Protein AF-0000000084526152 (afdb_homodimer)

Foldseek 3Di:
DKEWEDEFPDLQLLVQLLCVLLVCVVVYHYDYFWAQDPVRDTHAGPVQPDPNSDDTWMDDPHDIDDDPLRSQQVVCAVRVPSVQADYPPHPCNVVRVCLSVLCVQAVLVQLVCVVVVNDDPVNCVRHNHPVVVVVVQVVLCVQDLASVRPDNHSSLSSNLVSQVSDPVSDDPDPSSNSSSVVNCPDPSNVVSNVVSVVVVVVD/DKEWEDEFLDLQLLVQLLCVLLVCVVVHHYDYFWAQDPVRDTHAGPVQPDPNSDDTWMDDPRDIDDDPLRSQQVVCAVRVVSVQADYPPHPCNVVRVCLSVLCVQAVQVQLVCVVVVNDDPVNCVRHNHPVVVVVVQVVLCVQDLASVRPDNHSSLSSNLVSQVSDPVSDDPDPSSNSSSVVNCPDPSNVVSNVVSVVVVVVD

Solvent-accessible surface area (backbone atoms only — not comparable to full-atom values): 21893 Å² total; per-residue (Å²): 101,42,36,36,39,35,32,68,91,41,80,22,41,58,55,48,15,48,32,49,61,54,69,38,56,92,69,39,47,73,42,82,39,52,35,68,42,94,88,65,47,74,29,89,35,92,86,37,80,41,92,85,41,60,56,44,35,37,29,50,73,85,40,60,21,37,50,70,54,24,42,49,52,46,49,23,66,74,49,50,84,63,48,37,46,63,56,88,87,45,83,57,25,42,42,51,38,14,48,40,43,37,33,39,50,24,50,50,58,26,51,53,30,60,75,68,68,60,81,49,73,66,52,40,73,71,45,40,44,60,68,57,51,54,49,50,52,50,59,35,38,68,72,31,82,22,64,68,19,89,42,68,33,54,47,45,54,60,54,44,52,72,36,68,84,39,81,87,48,54,67,98,37,72,68,58,46,52,40,38,50,56,57,56,66,33,66,25,43,48,51,32,53,51,50,28,53,51,53,57,69,71,99,101,43,36,37,38,34,33,67,91,41,79,21,43,57,54,47,15,46,31,49,61,54,68,38,57,90,69,38,48,75,42,81,40,52,36,68,43,94,87,67,47,73,30,89,33,93,84,37,80,40,92,83,40,60,55,44,34,36,30,50,72,83,39,58,20,37,49,70,53,24,42,49,52,48,48,24,66,75,47,49,84,63,50,37,47,64,56,88,88,46,80,57,25,41,41,51,37,15,48,39,42,37,34,40,48,24,49,50,57,26,51,55,30,60,75,69,69,58,80,50,73,66,51,42,74,72,47,40,46,58,68,58,50,53,49,50,52,50,57,36,36,68,71,31,82,21,63,67,18,89,43,68,33,54,48,46,54,59,54,44,53,72,35,69,84,38,82,87,49,54,67,98,38,72,68,57,46,54,40,40,49,58,57,56,66,33,67,24,43,48,52,33,53,50,50,27,53,52,53,61,72,71,104

Sequence (406 aa):
MLTFYHAPRSRSTRIRNLMIELGIVDEVTTRLVQIRRNDGSGGADPANPHLDGKVPLLDHDGVQIWESTAIMLYLTDLFPEAGLGVPQGDRLRGRYLSWLAWYGDVLEPVLVHAMTGLSHPALDATFRGKAEALARLEWGLSDGPWLMGDRYTAADIVCASAFTWGPDMMPDSPVLRGWIERCTARPGYVRAAQMDEADVARAMLTFYHAPRSRSTRIRNLMIELGIVDEVTTRLVQIRRNDGSGGADPANPHLDGKVPLLDHDGVQIWESTAIMLYLTDLFPEAGLGVPQGDRLRGRYLSWLAWYGDVLEPVLVHAMTGLSHPALDATFRGKAEALARLEWGLSDGPWLMGDRYTAADIVCASAFTWGPDMMPDSPVLRGWIERCTARPGYVRAAQMDEADVARA

Secondary structure (DSSP, 8-state):
-EEEEE-SSSTTHHHHHHHHHHT-GGGEEEEE---B-TTS-B---TT---TTS-S-EEEETTEEEESHHHHHHHHHHH-GGG--S--TT-TTHHHHHHHHHHIIIIIHHHHHHHHHT---HHHHHHH--HHHHHHHHHHHGGGSSBTBBTB--HHHHHHHHTT-S-GGG--S-HHHHHHHHHHHHSHHHHHHHHHHHHHHHH-/-EEEEE-SSSTTHHHHHHHHHHT-GGGEEEEE---B-TTS-B---TT---TTS-S-EEEETTEEEESHHHHHHHHHHH-GGG--S--TT-TTHHHHHHHHHHIIIIIHHHHHHHHHT---HHHHHHH--HHHHHHHHHHHGGGSSBTBBTB--HHHHHHHHTT-S-GGG--S-HHHHHHHHHHHHSHHHHHHHHHHHHHHHH-

Nearest PDB structures (foldseek):
  4hz4-assembly1_A-2  TM=8.115E-01  e=5.281E-10  Actinobacillus pleuropneumoniae
  4ags-assembly1_C  TM=7.189E-01  e=7.864E-06  Leishmania infantum
  6weg-assembly2_D  TM=6.762E-01  e=9.317E-06  Francisella tularensis subsp. tularensis SCHU S4
  4o92-assembly1_A  TM=6.474E-01  e=5.373E-05  Pichia kudriavzevii
  4omv-assembly1_B  TM=6.461E-01  e=1.254E-04  Francisella tularensis subsp. tularensis SCHU S4

InterPro domains:
  IPR004045 Glutathione S-transferase, N-terminal [PF13409] (12-77)
  IPR004045 Glutathione S-transferase, N-terminal [PS50404] (1-83)
  IPR004046 Glutathione S-transferase, C-terminal [PF00043] (121-187)
  IPR036249 Thioredoxin-like superfamily [SSF52833] (1-84)
  IPR036282 Glutathione S-transferase, C-terminal domain superfamily [SSF47616] (87-194)
  IPR040079 Glutathione transferase family [SFLDS00019] (2-186)

pLDDT: mean 96.91, std 3.13, range [78.56, 98.94]

Radius of gyration: 20.29 Å; Cα contacts (8 Å, |Δi|>4): 653; chains: 2; bounding box: 44×50×51 Å

Organism: NCBI:txid1123501

Structure (mmCIF, N/CA/C/O backbone):
data_AF-0000000084526152-model_v1
#
loop_
_entity.id
_entity.type
_entity.pdbx_description
1 polymer 'Glutathione S-transferase'
#
loop_
_atom_site.group_PDB
_atom_site.id
_atom_site.type_symbol
_atom_site.label_atom_id
_atom_site.label_alt_id
_atom_site.label_comp_id
_atom_site.label_asym_id
_atom_site.label_entity_id
_atom_site.label_seq_id
_atom_site.pdbx_PDB_ins_code
_atom_site.Cartn_x
_atom_site.Cartn_y
_atom_site.Cartn_z
_atom_site.occupancy
_atom_site.B_iso_or_equiv
_atom_site.auth_seq_id
_atom_site.auth_comp_id
_atom_site.auth_asym_id
_atom_site.auth_atom_id
_atom_site.pdbx_PDB_model_num
ATOM 1 N N . MET A 1 1 ? -21.609 7.793 9.016 1 94.69 1 MET A N 1
ATOM 2 C CA . MET A 1 1 ? -20.844 8.789 9.75 1 94.69 1 MET A CA 1
ATOM 3 C C . MET A 1 1 ? -19.359 8.469 9.703 1 94.69 1 MET A C 1
ATOM 5 O O . MET A 1 1 ? -18.953 7.316 9.906 1 94.69 1 MET A O 1
ATOM 9 N N . LEU A 1 2 ? -18.547 9.414 9.367 1 98.56 2 LEU A N 1
ATOM 10 C CA . LEU A 1 2 ? -17.094 9.258 9.312 1 98.56 2 LEU A CA 1
ATOM 11 C C . LEU A 1 2 ? -16.453 9.695 10.625 1 98.56 2 LEU A C 1
ATOM 13 O O . LEU A 1 2 ? -16.703 10.805 11.109 1 98.56 2 LEU A O 1
ATOM 17 N N . THR A 1 3 ? -15.672 8.75 11.234 1 98.88 3 THR A N 1
ATOM 18 C CA . THR A 1 3 ? -14.883 9.07 12.422 1 98.88 3 THR A CA 1
ATOM 19 C C . THR A 1 3 ? -13.398 8.836 12.148 1 98.88 3 THR A C 1
ATOM 21 O O . THR A 1 3 ? -13.016 7.785 11.633 1 98.88 3 THR A O 1
ATOM 24 N N . PHE A 1 4 ? -12.648 9.812 12.445 1 98.88 4 PHE A N 1
ATOM 25 C CA . PHE A 1 4 ? -11.203 9.812 12.234 1 98.88 4 PHE A CA 1
ATOM 26 C C . PHE A 1 4 ? -10.461 9.805 13.562 1 98.88 4 PHE A C 1
ATOM 28 O O . PHE A 1 4 ? -10.562 10.75 14.344 1 98.88 4 PHE A O 1
ATOM 35 N N . TYR A 1 5 ? -9.75 8.68 13.883 1 98.94 5 TYR A N 1
ATOM 36 C CA . TYR A 1 5 ? -8.914 8.578 15.078 1 98.94 5 TYR A CA 1
ATOM 37 C C . TYR A 1 5 ? -7.5 9.07 14.805 1 98.94 5 TYR A C 1
ATOM 39 O O . TYR A 1 5 ? -6.82 8.555 13.914 1 98.94 5 TYR A O 1
ATOM 47 N N . HIS A 1 6 ? -7.098 10.023 15.609 1 98.81 6 HIS A N 1
ATOM 48 C CA . HIS A 1 6 ? -5.902 10.812 15.328 1 98.81 6 HIS A CA 1
ATOM 49 C C . HIS A 1 6 ? -5.082 11.039 16.594 1 98.81 6 HIS A C 1
ATOM 51 O O . HIS A 1 6 ? -5.641 11.227 17.672 1 98.81 6 HIS A O 1
ATOM 57 N N . ALA A 1 7 ? -3.814 10.906 16.5 1 98.5 7 ALA A N 1
ATOM 58 C CA . ALA A 1 7 ? -2.869 11.414 17.5 1 98.5 7 ALA A CA 1
ATOM 59 C C . ALA A 1 7 ? -1.982 12.5 16.906 1 98.5 7 ALA A C 1
ATOM 61 O O . ALA A 1 7 ? -1.251 12.266 15.938 1 98.5 7 ALA A O 1
ATOM 62 N N . PRO A 1 8 ? -2.012 13.727 17.469 1 97.69 8 PRO A N 1
ATOM 63 C CA . PRO A 1 8 ? -1.22 14.82 16.891 1 97.69 8 PRO A CA 1
ATOM 64 C C . PRO A 1 8 ? 0.272 14.5 16.844 1 97.69 8 PRO A C 1
ATOM 66 O O . PRO A 1 8 ? 0.767 13.703 17.641 1 97.69 8 PRO A O 1
ATOM 69 N N . ARG A 1 9 ? 0.993 15.148 15.938 1 94.94 9 ARG A N 1
ATOM 70 C CA . ARG A 1 9 ? 2.426 14.977 15.727 1 94.94 9 ARG A CA 1
ATOM 71 C C . ARG A 1 9 ? 2.766 13.523 15.422 1 94.94 9 ARG A C 1
ATOM 73 O O . ARG A 1 9 ? 3.693 12.961 16 1 94.94 9 ARG A O 1
ATOM 80 N N . SER A 1 10 ? 1.962 12.891 14.672 1 96.31 10 SER A N 1
ATOM 81 C CA . SER A 1 10 ? 2.164 11.539 14.164 1 96.31 10 SER A CA 1
ATOM 82 C C . SER A 1 10 ? 1.914 11.477 12.664 1 96.31 10 SER A C 1
ATOM 84 O O . SER A 1 10 ? 1.511 12.461 12.047 1 96.31 10 SER A O 1
ATOM 86 N N . ARG A 1 11 ? 2.15 10.344 12.031 1 95.88 11 ARG A N 1
ATOM 87 C CA . ARG A 1 11 ? 1.899 10.156 10.602 1 95.88 11 ARG A CA 1
ATOM 88 C C . ARG A 1 11 ? 0.422 10.352 10.281 1 95.88 11 ARG A C 1
ATOM 90 O O . ARG A 1 11 ? 0.057 10.547 9.117 1 95.88 11 ARG A O 1
ATOM 97 N N . SER A 1 12 ? -0.345 10.297 11.32 1 98.31 12 SER A N 1
ATOM 98 C CA . SER A 1 12 ? -1.78 10.508 11.156 1 98.31 12 SER A CA 1
ATOM 99 C C . SER A 1 12 ? -2.084 11.922 10.68 1 98.31 12 SER A C 1
ATOM 101 O O . SER A 1 12 ? -3.158 12.18 10.133 1 98.31 12 SER A O 1
ATOM 103 N N . THR A 1 13 ? -1.161 12.852 10.867 1 98.56 13 THR A N 1
ATOM 104 C CA . THR A 1 13 ? -1.354 14.25 10.508 1 98.56 13 THR A CA 1
ATOM 105 C C . THR A 1 13 ? -1.529 14.398 9 1 98.56 13 THR A C 1
ATOM 107 O O . THR A 1 13 ? -2.215 15.312 8.531 1 98.56 13 THR A O 1
ATOM 110 N N . ARG A 1 14 ? -1.017 13.461 8.203 1 98.75 14 ARG A N 1
ATOM 111 C CA . ARG A 1 14 ? -1.146 13.547 6.754 1 98.75 14 ARG A CA 1
ATOM 112 C C . ARG A 1 14 ? -2.594 13.336 6.32 1 98.75 14 ARG A C 1
ATOM 114 O O . ARG A 1 14 ? -3.014 13.844 5.277 1 98.75 14 ARG A O 1
ATOM 121 N N . ILE A 1 15 ? -3.359 12.562 7.117 1 98.88 15 ILE A N 1
ATOM 122 C CA . ILE A 1 15 ? -4.777 12.391 6.816 1 98.88 15 ILE A CA 1
ATOM 123 C C . ILE A 1 15 ? -5.527 13.688 7.129 1 98.88 15 ILE A C 1
ATOM 125 O O . ILE A 1 15 ? -6.43 14.078 6.387 1 98.88 15 ILE A O 1
ATOM 129 N N . ARG A 1 16 ? -5.145 14.328 8.227 1 98.75 16 ARG A N 1
ATOM 130 C CA . ARG A 1 16 ? -5.711 15.641 8.523 1 98.75 16 ARG A CA 1
ATOM 131 C C . ARG A 1 16 ? -5.422 16.625 7.402 1 98.75 16 ARG A C 1
ATOM 133 O O . ARG A 1 16 ? -6.312 17.375 6.977 1 98.75 16 ARG A O 1
ATOM 140 N N . ASN A 1 17 ? -4.168 16.656 6.988 1 98.88 17 ASN A N 1
ATOM 141 C CA . ASN A 1 17 ? -3.781 17.453 5.828 1 98.88 17 ASN A CA 1
ATOM 142 C C . ASN A 1 17 ? -4.707 17.203 4.641 1 98.88 17 ASN A C 1
ATOM 144 O O . ASN A 1 17 ? -5.25 18.141 4.059 1 98.88 17 ASN A O 1
ATOM 148 N N . LEU A 1 18 ? -4.996 15.945 4.301 1 98.94 18 LEU A N 1
ATOM 149 C CA . LEU A 1 18 ? -5.855 15.586 3.178 1 98.94 18 LEU A CA 1
ATOM 150 C C . LEU A 1 18 ? -7.277 16.078 3.404 1 98.94 18 LEU A C 1
ATOM 152 O O . LEU A 1 18 ? -7.902 16.625 2.492 1 98.94 18 LEU A O 1
ATOM 156 N N . MET A 1 19 ? -7.801 15.883 4.613 1 98.88 19 MET A N 1
ATOM 157 C CA . MET A 1 19 ? -9.18 16.266 4.898 1 98.88 19 MET A CA 1
ATOM 158 C C . MET A 1 19 ? -9.367 17.781 4.719 1 98.88 19 MET A C 1
ATOM 160 O O . MET A 1 19 ? -10.414 18.219 4.242 1 98.88 19 MET A O 1
ATOM 164 N N . ILE A 1 20 ? -8.367 18.562 5.109 1 98.88 20 ILE A N 1
ATOM 165 C CA . ILE A 1 20 ? -8.414 20 4.918 1 98.88 20 ILE A CA 1
ATOM 166 C C . ILE A 1 20 ? -8.445 20.328 3.428 1 98.88 20 ILE A C 1
ATOM 168 O O . ILE A 1 20 ? -9.289 21.109 2.973 1 98.88 20 ILE A O 1
ATOM 172 N N . GLU A 1 21 ? -7.551 19.719 2.67 1 98.81 21 GLU A N 1
ATOM 173 C CA . GLU A 1 21 ? -7.477 19.938 1.23 1 98.81 21 GLU A CA 1
ATOM 174 C C . GLU A 1 21 ? -8.766 19.516 0.537 1 98.81 21 GLU A C 1
ATOM 176 O O . GLU A 1 21 ? -9.164 20.109 -0.467 1 98.81 21 GLU A O 1
ATOM 181 N N . LEU A 1 22 ? -9.414 18.469 1.055 1 98.69 22 LEU A N 1
ATOM 182 C CA . LEU A 1 22 ? -10.656 17.969 0.49 1 98.69 22 LEU A CA 1
ATOM 183 C C . LEU A 1 22 ? -11.828 18.859 0.875 1 98.69 22 LEU A C 1
ATOM 185 O O . LEU A 1 22 ? -12.898 18.797 0.266 1 98.69 22 LEU A O 1
ATOM 189 N N . GLY A 1 23 ? -11.664 19.703 1.877 1 98.38 23 GLY A N 1
ATOM 190 C CA . GLY A 1 23 ? -12.734 20.547 2.377 1 98.38 23 GLY A CA 1
ATOM 191 C C . GLY A 1 23 ? -13.766 19.781 3.186 1 98.38 23 GLY A C 1
ATOM 192 O O . GLY A 1 23 ? -14.953 20.125 3.172 1 98.38 23 GLY A O 1
ATOM 193 N N . ILE A 1 24 ? -13.297 18.734 3.916 1 98.38 24 ILE A N 1
ATOM 194 C CA . ILE A 1 24 ? -14.297 17.875 4.535 1 98.38 24 ILE A CA 1
ATOM 195 C C . ILE A 1 24 ? -14.055 17.797 6.039 1 98.38 24 ILE A C 1
ATOM 197 O O . ILE A 1 24 ? -14.539 16.875 6.707 1 98.38 24 ILE A O 1
ATOM 201 N N . VAL A 1 25 ? -13.305 18.656 6.637 1 97.88 25 VAL A N 1
ATOM 202 C CA . VAL A 1 25 ? -12.961 18.625 8.055 1 97.88 25 VAL A CA 1
ATOM 203 C C . VAL A 1 25 ? -14.234 18.641 8.898 1 97.88 25 VAL A C 1
ATOM 205 O O . VAL A 1 25 ? -14.328 17.938 9.906 1 97.88 25 VAL A O 1
ATOM 208 N N . ASP A 1 26 ? -15.219 19.359 8.43 1 96.94 26 ASP A N 1
ATOM 209 C CA . ASP A 1 26 ? -16.453 19.5 9.195 1 96.94 26 ASP A CA 1
ATOM 210 C C . ASP A 1 26 ? -17.375 18.312 8.969 1 96.94 26 ASP A C 1
ATOM 212 O O . ASP A 1 26 ? -18.375 18.141 9.672 1 96.94 26 ASP A O 1
ATOM 216 N N . GLU A 1 27 ? -17.031 17.438 8.008 1 97.5 27 GLU A N 1
ATOM 217 C CA . GLU A 1 27 ? -17.859 16.281 7.672 1 97.5 27 GLU A CA 1
ATOM 218 C C . GLU A 1 27 ? -17.359 15.023 8.367 1 97.5 27 GLU A C 1
ATOM 220 O O . GLU A 1 27 ? -18 13.977 8.297 1 97.5 27 GLU A O 1
ATOM 225 N N . VAL A 1 28 ? -16.25 15.109 9.039 1 98.56 28 VAL A N 1
ATOM 226 C CA . VAL A 1 28 ? -15.609 13.969 9.68 1 98.56 28 VAL A CA 1
ATOM 227 C C . VAL A 1 28 ? -15.414 14.258 11.164 1 98.56 28 VAL A C 1
ATOM 229 O O . VAL A 1 28 ? -14.828 15.281 11.531 1 98.56 28 VAL A O 1
ATOM 232 N N . THR A 1 29 ? -15.93 13.414 12.016 1 98.62 29 THR A N 1
ATOM 233 C CA . THR A 1 29 ? -15.672 13.539 13.445 1 98.62 29 THR A CA 1
ATOM 234 C C . THR A 1 29 ? -14.25 13.078 13.781 1 98.62 29 THR A C 1
ATOM 236 O O . THR A 1 29 ? -13.875 11.945 13.477 1 98.62 29 THR A O 1
ATOM 239 N N . THR A 1 30 ? -13.461 13.93 14.367 1 98.5 30 THR A N 1
ATOM 240 C CA . THR A 1 30 ? -12.109 13.562 14.773 1 98.5 30 THR A CA 1
ATOM 241 C C . THR A 1 30 ? -12.062 13.195 16.25 1 98.5 30 THR A C 1
ATOM 243 O O . THR A 1 30 ? -12.555 13.953 17.094 1 98.5 30 THR A O 1
ATOM 246 N N . ARG A 1 31 ? -11.594 12.078 16.547 1 98.62 31 ARG A N 1
ATOM 247 C CA . ARG A 1 31 ? -11.344 11.633 17.906 1 98.62 31 ARG A CA 1
ATOM 248 C C . ARG A 1 31 ? -9.852 11.547 18.188 1 98.62 31 ARG A C 1
ATOM 250 O O . ARG A 1 31 ? -9.133 10.789 17.547 1 98.62 31 ARG A O 1
ATOM 257 N N . LEU A 1 32 ? -9.383 12.305 19.156 1 98.5 32 LEU A N 1
ATOM 258 C CA . LEU A 1 32 ? -7.984 12.25 19.562 1 98.5 32 LEU A CA 1
ATOM 259 C C . LEU A 1 32 ? -7.73 11.047 20.469 1 98.5 32 LEU A C 1
ATOM 261 O O . LEU A 1 32 ? -8.492 10.797 21.406 1 98.5 32 LEU A O 1
ATOM 265 N N . VAL A 1 33 ? -6.727 10.273 20.156 1 98.56 33 VAL A N 1
ATOM 266 C CA . VAL A 1 33 ? -6.336 9.125 20.969 1 98.56 33 VAL A CA 1
ATOM 267 C C . VAL A 1 33 ? -4.832 9.156 21.219 1 98.56 33 VAL A C 1
ATOM 269 O O . VAL A 1 33 ? -4.105 9.922 20.578 1 98.56 33 VAL A O 1
ATOM 272 N N . GLN A 1 34 ? -4.371 8.383 22.219 1 97.19 34 GLN A N 1
ATOM 273 C CA . GLN A 1 34 ? -2.945 8.258 22.5 1 97.19 34 GLN A CA 1
ATOM 274 C C . GLN A 1 34 ? -2.342 7.051 21.797 1 97.19 34 GLN A C 1
ATOM 276 O O . GLN A 1 34 ? -3.057 6.105 21.453 1 97.19 34 GLN A O 1
ATOM 281 N N . ILE A 1 35 ? -1.072 7.148 21.516 1 97.5 35 ILE A N 1
ATOM 282 C CA . ILE A 1 35 ? -0.282 6.043 20.969 1 97.5 35 ILE A CA 1
ATOM 283 C C . ILE A 1 35 ? 1.062 5.977 21.703 1 97.5 35 ILE A C 1
ATOM 285 O O . ILE A 1 35 ? 1.486 6.949 22.328 1 97.5 35 ILE A O 1
ATOM 289 N N . ARG A 1 36 ? 1.667 4.793 21.641 1 94.75 36 ARG A N 1
ATOM 290 C CA . ARG A 1 36 ? 3.037 4.691 22.125 1 94.75 36 ARG A CA 1
ATOM 291 C C . ARG A 1 36 ? 3.994 5.484 21.25 1 94.75 36 ARG A C 1
ATOM 293 O O . ARG A 1 36 ? 3.955 5.375 20.016 1 94.75 36 ARG A O 1
ATOM 300 N N . ARG A 1 37 ? 4.855 6.281 21.891 1 92.94 37 ARG A N 1
ATOM 301 C CA . ARG A 1 37 ? 5.789 7.102 21.125 1 92.94 37 ARG A CA 1
ATOM 302 C C . ARG A 1 37 ? 7.223 6.613 21.312 1 92.94 37 ARG A C 1
ATOM 304 O O . ARG A 1 37 ? 7.535 5.953 22.312 1 92.94 37 ARG A O 1
ATOM 311 N N . ASN A 1 38 ? 8.047 6.926 20.375 1 86.31 38 ASN A N 1
ATOM 312 C CA . ASN A 1 38 ? 9.422 6.445 20.359 1 86.31 38 ASN A CA 1
ATOM 313 C C . ASN A 1 38 ? 10.234 7.004 21.516 1 86.31 38 ASN A C 1
ATOM 315 O O . ASN A 1 38 ? 11.219 6.398 21.938 1 86.31 38 ASN A O 1
ATOM 319 N N . ASP A 1 39 ? 9.836 8.148 22.031 1 87.69 39 ASP A N 1
ATOM 320 C CA . ASP A 1 39 ? 10.578 8.766 23.125 1 87.69 39 ASP A CA 1
ATOM 321 C C . ASP A 1 39 ? 10.141 8.195 24.484 1 87.69 39 ASP A C 1
ATOM 323 O O . ASP A 1 39 ? 10.57 8.672 25.531 1 87.69 39 ASP A O 1
ATOM 327 N N . GLY A 1 40 ? 9.273 7.215 24.359 1 89.56 40 GLY A N 1
ATOM 328 C CA . GLY A 1 40 ? 8.844 6.539 25.562 1 89.56 40 GLY A CA 1
ATOM 329 C C . GLY A 1 40 ? 7.562 7.117 26.156 1 89.56 40 GLY A C 1
ATOM 330 O O . GLY A 1 40 ? 6.988 6.547 27.078 1 89.56 40 GLY A O 1
ATOM 331 N N . SER A 1 41 ? 7.141 8.195 25.578 1 91.94 41 SER A N 1
ATOM 332 C CA . SER A 1 41 ? 5.906 8.789 26.078 1 91.94 41 SER A CA 1
ATOM 333 C C . SER A 1 41 ? 4.68 8.141 25.438 1 91.94 41 SER A C 1
ATOM 335 O O . SER A 1 41 ? 4.812 7.273 24.578 1 91.94 41 SER A O 1
ATOM 337 N N . GLY A 1 42 ? 3.479 8.516 25.984 1 93.62 42 GLY A N 1
ATOM 338 C CA . GLY A 1 42 ? 2.234 7.945 25.484 1 93.62 42 GLY A CA 1
ATOM 339 C C . GLY A 1 42 ? 2.02 6.512 25.938 1 93.62 42 GLY A C 1
ATOM 340 O O . GLY A 1 42 ? 2.564 6.086 26.953 1 93.62 42 GLY A O 1
ATOM 341 N N . GLY A 1 43 ? 1.152 5.766 25.25 1 92.88 43 GLY A N 1
ATOM 342 C CA . GLY A 1 43 ? 0.829 4.398 25.625 1 92.88 43 GLY A CA 1
ATOM 343 C C . GLY A 1 43 ? -0.483 3.912 25.047 1 92.88 43 GLY A C 1
ATOM 344 O O . GLY A 1 43 ? -1.117 4.621 24.25 1 92.88 43 GLY A O 1
ATOM 345 N N . ALA A 1 44 ? -0.701 2.721 25.453 1 92.69 44 ALA A N 1
ATOM 346 C CA . ALA A 1 44 ? -1.955 2.125 25 1 92.69 44 ALA A CA 1
ATOM 347 C C . ALA A 1 44 ? -3.15 2.965 25.438 1 92.69 44 ALA A C 1
ATOM 349 O O . ALA A 1 44 ? -3.178 3.486 26.547 1 92.69 44 ALA A O 1
ATOM 350 N N . ASP A 1 45 ? -4.02 3.186 24.609 1 97.38 45 ASP A N 1
ATOM 351 C CA . ASP A 1 45 ? -5.258 3.926 24.828 1 97.38 45 ASP A CA 1
ATOM 352 C C . ASP A 1 45 ? -6.48 3.053 24.547 1 97.38 45 ASP A C 1
ATOM 354 O O . ASP A 1 45 ? -6.719 2.668 23.406 1 97.38 45 ASP A O 1
ATOM 358 N N . PRO A 1 46 ? -7.312 2.713 25.531 1 96.56 46 PRO A N 1
ATOM 359 C CA . PRO A 1 46 ? -8.492 1.869 25.312 1 96.56 46 PRO A CA 1
ATOM 360 C C . PRO A 1 46 ? -9.5 2.496 24.359 1 96.56 46 PRO A C 1
ATOM 362 O O . PRO A 1 46 ? -10.344 1.791 23.797 1 96.56 46 PRO A O 1
ATOM 365 N N . ALA A 1 47 ? -9.438 3.768 24.188 1 97.44 47 ALA A N 1
ATOM 366 C CA . ALA A 1 47 ? -10.359 4.465 23.297 1 97.44 47 ALA A CA 1
ATOM 367 C C . ALA A 1 47 ? -9.891 4.391 21.844 1 97.44 47 ALA A C 1
ATOM 369 O O . ALA A 1 47 ? -10.625 4.781 20.922 1 97.44 47 ALA A O 1
ATOM 370 N N . ASN A 1 48 ? -8.695 3.943 21.625 1 98.19 48 ASN A N 1
ATOM 371 C CA . ASN A 1 48 ? -8.164 3.729 20.281 1 98.19 48 ASN A CA 1
ATOM 372 C C . ASN A 1 48 ? -8.547 2.355 19.734 1 98.19 48 ASN A C 1
ATOM 374 O O . ASN A 1 48 ? -7.988 1.339 20.156 1 98.19 48 ASN A O 1
ATOM 378 N N . PRO A 1 49 ? -9.422 2.312 18.797 1 97.56 49 PRO A N 1
ATOM 379 C CA . PRO A 1 49 ? -9.906 1.01 18.328 1 97.56 49 PRO A CA 1
ATOM 380 C C . PRO A 1 49 ? -8.945 0.343 17.344 1 97.56 49 PRO A C 1
ATOM 382 O O . PRO A 1 49 ? -9.172 -0.799 16.938 1 97.56 49 PRO A O 1
ATOM 385 N N . HIS A 1 50 ? -7.934 1.013 16.953 1 96.88 50 HIS A N 1
ATOM 386 C CA . HIS A 1 50 ? -6.961 0.404 16.062 1 96.88 50 HIS A CA 1
ATOM 387 C C . HIS A 1 50 ? -6.355 -0.855 16.672 1 96.88 50 HIS A C 1
ATOM 389 O O . HIS A 1 50 ? -5.879 -0.83 17.797 1 96.88 50 HIS A O 1
ATOM 395 N N . LEU A 1 51 ? -6.246 -1.896 15.922 1 92.19 51 LEU A N 1
ATOM 396 C CA . LEU A 1 51 ? -5.84 -3.193 16.453 1 92.19 51 LEU A CA 1
ATOM 397 C C . LEU A 1 51 ? -4.41 -3.145 16.984 1 92.19 51 LEU A C 1
ATOM 399 O O . LEU A 1 51 ? -4.074 -3.844 17.938 1 92.19 51 LEU A O 1
ATOM 403 N N . ASP A 1 52 ? -3.539 -2.342 16.375 1 93.88 52 ASP A N 1
ATOM 404 C CA . ASP A 1 52 ? -2.141 -2.238 16.781 1 93.88 52 ASP A CA 1
ATOM 405 C C . ASP A 1 52 ? -1.923 -1.028 17.688 1 93.88 52 ASP A C 1
AT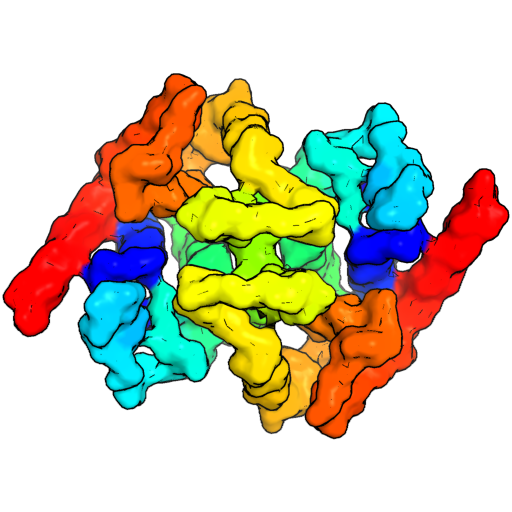OM 407 O O . ASP A 1 52 ? -0.783 -0.685 18.016 1 93.88 52 ASP A O 1
ATOM 411 N N . GLY A 1 53 ? -3.02 -0.359 17.984 1 95.81 53 GLY A N 1
ATOM 412 C CA . GLY A 1 53 ? -2.896 0.827 18.828 1 95.81 53 GLY A CA 1
ATOM 413 C C . GLY A 1 53 ? -2.203 1.979 18.125 1 95.81 53 GLY A C 1
ATOM 414 O O . GLY A 1 53 ? -1.592 2.83 18.766 1 95.81 53 GLY A O 1
ATOM 415 N N . LYS A 1 54 ? -2.262 1.977 16.828 1 97.12 54 LYS A N 1
ATOM 416 C CA . LYS A 1 54 ? -1.638 3.031 16.031 1 97.12 54 LYS A CA 1
ATOM 417 C C . LYS A 1 54 ? -2.684 3.992 15.469 1 97.12 54 LYS A C 1
ATOM 419 O O . LYS A 1 54 ? -3.867 3.893 15.805 1 97.12 54 LYS A O 1
ATOM 424 N N . VAL A 1 55 ? -2.24 4.977 14.836 1 98.25 55 VAL A N 1
ATOM 425 C CA . VAL A 1 55 ? -3.027 5.906 14.031 1 98.25 55 VAL A CA 1
ATOM 426 C C . VAL A 1 55 ? -2.34 6.133 12.688 1 98.25 55 VAL A C 1
ATOM 428 O O . VAL A 1 55 ? -1.131 5.922 12.555 1 98.25 55 VAL A O 1
ATOM 431 N N . PRO A 1 56 ? -3.078 6.531 11.664 1 98.75 56 PRO A N 1
ATOM 432 C CA . PRO A 1 56 ? -4.496 6.902 11.609 1 98.75 56 PRO A CA 1
ATOM 433 C C . PRO A 1 56 ? -5.418 5.691 11.531 1 98.75 56 PRO A C 1
ATOM 435 O O . PRO A 1 56 ? -4.984 4.602 11.141 1 98.75 56 PRO A O 1
ATOM 438 N N . LEU A 1 57 ? -6.617 5.879 11.945 1 98.88 57 LEU A N 1
ATOM 439 C CA . LEU A 1 57 ? -7.73 4.969 11.711 1 98.88 57 LEU A CA 1
ATOM 440 C C . LEU A 1 57 ? -8.984 5.734 11.32 1 98.88 57 LEU A C 1
ATOM 442 O O . LEU A 1 57 ? -9.305 6.766 11.914 1 98.88 57 LEU A O 1
ATOM 446 N N . LEU A 1 58 ? -9.648 5.336 10.273 1 98.94 58 LEU A N 1
ATOM 447 C CA . LEU A 1 58 ? -10.938 5.859 9.852 1 98.94 58 LEU A CA 1
ATOM 448 C C . LEU A 1 58 ? -12.039 4.828 10.062 1 98.94 58 LEU A C 1
ATOM 450 O O . LEU A 1 58 ? -11.852 3.643 9.781 1 98.94 58 LEU A O 1
ATOM 454 N N . ASP A 1 59 ? -13.094 5.215 10.625 1 98.81 59 ASP A N 1
ATOM 455 C CA . ASP A 1 59 ? -14.297 4.402 10.758 1 98.81 59 ASP A CA 1
ATOM 456 C C . ASP A 1 59 ? -15.461 5 9.969 1 98.81 59 ASP A C 1
ATOM 458 O O . ASP A 1 59 ? -15.797 6.172 10.141 1 98.81 59 ASP A O 1
ATOM 462 N N . HIS A 1 60 ? -15.961 4.309 9 1 98.75 60 HIS A N 1
ATOM 463 C CA . HIS A 1 60 ? -17.156 4.738 8.273 1 98.75 60 HIS A CA 1
ATOM 464 C C . HIS A 1 60 ? -18.328 3.82 8.547 1 98.75 60 HIS A C 1
ATOM 466 O O . HIS A 1 60 ? -18.422 2.723 7.992 1 98.75 60 HIS A O 1
ATOM 472 N N . ASP A 1 61 ? -19.281 4.258 9.375 1 98.25 61 ASP A N 1
ATOM 473 C CA . ASP A 1 61 ? -20.484 3.529 9.734 1 98.25 61 ASP A CA 1
ATOM 474 C C . ASP A 1 61 ? -20.156 2.146 10.289 1 98.25 61 ASP A C 1
ATOM 476 O O . ASP A 1 61 ? -20.75 1.147 9.875 1 98.25 61 ASP A O 1
ATOM 480 N N . GLY A 1 62 ? -19.078 2.109 11.078 1 97.81 62 GLY A N 1
ATOM 481 C CA . GLY A 1 62 ? -18.766 0.892 11.805 1 97.81 62 GLY A CA 1
ATOM 482 C C . GLY A 1 62 ? -17.703 0.046 11.109 1 97.81 62 GLY A C 1
ATOM 483 O O . GLY A 1 62 ? -17.25 -0.958 11.664 1 97.81 62 GLY A O 1
ATOM 484 N N . VAL A 1 63 ? -17.312 0.345 9.898 1 98.06 63 VAL A N 1
ATOM 485 C CA . VAL A 1 63 ? -16.281 -0.385 9.188 1 98.06 63 VAL A CA 1
ATOM 486 C C . VAL A 1 63 ? -14.953 0.367 9.297 1 98.06 63 VAL A C 1
ATOM 488 O O . VAL A 1 63 ? -14.844 1.515 8.859 1 98.06 63 VAL A O 1
ATOM 491 N N . GLN A 1 64 ? -13.945 -0.248 9.859 1 98.31 64 GLN A N 1
ATOM 492 C CA . GLN A 1 64 ? -12.641 0.364 10.062 1 98.31 64 GLN A CA 1
ATOM 493 C C . GLN A 1 64 ? -11.797 0.311 8.789 1 98.31 64 GLN A C 1
ATOM 495 O O . GLN A 1 64 ? -11.82 -0.687 8.062 1 98.31 64 GLN A O 1
ATOM 500 N N . ILE A 1 65 ? -11.164 1.366 8.547 1 98.81 65 ILE A N 1
ATOM 501 C CA . ILE A 1 65 ? -10.195 1.518 7.461 1 98.81 65 ILE A CA 1
ATOM 502 C C . ILE A 1 65 ? -8.852 1.971 8.023 1 98.81 65 ILE A C 1
ATOM 504 O O . ILE A 1 65 ? -8.766 3.012 8.68 1 98.81 65 ILE A O 1
ATOM 508 N N . TRP A 1 66 ? -7.855 1.094 7.777 1 98.44 66 TRP A N 1
ATOM 509 C CA . TRP A 1 66 ? -6.512 1.382 8.266 1 98.44 66 TRP A CA 1
ATOM 510 C C . TRP A 1 66 ? -5.516 1.465 7.117 1 98.44 66 TRP A C 1
ATOM 512 O O . TRP A 1 66 ? -5.848 1.141 5.977 1 98.44 66 TRP A O 1
ATOM 522 N N . GLU A 1 67 ? -4.285 1.906 7.48 1 98.69 67 GLU A N 1
ATOM 523 C CA . GLU A 1 67 ? -3.23 2.275 6.543 1 98.69 67 GLU A CA 1
ATOM 524 C C . GLU A 1 67 ? -3.508 3.637 5.91 1 98.69 67 GLU A C 1
ATOM 526 O O . GLU A 1 67 ? -4.602 3.873 5.387 1 98.69 67 GLU A O 1
ATOM 531 N N . SER A 1 68 ? -2.529 4.488 5.914 1 98.81 68 SER A N 1
ATOM 532 C CA . SER A 1 68 ? -2.676 5.863 5.445 1 98.81 68 SER A CA 1
ATOM 533 C C . SER A 1 68 ? -3.154 5.902 3.996 1 98.81 68 SER A C 1
ATOM 535 O O . SER A 1 68 ? -4.109 6.613 3.674 1 98.81 68 SER A O 1
ATOM 537 N N . THR A 1 69 ? -2.557 5.07 3.127 1 98.94 69 THR A N 1
ATOM 538 C CA . THR A 1 69 ? -2.842 5.195 1.701 1 98.94 69 THR A CA 1
ATOM 539 C C . THR A 1 69 ? -4.203 4.594 1.365 1 98.94 69 THR A C 1
ATOM 541 O O . THR A 1 69 ? -4.875 5.043 0.433 1 98.94 69 THR A O 1
ATOM 544 N N . ALA A 1 70 ? -4.676 3.58 2.131 1 98.94 70 ALA A N 1
ATOM 545 C CA . ALA A 1 70 ? -6.039 3.08 1.987 1 98.94 70 ALA A CA 1
ATOM 546 C C . ALA A 1 70 ? -7.059 4.152 2.369 1 98.94 70 ALA A C 1
ATOM 548 O O . ALA A 1 70 ? -8.047 4.359 1.658 1 98.94 70 ALA A O 1
ATOM 549 N N . ILE A 1 71 ? -6.816 4.859 3.457 1 98.94 71 ILE A N 1
ATOM 550 C CA . ILE A 1 71 ? -7.695 5.926 3.928 1 98.94 71 ILE A CA 1
ATOM 551 C C . ILE A 1 71 ? -7.734 7.055 2.898 1 98.94 71 ILE A C 1
ATOM 553 O O . ILE A 1 71 ? -8.805 7.559 2.566 1 98.94 71 ILE A O 1
ATOM 557 N N . MET A 1 72 ? -6.57 7.383 2.379 1 98.94 72 MET A N 1
ATOM 558 C CA . MET A 1 72 ? -6.48 8.477 1.417 1 98.94 72 MET A CA 1
ATOM 559 C C . MET A 1 72 ? -7.234 8.141 0.136 1 98.94 72 MET A C 1
ATOM 561 O O . MET A 1 72 ? -7.988 8.961 -0.384 1 98.94 72 MET A O 1
ATOM 565 N N . LEU A 1 73 ? -7.02 6.93 -0.313 1 98.94 73 LEU A N 1
ATOM 566 C CA . LEU A 1 73 ? -7.727 6.504 -1.517 1 98.94 73 LEU A CA 1
ATOM 567 C C . LEU A 1 73 ? -9.234 6.48 -1.283 1 98.94 73 LEU A C 1
ATOM 569 O O . LEU A 1 73 ? -10 6.957 -2.121 1 98.94 73 LEU A O 1
ATOM 573 N N . TYR A 1 74 ? -9.641 5.941 -0.168 1 98.88 74 TYR A N 1
ATOM 574 C CA . TYR A 1 74 ? -11.047 5.852 0.185 1 98.88 74 TYR A CA 1
ATOM 575 C C . TYR A 1 74 ? -11.688 7.234 0.228 1 98.88 74 TYR A C 1
ATOM 577 O O . TYR A 1 74 ? -12.734 7.461 -0.383 1 98.88 74 TYR A O 1
ATOM 585 N N . LEU A 1 75 ? -11.062 8.195 0.849 1 98.88 75 LEU A N 1
ATOM 586 C CA . LEU A 1 75 ? -11.609 9.539 1.024 1 98.88 75 LEU A CA 1
ATOM 587 C C . LEU A 1 75 ? -11.617 10.297 -0.298 1 98.88 75 LEU A C 1
ATOM 589 O O . LEU A 1 75 ? -12.578 11.008 -0.602 1 98.88 75 LEU A O 1
ATOM 593 N N . THR A 1 76 ? -10.555 10.148 -1.091 1 98.81 76 THR A N 1
ATOM 594 C CA . THR A 1 76 ? -10.516 10.883 -2.352 1 98.81 76 THR A CA 1
ATOM 595 C C . THR A 1 76 ? -11.547 10.336 -3.33 1 98.81 76 THR A C 1
ATOM 597 O O . THR A 1 76 ? -12.055 11.07 -4.184 1 98.81 76 THR A O 1
ATOM 600 N N . ASP A 1 77 ? -11.875 9.039 -3.229 1 98.56 77 ASP A N 1
ATOM 601 C CA . ASP A 1 77 ? -12.93 8.461 -4.055 1 98.56 77 ASP A CA 1
ATOM 602 C C . ASP A 1 77 ? -14.312 8.898 -3.562 1 98.56 77 ASP A C 1
ATOM 604 O O . ASP A 1 77 ? -15.219 9.117 -4.363 1 98.56 77 ASP A O 1
ATOM 608 N N . LEU A 1 78 ? -14.453 8.977 -2.297 1 97.94 78 LEU A N 1
ATOM 609 C CA . LEU A 1 78 ? -15.719 9.359 -1.69 1 97.94 78 LEU A CA 1
ATOM 610 C C . LEU A 1 78 ? -16.016 10.844 -1.915 1 97.94 78 LEU A C 1
ATOM 612 O O . LEU A 1 78 ? -17.172 11.234 -2.076 1 97.94 78 LEU A O 1
ATOM 616 N N . PHE A 1 79 ? -15.008 11.672 -1.927 1 97.81 79 PHE A N 1
ATOM 617 C CA . PHE A 1 79 ? -15.102 13.109 -2.119 1 97.81 79 PHE A CA 1
ATOM 618 C C . PHE A 1 79 ? -14.242 13.555 -3.297 1 97.81 79 PHE A C 1
ATOM 620 O O . PHE A 1 79 ? -13.227 14.234 -3.113 1 97.81 79 PHE A O 1
ATOM 627 N N . PRO A 1 80 ? -14.773 13.297 -4.469 1 97.06 80 PRO A N 1
ATOM 628 C CA . PRO A 1 80 ? -13.914 13.5 -5.637 1 97.06 80 PRO A CA 1
ATOM 629 C C . PRO A 1 80 ? -13.852 14.961 -6.082 1 97.06 80 PRO A C 1
ATOM 631 O O . PRO A 1 80 ? -13.023 15.32 -6.922 1 97.06 80 PRO A O 1
ATOM 634 N N . GLU A 1 81 ? -14.57 15.836 -5.512 1 96.38 81 GLU A N 1
ATOM 635 C CA . GLU A 1 81 ? -14.805 17.172 -6.047 1 96.38 81 GLU A CA 1
ATOM 636 C C . GLU A 1 81 ? -13.531 18.016 -6.016 1 96.38 81 GLU A C 1
ATOM 638 O O . GLU A 1 81 ? -13.289 18.812 -6.914 1 96.38 81 GLU A O 1
ATOM 643 N N . ALA A 1 82 ? -12.695 17.812 -5.035 1 95.56 82 ALA A N 1
ATOM 644 C CA . ALA A 1 82 ? -11.5 18.641 -4.852 1 95.56 82 ALA A CA 1
ATOM 645 C C . ALA A 1 82 ? -10.406 18.25 -5.84 1 95.56 82 ALA A C 1
ATOM 647 O O . ALA A 1 82 ? -9.43 18.984 -6.012 1 95.56 82 ALA A O 1
ATOM 648 N N . GLY A 1 83 ? -10.586 17.078 -6.434 1 97.56 83 GLY A N 1
ATOM 649 C CA . GLY A 1 83 ? -9.656 16.672 -7.477 1 97.56 83 GLY A CA 1
ATOM 650 C C . GLY A 1 83 ? -8.328 16.188 -6.938 1 97.56 83 GLY A C 1
ATOM 651 O O . GLY A 1 83 ? -7.309 16.234 -7.633 1 97.56 83 GLY A O 1
ATOM 652 N N . LEU A 1 84 ? -8.281 15.695 -5.688 1 98.62 84 LEU A N 1
ATOM 653 C CA . LEU A 1 84 ? -7.043 15.258 -5.043 1 98.62 84 LEU A CA 1
ATOM 654 C C . LEU A 1 84 ? -6.793 13.781 -5.297 1 98.62 84 LEU A C 1
ATOM 656 O O . LEU A 1 84 ? -5.738 13.25 -4.934 1 98.62 84 LEU A O 1
ATOM 660 N N . GLY A 1 85 ? -7.801 13.055 -5.789 1 98.56 85 GLY A N 1
ATOM 661 C CA . GLY A 1 85 ? -7.66 11.688 -6.277 1 98.56 85 GLY A CA 1
ATOM 662 C C . GLY A 1 85 ? -7.707 11.594 -7.789 1 98.56 85 GLY A C 1
ATOM 663 O O . GLY A 1 85 ? -7.676 12.609 -8.484 1 98.56 85 GLY A O 1
ATOM 664 N N . VAL A 1 86 ? -7.531 10.438 -8.297 1 98.56 86 VAL A N 1
ATOM 665 C CA . VAL A 1 86 ? -7.738 10.117 -9.703 1 98.56 86 VAL A CA 1
ATOM 666 C C . VAL A 1 86 ? -8.852 9.078 -9.836 1 98.56 86 VAL A C 1
ATOM 668 O O . VAL A 1 86 ? -8.703 7.945 -9.375 1 98.56 86 VAL A O 1
ATOM 671 N N . PRO A 1 87 ? -9.961 9.461 -10.398 1 97.62 87 PRO A N 1
ATOM 672 C CA . PRO A 1 87 ? -11.125 8.578 -10.383 1 97.62 87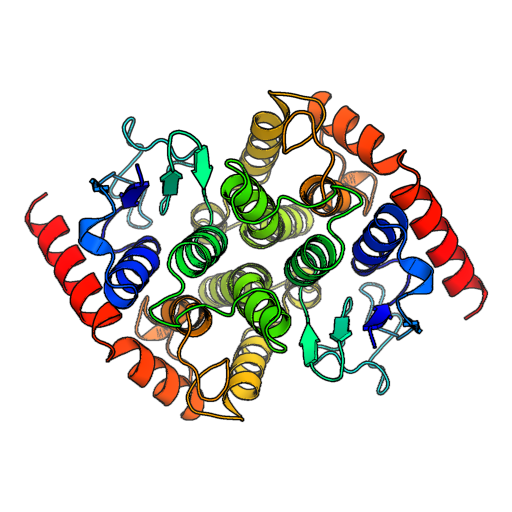 PRO A CA 1
ATOM 673 C C . PRO A 1 87 ? -10.961 7.363 -11.289 1 97.62 87 PRO A C 1
ATOM 675 O O . PRO A 1 87 ? -10.125 7.375 -12.195 1 97.62 87 PRO A O 1
ATOM 678 N N . GLN A 1 88 ? -11.773 6.324 -10.984 1 96.5 88 GLN A N 1
ATOM 679 C CA . GLN A 1 88 ? -11.859 5.18 -11.883 1 96.5 88 GLN A CA 1
ATOM 680 C C . GLN A 1 88 ? -12.266 5.617 -13.289 1 96.5 88 GLN A C 1
ATOM 682 O O . GLN A 1 88 ? -13.141 6.477 -13.445 1 96.5 88 GLN A O 1
ATOM 687 N N . GLY A 1 89 ? -11.656 5.027 -14.258 1 95.88 89 GLY A N 1
ATOM 688 C CA . GLY A 1 89 ? -11.93 5.391 -15.633 1 95.88 89 GLY A CA 1
ATOM 689 C C . GLY A 1 89 ? -10.93 6.383 -16.203 1 95.88 89 GLY A C 1
ATOM 690 O O . GLY A 1 89 ? -10.781 6.496 -17.422 1 95.88 89 GLY A O 1
ATOM 691 N N . ASP A 1 90 ? -10.352 7.188 -15.328 1 97.81 90 ASP A N 1
ATOM 692 C CA . ASP A 1 90 ? -9.266 8.07 -15.758 1 97.81 90 ASP A CA 1
ATOM 693 C C . ASP A 1 90 ? -8.047 7.262 -16.203 1 97.81 90 ASP A C 1
ATOM 695 O O . ASP A 1 90 ? -7.672 6.285 -15.555 1 97.81 90 ASP A O 1
ATOM 699 N N . ARG A 1 91 ? -7.395 7.68 -17.281 1 97.38 91 ARG A N 1
ATOM 700 C CA . ARG A 1 91 ? -6.266 6.965 -17.875 1 97.38 91 ARG A CA 1
ATOM 701 C C . ARG A 1 91 ? -5.105 6.867 -16.891 1 97.38 91 ARG A C 1
ATOM 703 O O . ARG A 1 91 ? -4.305 5.934 -16.953 1 97.38 91 ARG A O 1
ATOM 710 N N . LEU A 1 92 ? -5.008 7.809 -15.914 1 98.25 92 LEU A N 1
ATOM 711 C CA . LEU A 1 92 ? -3.863 7.867 -15.008 1 98.25 92 LEU A CA 1
ATOM 712 C C . LEU A 1 92 ? -4.195 7.223 -13.672 1 98.25 92 LEU A C 1
ATOM 714 O O . LEU A 1 92 ? -3.385 7.262 -12.742 1 98.25 92 LEU A O 1
ATOM 718 N N . ARG A 1 93 ? -5.395 6.59 -13.547 1 98.69 93 ARG A N 1
ATOM 719 C CA . ARG A 1 93 ? -5.82 5.957 -12.305 1 98.69 93 ARG A CA 1
ATOM 720 C C . ARG A 1 93 ? -4.785 4.953 -11.812 1 98.69 93 ARG A C 1
ATOM 722 O O . ARG A 1 93 ? -4.422 4.949 -10.633 1 98.69 93 ARG A O 1
ATOM 729 N N . GLY A 1 94 ? -4.289 4.156 -12.719 1 98.75 94 GLY A N 1
ATOM 730 C CA . GLY A 1 94 ? -3.324 3.135 -12.344 1 98.75 94 GLY A CA 1
ATOM 731 C C . GLY A 1 94 ? -2.021 3.709 -11.82 1 98.75 94 GLY A C 1
ATOM 732 O O . GLY A 1 94 ? -1.453 3.193 -10.859 1 98.75 94 GLY A O 1
ATOM 733 N N . ARG A 1 95 ? -1.509 4.711 -12.469 1 98.5 95 ARG A N 1
ATOM 734 C CA . ARG A 1 95 ? -0.294 5.379 -12.016 1 98.5 95 ARG A CA 1
ATOM 735 C C . ARG A 1 95 ? -0.491 5.992 -10.633 1 98.5 95 ARG A C 1
ATOM 737 O O . ARG A 1 95 ? 0.398 5.91 -9.781 1 98.5 95 ARG A O 1
ATOM 744 N N . TYR A 1 96 ? -1.613 6.57 -10.43 1 98.88 96 TYR A N 1
ATOM 745 C CA . TYR A 1 96 ? -1.961 7.137 -9.133 1 98.88 96 TYR A CA 1
ATOM 746 C C . TYR A 1 96 ? -1.959 6.059 -8.055 1 98.88 96 TYR A C 1
ATOM 748 O O . TYR A 1 96 ? -1.344 6.23 -6.996 1 98.88 96 TYR A O 1
ATOM 756 N N . LEU A 1 97 ? -2.609 4.949 -8.328 1 98.94 97 LEU A N 1
ATOM 757 C CA . LEU A 1 97 ? -2.629 3.822 -7.406 1 98.94 97 LEU A CA 1
ATOM 758 C C . LEU A 1 97 ? -1.215 3.32 -7.129 1 98.94 97 LEU A C 1
ATOM 760 O O . LEU A 1 97 ? -0.897 2.936 -6 1 98.94 97 LEU A O 1
ATOM 764 N N . SER A 1 98 ? -0.361 3.354 -8.125 1 98.88 98 SER A N 1
ATOM 765 C CA . SER A 1 98 ? 1.022 2.91 -7.996 1 98.88 98 SER A CA 1
ATOM 766 C C . SER A 1 98 ? 1.783 3.77 -6.988 1 98.88 98 SER A C 1
ATOM 768 O O . SER A 1 98 ? 2.508 3.244 -6.141 1 98.88 98 SER A O 1
ATOM 770 N N . TRP A 1 99 ? 1.619 5.066 -7.066 1 98.94 99 TRP A N 1
ATOM 771 C CA . TRP A 1 99 ? 2.307 5.965 -6.145 1 98.94 99 TRP A CA 1
ATOM 772 C C . TRP A 1 99 ? 1.839 5.738 -4.711 1 98.94 99 TRP A C 1
ATOM 774 O O . TRP A 1 99 ? 2.65 5.723 -3.781 1 98.94 99 TRP A O 1
ATOM 784 N N . LEU A 1 100 ? 0.509 5.594 -4.551 1 98.94 100 LEU A N 1
ATOM 785 C CA . LEU A 1 100 ? -0.023 5.344 -3.217 1 98.94 100 LEU A CA 1
ATOM 786 C C . LEU A 1 100 ? 0.547 4.051 -2.639 1 98.94 100 LEU A C 1
ATOM 788 O O . LEU A 1 100 ? 1.027 4.031 -1.503 1 98.94 100 LEU A O 1
ATOM 792 N N . ALA A 1 101 ? 0.536 2.984 -3.406 1 98.94 101 ALA A N 1
ATOM 793 C CA . ALA A 1 101 ? 1.045 1.696 -2.941 1 98.94 101 ALA A CA 1
ATOM 794 C C . ALA A 1 101 ? 2.551 1.756 -2.701 1 98.94 101 ALA A C 1
ATOM 796 O O . ALA A 1 101 ? 3.053 1.189 -1.728 1 98.94 101 ALA A O 1
ATOM 797 N N . TRP A 1 102 ? 3.281 2.451 -3.607 1 98.88 102 TRP A N 1
ATOM 798 C CA . TRP A 1 102 ? 4.738 2.504 -3.613 1 98.88 102 TRP A CA 1
ATOM 799 C C . TRP A 1 102 ? 5.266 3.143 -2.334 1 98.88 102 TRP A C 1
ATOM 801 O O . TRP A 1 102 ? 6.332 2.77 -1.838 1 98.88 102 TRP A O 1
ATOM 811 N N . TYR A 1 103 ? 4.527 4.059 -1.77 1 98.81 103 TYR A N 1
ATOM 812 C CA . TYR A 1 103 ? 4.93 4.688 -0.518 1 98.81 103 TYR A CA 1
ATOM 813 C C . TYR A 1 103 ? 5.195 3.645 0.56 1 98.81 103 TYR A C 1
ATOM 815 O O . TYR A 1 103 ? 6.281 3.604 1.141 1 98.81 103 TYR A O 1
ATOM 823 N N . GLY A 1 104 ? 4.137 2.832 0.823 1 98.25 104 GLY A N 1
ATOM 824 C CA . GLY A 1 104 ? 4.254 1.835 1.876 1 98.25 104 GLY A CA 1
ATOM 825 C C . GLY A 1 104 ? 5.074 0.628 1.468 1 98.25 104 GLY A C 1
ATOM 826 O O . GLY A 1 104 ? 5.758 0.025 2.299 1 98.25 104 GLY A O 1
ATOM 827 N N . ASP A 1 105 ? 5.047 0.33 0.212 1 98.44 105 ASP A N 1
ATOM 828 C CA . ASP A 1 105 ? 5.715 -0.862 -0.301 1 98.44 105 ASP A CA 1
ATOM 829 C C . ASP A 1 105 ? 7.227 -0.659 -0.366 1 98.44 105 ASP A C 1
ATOM 831 O O . ASP A 1 105 ? 7.992 -1.622 -0.285 1 98.44 105 ASP A O 1
ATOM 835 N N . VAL A 1 106 ? 7.652 0.609 -0.569 1 98.5 106 VAL A N 1
ATOM 836 C CA . VAL A 1 106 ? 9.062 0.834 -0.882 1 98.5 106 VAL A CA 1
ATOM 837 C C . VAL A 1 106 ? 9.594 2.004 -0.057 1 98.5 106 VAL A C 1
ATOM 839 O O . VAL A 1 106 ? 10.484 1.828 0.776 1 98.5 106 VAL A O 1
ATOM 842 N N . LEU A 1 107 ? 9.023 3.184 -0.189 1 98.44 107 LEU A N 1
ATOM 843 C CA . LEU A 1 107 ? 9.633 4.398 0.341 1 98.44 107 LEU A CA 1
ATOM 844 C C . LEU A 1 107 ? 9.781 4.316 1.856 1 98.44 107 LEU A C 1
ATOM 846 O O . LEU A 1 107 ? 10.859 4.582 2.391 1 98.44 107 LEU A O 1
ATOM 850 N N . GLU A 1 108 ? 8.703 3.922 2.541 1 97.69 108 GLU A N 1
ATOM 851 C CA . GLU A 1 108 ? 8.75 3.902 3.998 1 97.69 108 GLU A CA 1
ATOM 852 C C . GLU A 1 108 ? 9.789 2.904 4.504 1 97.69 108 GLU A C 1
ATOM 854 O O . GLU A 1 108 ? 10.672 3.262 5.289 1 97.69 108 GLU A O 1
ATOM 859 N N . PRO A 1 109 ? 9.781 1.603 4.055 1 98.19 109 PRO A N 1
ATOM 860 C CA . PRO A 1 109 ? 10.828 0.688 4.531 1 98.19 109 PRO A CA 1
ATOM 861 C C . PRO A 1 109 ? 12.234 1.17 4.195 1 98.19 109 PRO A C 1
ATOM 863 O O . PRO A 1 109 ? 13.148 1.051 5.016 1 98.19 109 PRO A O 1
ATOM 866 N N . VAL A 1 110 ? 12.438 1.729 3.02 1 97.62 110 VAL A N 1
ATOM 867 C CA . VAL A 1 110 ? 13.75 2.199 2.594 1 97.62 110 VAL A CA 1
ATOM 868 C C . VAL A 1 110 ? 14.242 3.293 3.541 1 97.62 110 VAL A C 1
ATOM 870 O O . VAL A 1 110 ? 15.398 3.281 3.967 1 97.62 110 VAL A O 1
ATOM 873 N N . LEU A 1 111 ? 13.383 4.203 3.863 1 96.88 111 LEU A N 1
ATOM 874 C CA . LEU A 1 111 ? 13.773 5.316 4.719 1 96.88 111 LEU A CA 1
ATOM 875 C C . LEU A 1 111 ? 14.023 4.844 6.148 1 96.88 111 LEU A C 1
ATOM 877 O O . LEU A 1 111 ? 14.938 5.324 6.816 1 96.88 111 LEU A O 1
ATOM 881 N N . VAL A 1 112 ? 13.172 3.926 6.656 1 96.25 112 VAL A N 1
ATOM 882 C CA . VAL A 1 112 ? 13.375 3.373 7.992 1 96.25 112 VAL A CA 1
ATOM 883 C C . VAL A 1 112 ? 14.703 2.627 8.047 1 96.25 112 VAL A C 1
ATOM 885 O O . VAL A 1 112 ? 15.469 2.775 9.008 1 96.25 112 VAL A O 1
ATOM 888 N N . HIS A 1 113 ? 15.031 1.827 6.984 1 97.12 113 HIS A N 1
ATOM 889 C CA . HIS A 1 113 ? 16.297 1.122 6.926 1 97.12 113 HIS A CA 1
ATOM 890 C C . HIS A 1 113 ? 17.469 2.1 6.91 1 97.12 113 HIS A C 1
ATOM 892 O O . HIS A 1 113 ? 18.469 1.9 7.621 1 97.12 113 HIS A O 1
ATOM 898 N N . ALA A 1 114 ? 17.312 3.133 6.176 1 95 114 ALA A N 1
ATOM 899 C CA . ALA A 1 114 ? 18.375 4.133 6.074 1 95 114 ALA A CA 1
ATOM 900 C C . ALA A 1 114 ? 18.609 4.824 7.414 1 95 114 ALA A C 1
ATOM 902 O O . ALA A 1 114 ? 19.75 5.016 7.832 1 95 114 ALA A O 1
ATOM 903 N N . MET A 1 115 ? 17.547 5.148 8.094 1 93.44 115 MET A N 1
ATOM 904 C CA . MET A 1 115 ? 17.625 5.867 9.367 1 93.44 115 MET A CA 1
ATOM 905 C C . MET A 1 115 ? 18.266 4.996 10.445 1 93.44 115 MET A C 1
ATOM 907 O O . MET A 1 115 ? 18.922 5.508 11.352 1 93.44 115 MET A O 1
ATOM 911 N N . THR A 1 116 ? 18.094 3.686 10.336 1 94.62 116 THR A N 1
ATOM 912 C CA . THR A 1 116 ? 18.578 2.764 11.367 1 94.62 116 THR A CA 1
ATOM 913 C C . THR A 1 116 ? 19.938 2.197 10.992 1 94.62 116 THR A C 1
ATOM 915 O O . THR A 1 116 ? 20.562 1.503 11.789 1 94.62 116 THR A O 1
ATOM 918 N N . GLY A 1 117 ? 20.375 2.428 9.781 1 95.19 117 GLY A N 1
ATOM 919 C CA . GLY A 1 117 ? 21.641 1.921 9.312 1 95.19 117 GLY A CA 1
ATOM 920 C C . GLY A 1 117 ? 21.625 0.437 8.992 1 95.19 117 GLY A C 1
ATOM 921 O O . GLY A 1 117 ? 22.672 -0.193 8.859 1 95.19 117 GLY A O 1
ATOM 922 N N . LEU A 1 118 ? 20.453 -0.156 8.938 1 96.44 118 LEU A N 1
ATOM 923 C CA . LEU A 1 118 ? 20.312 -1.577 8.641 1 96.44 118 LEU A CA 1
ATOM 924 C C . LEU A 1 118 ? 20.562 -1.857 7.164 1 96.44 118 LEU A C 1
ATOM 926 O O . LEU A 1 118 ? 20.125 -1.091 6.301 1 96.44 118 LEU A O 1
ATOM 930 N N . SER A 1 119 ? 21.312 -2.898 6.914 1 95.69 119 SER A N 1
ATOM 931 C CA . SER A 1 119 ? 21.609 -3.318 5.551 1 95.69 119 SER A CA 1
ATOM 932 C C . SER A 1 119 ? 21.656 -4.84 5.434 1 95.69 119 SER A C 1
ATOM 934 O O . SER A 1 119 ? 22.125 -5.523 6.34 1 95.69 119 SER A O 1
ATOM 936 N N . HIS A 1 120 ? 21.125 -5.293 4.465 1 96.06 120 HIS A N 1
ATOM 937 C CA . HIS A 1 120 ? 21.094 -6.707 4.109 1 96.06 120 HIS A CA 1
ATOM 938 C C . HIS A 1 120 ? 20.75 -6.895 2.633 1 96.06 120 HIS A C 1
ATOM 940 O O . HIS A 1 120 ? 19.922 -6.176 2.084 1 96.06 120 HIS A O 1
ATOM 946 N N . PRO A 1 121 ? 21.359 -7.863 1.947 1 94.69 121 PRO A N 1
ATOM 947 C CA . PRO A 1 121 ? 21.062 -8.086 0.531 1 94.69 121 PRO A CA 1
ATOM 948 C C . PRO A 1 121 ? 19.578 -8.312 0.268 1 94.69 121 PRO A C 1
ATOM 950 O O . PRO A 1 121 ? 19.062 -7.875 -0.763 1 94.69 121 PRO A O 1
ATOM 953 N N . ALA A 1 122 ? 18.891 -8.906 1.159 1 94.44 122 ALA A N 1
ATOM 954 C CA . ALA A 1 122 ? 17.453 -9.18 0.989 1 94.44 122 ALA A CA 1
ATOM 955 C C . ALA A 1 122 ? 16.641 -7.891 1.018 1 94.44 122 ALA A C 1
ATOM 957 O O . ALA A 1 122 ? 15.625 -7.773 0.333 1 94.44 122 ALA A O 1
ATOM 958 N N . LEU A 1 123 ? 17.078 -6.891 1.917 1 96.62 123 LEU A N 1
ATOM 959 C CA . LEU A 1 123 ? 16.422 -5.59 1.923 1 96.62 123 LEU A CA 1
ATOM 960 C C . LEU A 1 123 ? 16.578 -4.898 0.571 1 96.62 123 LEU A C 1
ATOM 962 O O . LEU A 1 123 ? 15.594 -4.379 0.023 1 96.62 123 LEU A O 1
ATOM 966 N N . ASP A 1 124 ? 17.781 -5.016 0.013 1 94.5 124 ASP A N 1
ATOM 967 C CA . ASP A 1 124 ? 18.062 -4.379 -1.27 1 94.5 124 ASP A CA 1
ATOM 968 C C . ASP A 1 124 ? 17.281 -5.043 -2.398 1 94.5 124 ASP A C 1
ATOM 970 O O . ASP A 1 124 ? 16.75 -4.359 -3.275 1 94.5 124 ASP A O 1
ATOM 974 N N . ALA A 1 125 ? 17.266 -6.375 -2.377 1 94.06 125 ALA A N 1
ATOM 975 C CA . ALA A 1 125 ? 16.547 -7.121 -3.412 1 94.06 125 ALA A CA 1
ATOM 976 C C . ALA A 1 125 ? 15.062 -6.805 -3.387 1 94.06 125 ALA A C 1
ATOM 978 O O . ALA A 1 125 ? 14.414 -6.723 -4.438 1 94.06 125 ALA A O 1
ATOM 979 N N . THR A 1 126 ? 14.539 -6.598 -2.193 1 95.75 126 THR A N 1
ATOM 980 C CA . THR A 1 126 ? 13.102 -6.418 -2.035 1 95.75 126 THR A CA 1
ATOM 981 C C . THR A 1 126 ? 12.711 -4.961 -2.244 1 95.75 126 THR A C 1
ATOM 983 O O . THR A 1 126 ? 11.812 -4.656 -3.031 1 95.75 126 THR A O 1
ATOM 986 N N . PHE A 1 127 ? 13.477 -4.027 -1.589 1 97.56 127 PHE A N 1
ATOM 987 C CA . PHE A 1 127 ? 12.992 -2.656 -1.489 1 97.56 127 PHE A CA 1
ATOM 988 C C . PHE A 1 127 ? 13.891 -1.708 -2.275 1 97.56 127 PHE A C 1
ATOM 990 O O . PHE A 1 127 ? 13.523 -0.555 -2.516 1 97.56 127 PHE A O 1
ATOM 997 N N . ARG A 1 128 ? 15.023 -2.1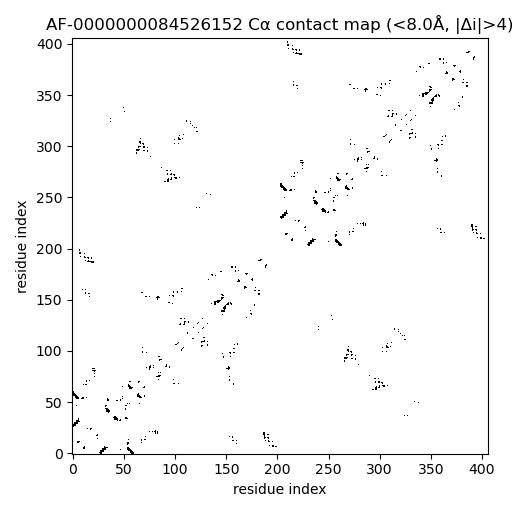5 -2.662 1 95.69 128 ARG A N 1
ATOM 998 C CA . ARG A 1 128 ? 16.094 -1.299 -3.156 1 95.69 128 ARG A CA 1
ATOM 999 C C . ARG A 1 128 ? 16.609 -0.372 -2.059 1 95.69 128 ARG A C 1
ATOM 1001 O O . ARG A 1 128 ? 16.594 -0.731 -0.88 1 95.69 128 ARG A O 1
ATOM 1008 N N . GLY A 1 129 ? 17.391 0.648 -2.441 1 95.94 129 GLY A N 1
ATOM 1009 C CA . GLY A 1 129 ? 18 1.531 -1.452 1 95.94 129 GLY A CA 1
ATOM 1010 C C . GLY A 1 129 ? 17.547 2.973 -1.59 1 95.94 129 GLY A C 1
ATOM 1011 O O . GLY A 1 129 ? 16.656 3.279 -2.4 1 95.94 129 GLY A O 1
ATOM 1012 N N . LYS A 1 130 ? 18.016 3.781 -0.662 1 96.25 130 LYS A N 1
ATOM 1013 C CA . LYS A 1 130 ? 17.625 5.188 -0.589 1 96.25 130 LYS A CA 1
ATOM 1014 C C . LYS A 1 130 ? 17.891 5.898 -1.913 1 96.25 130 LYS A C 1
ATOM 1016 O O . LYS A 1 130 ? 17.047 6.676 -2.383 1 96.25 130 LYS A O 1
ATOM 1021 N N . ALA A 1 131 ? 19.031 5.602 -2.529 1 96.19 131 ALA A N 1
ATOM 1022 C CA . ALA A 1 131 ? 19.375 6.254 -3.789 1 96.19 131 ALA A CA 1
ATOM 1023 C C . ALA A 1 131 ? 18.359 5.922 -4.879 1 96.19 131 ALA A C 1
ATOM 1025 O O . ALA A 1 131 ? 17.922 6.805 -5.621 1 96.19 131 ALA A O 1
ATOM 1026 N N . GLU A 1 132 ? 17.969 4.66 -4.988 1 96.62 132 GLU A N 1
ATOM 1027 C CA . GLU A 1 132 ? 17 4.23 -5.984 1 96.62 132 GLU A CA 1
ATOM 1028 C C . GLU A 1 132 ? 15.633 4.855 -5.727 1 96.62 132 GLU A C 1
ATOM 1030 O O . GLU A 1 132 ? 14.938 5.25 -6.664 1 96.62 132 GLU A O 1
ATOM 1035 N N . ALA A 1 133 ? 15.258 4.918 -4.465 1 97.75 133 ALA A N 1
ATOM 1036 C CA . ALA A 1 133 ? 13.969 5.504 -4.109 1 97.75 133 ALA A CA 1
ATOM 1037 C C . ALA A 1 133 ? 13.914 6.984 -4.484 1 97.75 133 ALA A C 1
ATOM 1039 O O . ALA A 1 133 ? 12.914 7.461 -5.023 1 97.75 133 ALA A O 1
ATOM 1040 N N . LEU A 1 134 ? 14.984 7.727 -4.203 1 97.88 134 LEU A N 1
ATOM 1041 C CA . LEU A 1 134 ? 15.031 9.148 -4.535 1 97.88 134 LEU A CA 1
ATOM 1042 C C . LEU A 1 134 ? 15.008 9.352 -6.043 1 97.88 134 LEU A C 1
ATOM 1044 O O . LEU A 1 134 ? 14.344 10.266 -6.539 1 97.88 134 LEU A O 1
ATOM 1048 N N . ALA A 1 135 ? 15.656 8.461 -6.746 1 97.75 135 ALA A N 1
ATOM 1049 C CA . ALA A 1 135 ? 15.648 8.531 -8.203 1 97.75 135 ALA A CA 1
ATOM 1050 C C . ALA A 1 135 ? 14.242 8.289 -8.758 1 97.75 135 ALA A C 1
ATOM 1052 O O . ALA A 1 135 ? 13.844 8.906 -9.742 1 97.75 135 ALA A O 1
ATOM 1053 N N . ARG A 1 136 ? 13.562 7.379 -8.164 1 97.88 136 ARG A N 1
ATOM 1054 C CA . ARG A 1 136 ? 12.188 7.098 -8.57 1 97.88 136 ARG A CA 1
ATOM 1055 C C . ARG A 1 136 ? 11.305 8.336 -8.406 1 97.88 136 ARG A C 1
ATOM 1057 O O . ARG A 1 136 ? 10.492 8.641 -9.281 1 97.88 136 ARG A O 1
ATOM 1064 N N . LEU A 1 137 ? 11.422 9.016 -7.305 1 98.62 137 LEU A N 1
ATOM 1065 C CA . LEU A 1 137 ? 10.656 10.242 -7.066 1 98.62 137 LEU A CA 1
ATOM 1066 C C . LEU A 1 137 ? 11.023 11.312 -8.086 1 98.62 137 LEU A C 1
ATOM 1068 O O . LEU A 1 137 ? 10.148 12.016 -8.602 1 98.62 137 LEU A O 1
ATOM 1072 N N . GLU A 1 138 ? 12.289 11.422 -8.359 1 98.5 138 GL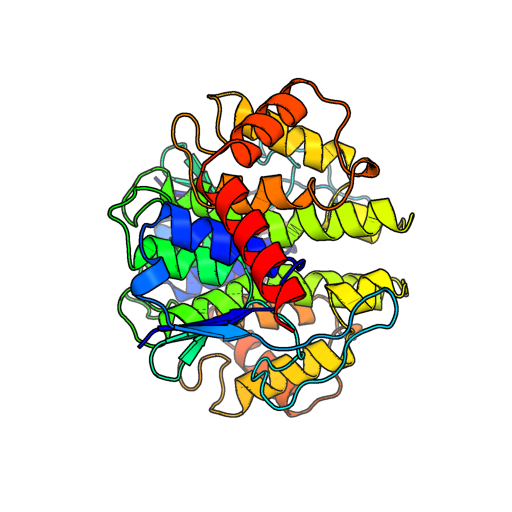U A N 1
ATOM 1073 C CA . GLU A 1 138 ? 12.719 12.391 -9.367 1 98.5 138 GLU A CA 1
ATOM 1074 C C . GLU A 1 138 ? 12.109 12.07 -10.727 1 98.5 138 GLU A C 1
ATOM 1076 O O . GLU A 1 138 ? 11.688 12.977 -11.461 1 98.5 138 GLU A O 1
ATOM 1081 N N . TRP A 1 139 ? 12.117 10.781 -11.039 1 97.88 139 TRP A N 1
ATOM 1082 C CA . TRP A 1 139 ? 11.484 10.352 -12.273 1 97.88 139 TRP A CA 1
ATOM 1083 C C . TRP A 1 139 ? 10.023 10.781 -12.32 1 97.88 139 TRP A C 1
ATOM 1085 O O . TRP A 1 139 ? 9.547 11.297 -13.336 1 97.88 139 TRP A O 1
ATOM 1095 N N . GLY A 1 140 ? 9.289 10.586 -11.242 1 97.88 140 GLY A N 1
ATOM 1096 C CA . GLY A 1 140 ? 7.895 10.992 -11.164 1 97.88 140 GLY A CA 1
ATOM 1097 C C . GLY A 1 140 ? 7.69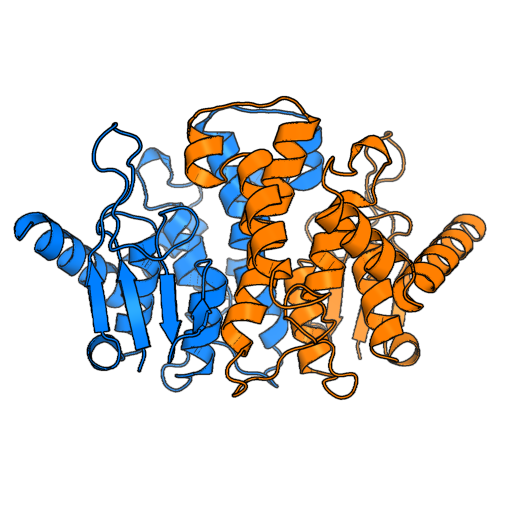5 12.484 -11.352 1 97.88 140 GLY A C 1
ATOM 1098 O O . GLY A 1 140 ? 6.648 12.922 -11.836 1 97.88 140 GLY A O 1
ATOM 1099 N N . LEU A 1 141 ? 8.688 13.281 -11.008 1 98.62 141 LEU A N 1
ATOM 1100 C CA . LEU A 1 141 ? 8.578 14.734 -11.023 1 98.62 141 LEU A CA 1
ATOM 1101 C C . LEU A 1 141 ? 9.117 15.312 -12.328 1 98.62 141 LEU A C 1
ATOM 1103 O O . LEU A 1 141 ? 9.148 16.531 -12.5 1 98.62 141 LEU A O 1
ATOM 1107 N N . SER A 1 142 ? 9.477 14.422 -13.227 1 97.06 142 SER A N 1
ATOM 1108 C CA . SER A 1 142 ? 10.086 14.867 -14.477 1 97.06 142 SER A CA 1
ATOM 1109 C C . SER A 1 142 ? 9.055 15.516 -15.391 1 97.06 142 SER A C 1
ATOM 1111 O O . SER A 1 142 ? 9.406 16.297 -16.266 1 97.06 142 SER A O 1
ATOM 1113 N N . ASP A 1 143 ? 7.777 15.227 -15.227 1 94.88 143 ASP A N 1
ATOM 1114 C CA . ASP A 1 143 ? 6.754 15.68 -16.172 1 94.88 143 ASP A CA 1
ATOM 1115 C C . ASP A 1 143 ? 5.969 16.859 -15.602 1 94.88 143 ASP A C 1
ATOM 1117 O O . ASP A 1 143 ? 5.004 17.328 -16.203 1 94.88 143 ASP A O 1
ATOM 1121 N N . GLY A 1 144 ? 6.348 17.391 -14.445 1 97.62 144 GLY A N 1
ATOM 1122 C CA . GLY A 1 144 ? 5.609 18.484 -13.828 1 97.62 144 GLY A CA 1
ATOM 1123 C C . GLY A 1 144 ? 5.961 18.672 -12.359 1 97.62 144 GLY A C 1
ATOM 1124 O O . GLY A 1 144 ? 6.863 18.016 -11.836 1 97.62 144 GLY A O 1
ATOM 1125 N N . PRO A 1 145 ? 5.266 19.609 -11.773 1 98.5 145 PRO A N 1
ATOM 1126 C CA . PRO A 1 145 ? 5.609 20 -10.406 1 98.5 145 PRO A CA 1
ATOM 1127 C C . PRO A 1 145 ? 5.137 18.984 -9.367 1 98.5 145 PRO A C 1
ATOM 1129 O O . PRO A 1 145 ? 5.535 19.062 -8.195 1 98.5 145 PRO A O 1
ATOM 1132 N N . TRP A 1 146 ? 4.297 18.016 -9.805 1 98.88 146 TRP A N 1
ATOM 1133 C CA . TRP A 1 146 ? 3.744 17.031 -8.883 1 98.88 146 TRP A CA 1
ATOM 1134 C C . TRP A 1 146 ? 4.004 15.609 -9.375 1 98.88 146 TRP A C 1
ATOM 1136 O O . TRP A 1 146 ? 4.418 15.414 -10.523 1 98.88 146 TRP A O 1
ATOM 1146 N N . LEU A 1 147 ? 3.781 14.594 -8.578 1 98.81 147 LEU A N 1
ATOM 1147 C CA . LEU A 1 147 ? 4.051 13.203 -8.922 1 98.81 147 LEU A CA 1
ATOM 1148 C C . LEU A 1 147 ? 3.148 12.742 -10.055 1 98.81 147 LEU A C 1
ATOM 1150 O O . LEU A 1 147 ? 3.52 11.852 -10.828 1 98.81 147 LEU A O 1
ATOM 1154 N N . MET A 1 148 ? 1.961 13.383 -10.172 1 98.38 148 MET A N 1
ATOM 1155 C CA . MET A 1 148 ? 1.027 13.062 -11.242 1 98.38 148 MET A CA 1
ATOM 1156 C C . MET A 1 148 ? 1.08 14.117 -12.344 1 98.38 148 MET A C 1
ATOM 1158 O O . MET A 1 148 ? 0.084 14.359 -13.023 1 98.38 148 MET A O 1
ATOM 1162 N N . GLY A 1 149 ? 2.207 14.742 -12.484 1 97.62 149 GLY A N 1
ATOM 1163 C CA . GLY A 1 149 ? 2.363 15.781 -13.492 1 97.62 149 GLY A CA 1
ATOM 1164 C C . GLY A 1 149 ? 1.859 17.141 -13.047 1 97.62 149 GLY A C 1
ATOM 1165 O O . GLY A 1 149 ? 2.443 17.75 -12.148 1 97.62 149 GLY A O 1
ATOM 1166 N N . ASP A 1 150 ? 0.729 17.516 -13.625 1 97.12 150 ASP A N 1
ATOM 1167 C CA . ASP A 1 150 ? 0.219 18.859 -13.352 1 97.12 150 ASP A CA 1
ATOM 1168 C C . ASP A 1 150 ? -0.812 18.844 -12.227 1 97.12 150 ASP A C 1
ATOM 1170 O O . ASP A 1 150 ? -1.282 19.891 -11.789 1 97.12 150 ASP A O 1
ATOM 1174 N N . ARG A 1 151 ? -1.034 17.656 -11.719 1 96.5 151 ARG A N 1
ATOM 1175 C CA . ARG A 1 151 ? -2.074 17.484 -10.711 1 96.5 151 ARG A CA 1
ATOM 1176 C C . ARG A 1 151 ? -1.47 17.203 -9.344 1 96.5 151 ARG A C 1
ATOM 1178 O O . ARG A 1 151 ? -0.71 16.25 -9.18 1 96.5 151 ARG A O 1
ATOM 1185 N N . TYR A 1 152 ? -1.784 18.125 -8.391 1 98.62 152 TYR A N 1
ATOM 1186 C CA . TYR A 1 152 ? -1.521 17.812 -6.988 1 98.62 152 TYR A CA 1
ATOM 1187 C C . TYR A 1 152 ? -2.525 16.797 -6.457 1 98.62 152 TYR A C 1
ATOM 1189 O O . TYR A 1 152 ? -3.738 17 -6.574 1 98.62 152 TYR A O 1
ATOM 1197 N N . THR A 1 153 ? -2.062 15.672 -5.949 1 98.88 153 THR A N 1
ATOM 1198 C CA . THR A 1 153 ? -2.957 14.625 -5.48 1 98.88 153 THR A CA 1
ATOM 1199 C C . THR A 1 153 ? -2.516 14.109 -4.109 1 98.88 153 THR A C 1
ATOM 1201 O O . THR A 1 153 ? -1.513 14.57 -3.562 1 98.88 153 THR A O 1
ATOM 1204 N N . ALA A 1 154 ? -3.275 13.164 -3.574 1 98.94 154 ALA A N 1
ATOM 1205 C CA . ALA A 1 154 ? -2.941 12.5 -2.312 1 98.94 154 ALA A CA 1
ATOM 1206 C C . ALA A 1 154 ? -1.586 11.812 -2.398 1 98.94 154 ALA A C 1
ATOM 1208 O O . ALA A 1 154 ? -0.919 11.609 -1.381 1 98.94 154 ALA A O 1
ATOM 1209 N N . ALA A 1 155 ? -1.14 11.422 -3.609 1 98.94 155 ALA A N 1
ATOM 1210 C CA . ALA A 1 155 ? 0.177 10.82 -3.787 1 98.94 155 ALA A CA 1
ATOM 1211 C C . ALA A 1 155 ? 1.283 11.773 -3.346 1 98.94 155 ALA A C 1
ATOM 1213 O O . ALA A 1 155 ? 2.271 11.352 -2.742 1 98.94 155 ALA A O 1
ATOM 1214 N N . ASP A 1 156 ? 1.12 13.047 -3.643 1 98.94 156 ASP A N 1
ATOM 1215 C CA . ASP A 1 156 ? 2.096 14.039 -3.207 1 98.94 156 ASP A CA 1
ATOM 1216 C C . ASP A 1 156 ? 2.094 14.188 -1.687 1 98.94 156 ASP A C 1
ATOM 1218 O O . ASP A 1 156 ? 3.152 14.289 -1.065 1 98.94 156 ASP A O 1
ATOM 1222 N N . ILE A 1 157 ? 0.926 14.211 -1.115 1 98.94 157 ILE A N 1
ATOM 1223 C CA . ILE A 1 157 ? 0.789 14.383 0.327 1 98.94 157 ILE A CA 1
ATOM 1224 C C . ILE A 1 157 ? 1.535 13.258 1.051 1 98.94 157 ILE A C 1
ATOM 1226 O O . ILE A 1 157 ? 2.375 13.523 1.914 1 98.94 157 ILE A O 1
ATOM 1230 N N . VAL A 1 158 ? 1.271 12.008 0.666 1 98.88 158 VAL A N 1
ATOM 1231 C CA . VAL A 1 158 ? 1.79 10.891 1.444 1 98.88 158 VAL A CA 1
ATOM 1232 C C . VAL A 1 158 ? 3.287 10.734 1.191 1 98.88 158 VAL A C 1
ATOM 1234 O O . VAL A 1 158 ? 4.059 10.5 2.125 1 98.88 158 VAL A O 1
ATOM 1237 N N . CYS A 1 159 ? 3.758 10.883 -0.031 1 98.81 159 CYS A N 1
ATOM 1238 C CA . CYS A 1 159 ? 5.172 10.672 -0.322 1 98.81 159 CYS A CA 1
ATOM 1239 C C . CYS A 1 159 ? 6.023 11.797 0.251 1 98.81 159 CYS A C 1
ATOM 1241 O O . CYS A 1 159 ? 7.082 11.547 0.826 1 98.81 159 CYS A O 1
ATOM 1243 N N . ALA A 1 160 ? 5.598 13.047 0.138 1 98.62 160 ALA A N 1
ATOM 1244 C CA . ALA A 1 160 ? 6.367 14.172 0.665 1 98.62 160 ALA A CA 1
ATOM 1245 C C . ALA A 1 160 ? 6.434 14.125 2.188 1 98.62 160 ALA A C 1
ATOM 1247 O O . ALA A 1 160 ? 7.43 14.539 2.785 1 98.62 160 ALA A O 1
ATOM 1248 N N . SER A 1 161 ? 5.371 13.641 2.787 1 97.69 161 SER A N 1
ATOM 1249 C CA . SER A 1 161 ? 5.309 13.602 4.242 1 97.69 161 SER A CA 1
ATOM 1250 C C . SER A 1 161 ? 6.441 12.758 4.824 1 97.69 161 SER A C 1
ATOM 1252 O O . SER A 1 161 ? 6.836 12.953 5.977 1 97.69 161 SER A O 1
ATOM 1254 N N . ALA A 1 162 ? 6.957 11.805 4.082 1 96.94 162 ALA A N 1
ATOM 1255 C CA . ALA A 1 162 ? 8.023 10.922 4.535 1 96.94 162 ALA A CA 1
ATOM 1256 C C . ALA A 1 162 ? 9.289 11.711 4.879 1 96.94 162 ALA A C 1
ATOM 1258 O O . ALA A 1 162 ? 10.125 11.242 5.652 1 96.94 162 ALA A O 1
ATOM 1259 N N . PHE A 1 163 ? 9.414 12.891 4.348 1 97.25 163 PHE A N 1
ATOM 1260 C CA . PHE A 1 163 ? 10.664 13.633 4.453 1 97.25 163 PHE A CA 1
ATOM 1261 C C . PHE A 1 163 ? 10.523 14.797 5.43 1 97.25 163 PHE A C 1
ATOM 1263 O O . PHE A 1 163 ? 11.453 15.586 5.605 1 97.25 163 PHE A O 1
ATOM 1270 N N . THR A 1 164 ? 9.367 14.906 6.09 1 94.25 164 THR A N 1
ATOM 1271 C CA . THR A 1 164 ? 9.109 16.109 6.879 1 94.25 164 THR A CA 1
ATOM 1272 C C . THR A 1 164 ? 9.234 15.812 8.375 1 94.25 164 THR A C 1
ATOM 1274 O O . THR A 1 164 ? 8.93 16.672 9.211 1 94.25 164 THR A O 1
ATOM 1277 N N . TRP A 1 165 ? 9.703 14.586 8.766 1 86.81 165 TRP A N 1
ATOM 1278 C CA . TRP A 1 165 ? 9.766 14.195 10.172 1 86.81 165 TRP A CA 1
ATOM 1279 C C . TRP A 1 165 ? 11.031 14.734 10.828 1 86.81 165 TRP A C 1
ATOM 1281 O O . TRP A 1 165 ? 11.195 14.633 12.047 1 86.81 165 TRP A O 1
ATOM 1291 N N . GLY A 1 166 ? 11.898 15.328 10.086 1 82.38 166 GLY A N 1
ATOM 1292 C CA . GLY A 1 166 ? 13.102 15.945 10.609 1 82.38 166 GLY A CA 1
ATOM 1293 C C . GLY A 1 166 ? 14.016 16.484 9.523 1 82.38 166 GLY A C 1
ATOM 1294 O O . GLY A 1 166 ? 13.938 16.062 8.375 1 82.38 166 GLY A O 1
ATOM 1295 N N . PRO A 1 167 ? 14.766 17.422 9.953 1 78.94 167 PRO A N 1
ATOM 1296 C CA . PRO A 1 167 ? 15.664 18.031 8.969 1 78.94 167 PRO A CA 1
ATOM 1297 C C . PRO A 1 167 ? 16.609 17.031 8.328 1 78.94 167 PRO A C 1
ATOM 1299 O O . PRO A 1 167 ? 16.984 17.172 7.164 1 78.94 167 PRO A O 1
ATOM 1302 N N . ASP A 1 168 ? 16.969 16.016 9.039 1 85.06 168 ASP A N 1
ATOM 1303 C CA . ASP A 1 168 ? 17.922 15.031 8.547 1 85.06 168 ASP A CA 1
ATOM 1304 C C . ASP A 1 168 ? 17.297 14.133 7.484 1 85.06 168 ASP A C 1
ATOM 1306 O O . ASP A 1 168 ? 18 13.391 6.801 1 85.06 168 ASP A O 1
ATOM 1310 N N . MET A 1 169 ? 16.062 14.32 7.301 1 88.94 169 MET A N 1
ATOM 1311 C CA . MET A 1 169 ? 15.352 13.477 6.344 1 88.94 169 MET A CA 1
ATOM 1312 C C . MET A 1 169 ? 15.32 14.125 4.965 1 88.94 169 MET A C 1
ATOM 1314 O O . MET A 1 169 ? 15.016 13.469 3.971 1 88.94 169 MET A O 1
ATOM 1318 N N . MET A 1 170 ? 15.664 15.352 4.852 1 92.56 170 MET A N 1
ATOM 1319 C CA . MET A 1 170 ? 15.594 16.078 3.586 1 92.56 170 MET A CA 1
ATOM 1320 C C . MET A 1 170 ? 16.656 15.578 2.611 1 92.56 170 MET A C 1
ATOM 1322 O O . MET A 1 170 ? 17.828 15.5 2.957 1 92.56 170 MET A O 1
ATOM 1326 N N . PRO A 1 171 ? 16.219 15.242 1.418 1 95.19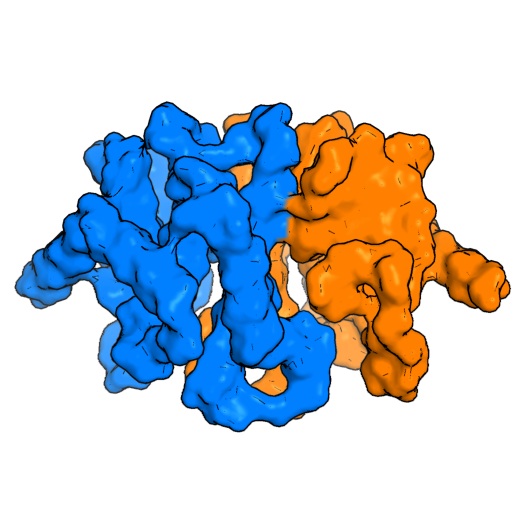 171 PRO A N 1
ATOM 1327 C CA . PRO A 1 171 ? 17.188 14.758 0.44 1 95.19 171 PRO A CA 1
ATOM 1328 C C . PRO A 1 171 ? 18.094 15.867 -0.102 1 95.19 171 PRO A C 1
ATOM 1330 O O . PRO A 1 171 ? 17.703 17.047 -0.073 1 95.19 171 PRO A O 1
ATOM 1333 N N . ASP A 1 172 ? 19.281 15.367 -0.614 1 92.44 172 ASP A N 1
ATOM 1334 C CA . ASP A 1 172 ? 20.188 16.297 -1.281 1 92.44 172 ASP A CA 1
ATOM 1335 C C . ASP A 1 172 ? 19.875 16.406 -2.77 1 92.44 172 ASP A C 1
ATOM 1337 O O . ASP A 1 172 ? 20.641 15.945 -3.613 1 92.44 172 ASP A O 1
ATOM 1341 N N . SER A 1 173 ? 18.719 16.703 -3.197 1 97 173 SER A N 1
ATOM 1342 C CA . SER A 1 173 ? 18.219 16.891 -4.551 1 97 173 SER A CA 1
ATOM 1343 C C . SER A 1 173 ? 17.391 18.172 -4.656 1 97 173 SER A C 1
ATOM 1345 O O . SER A 1 173 ? 16.344 18.297 -4.02 1 97 173 SER A O 1
ATOM 1347 N N . PRO A 1 174 ? 17.875 19.094 -5.426 1 97.5 174 PRO A N 1
ATOM 1348 C CA . PRO A 1 174 ? 17.109 20.328 -5.562 1 97.5 174 PRO A CA 1
ATOM 1349 C C . PRO A 1 174 ? 15.68 20.094 -6.066 1 97.5 174 PRO A C 1
ATOM 1351 O O . PRO A 1 174 ? 14.75 20.766 -5.633 1 97.5 174 PRO A O 1
ATOM 1354 N N . VAL A 1 175 ? 15.539 19.141 -6.926 1 98.31 175 VAL A N 1
ATOM 1355 C CA . VAL A 1 175 ? 14.227 18.812 -7.469 1 98.31 175 VAL A CA 1
ATOM 1356 C C . VAL A 1 175 ? 13.312 18.328 -6.344 1 98.31 175 VAL A C 1
ATOM 1358 O O . VAL A 1 175 ? 12.172 18.797 -6.223 1 98.31 175 VAL A O 1
ATOM 1361 N N . LEU A 1 176 ? 13.805 17.469 -5.547 1 98.62 176 LEU A N 1
ATOM 1362 C CA . LEU A 1 176 ? 12.984 16.906 -4.477 1 98.62 176 LEU A CA 1
ATOM 1363 C C . LEU A 1 176 ? 12.734 17.922 -3.381 1 98.62 176 LEU A C 1
ATOM 1365 O O . LEU A 1 176 ? 11.633 18 -2.83 1 98.62 176 LEU A O 1
ATOM 1369 N N . ARG A 1 177 ? 13.773 18.703 -3.039 1 97.69 177 ARG A N 1
ATOM 1370 C CA . ARG A 1 177 ? 13.594 19.75 -2.037 1 97.69 177 ARG A CA 1
ATOM 1371 C C . ARG A 1 177 ? 12.523 20.75 -2.48 1 97.69 177 ARG A C 1
ATOM 1373 O O . ARG A 1 177 ? 11.672 21.141 -1.685 1 97.69 177 ARG A O 1
ATOM 1380 N N . GLY A 1 178 ? 12.648 21.141 -3.766 1 98.38 178 GLY A N 1
ATOM 1381 C CA . GLY A 1 178 ? 11.633 22.031 -4.305 1 98.38 178 GLY A CA 1
ATOM 1382 C C . GLY A 1 178 ? 10.234 21.453 -4.242 1 98.38 178 GLY A C 1
ATOM 1383 O O . GLY A 1 178 ? 9.281 22.156 -3.895 1 98.38 178 GLY A O 1
ATOM 1384 N N . TRP A 1 179 ? 10.086 20.188 -4.547 1 98.81 179 TRP A N 1
ATOM 1385 C CA . TRP A 1 179 ? 8.805 19.484 -4.504 1 98.81 179 TRP A CA 1
ATOM 1386 C C . TRP A 1 179 ? 8.273 19.406 -3.074 1 98.81 179 TRP A C 1
ATOM 1388 O O . TRP A 1 179 ? 7.102 19.688 -2.826 1 98.81 179 TRP A O 1
ATOM 1398 N N . ILE A 1 180 ? 9.109 19.078 -2.115 1 98.56 180 ILE A N 1
ATOM 1399 C CA . ILE A 1 180 ? 8.719 18.984 -0.714 1 98.56 180 ILE A CA 1
ATOM 1400 C C . ILE A 1 180 ? 8.289 20.359 -0.208 1 98.56 180 ILE A C 1
ATOM 1402 O O . ILE A 1 180 ? 7.277 20.484 0.49 1 98.56 180 ILE A O 1
ATOM 1406 N N . GLU A 1 181 ? 9.008 21.375 -0.578 1 97.94 181 GLU A N 1
ATOM 1407 C CA . GLU A 1 181 ? 8.656 22.734 -0.187 1 97.94 181 GLU A CA 1
ATOM 1408 C C . GLU A 1 181 ? 7.297 23.141 -0.742 1 97.94 181 GLU A C 1
ATOM 1410 O O . GLU A 1 181 ? 6.492 23.75 -0.04 1 97.94 181 GLU A O 1
ATOM 1415 N N . ARG A 1 182 ? 7.027 22.844 -1.981 1 98.62 182 ARG A N 1
ATOM 1416 C CA . ARG A 1 182 ? 5.719 23.125 -2.566 1 98.62 182 ARG A CA 1
ATOM 1417 C C . ARG A 1 182 ? 4.609 22.406 -1.81 1 98.62 182 ARG A C 1
ATOM 1419 O O . ARG A 1 182 ? 3.561 23 -1.531 1 98.62 182 ARG A O 1
ATOM 1426 N N . CYS A 1 183 ? 4.848 21.172 -1.484 1 98.75 183 CYS A N 1
ATOM 1427 C CA . CYS A 1 183 ? 3.857 20.375 -0.759 1 98.75 183 CYS A CA 1
ATOM 1428 C C . CYS A 1 183 ? 3.6 20.969 0.623 1 98.75 183 CYS A C 1
ATOM 1430 O O . CYS A 1 183 ? 2.447 21.094 1.044 1 98.75 183 CYS A O 1
ATOM 1432 N N . THR A 1 184 ? 4.691 21.391 1.312 1 97.81 184 THR A N 1
ATOM 1433 C CA . THR A 1 184 ? 4.57 21.812 2.705 1 97.81 184 THR A CA 1
ATOM 1434 C C . THR A 1 184 ? 4.113 23.25 2.799 1 97.81 184 THR A C 1
ATOM 1436 O O . THR A 1 184 ? 3.764 23.734 3.881 1 97.81 184 THR A O 1
ATOM 1439 N N . ALA A 1 185 ? 4.07 23.953 1.704 1 98.31 185 ALA A N 1
ATOM 1440 C CA . ALA A 1 185 ? 3.566 25.312 1.667 1 98.31 185 ALA A CA 1
ATOM 1441 C C . ALA A 1 185 ? 2.059 25.344 1.439 1 98.31 185 ALA A C 1
ATOM 1443 O O . ALA A 1 185 ? 1.416 26.391 1.594 1 98.31 185 ALA A O 1
ATOM 1444 N N . ARG A 1 186 ? 1.489 24.266 1.039 1 98.31 186 ARG A N 1
ATOM 1445 C CA . ARG A 1 186 ? 0.057 24.203 0.766 1 98.31 186 ARG A CA 1
ATOM 1446 C C . ARG A 1 186 ? -0.754 24.422 2.037 1 98.31 186 ARG A C 1
ATOM 1448 O O . ARG A 1 186 ? -0.327 24.031 3.129 1 98.31 186 ARG A O 1
ATOM 1455 N N . PRO A 1 187 ? -1.936 24.953 1.871 1 96.75 187 PRO A N 1
ATOM 1456 C CA . PRO A 1 187 ? -2.771 25.266 3.033 1 96.75 187 PRO A CA 1
ATOM 1457 C C . PRO A 1 187 ? -3.07 24.031 3.891 1 96.75 187 PRO A C 1
ATOM 1459 O O . PRO A 1 187 ? -3.115 24.1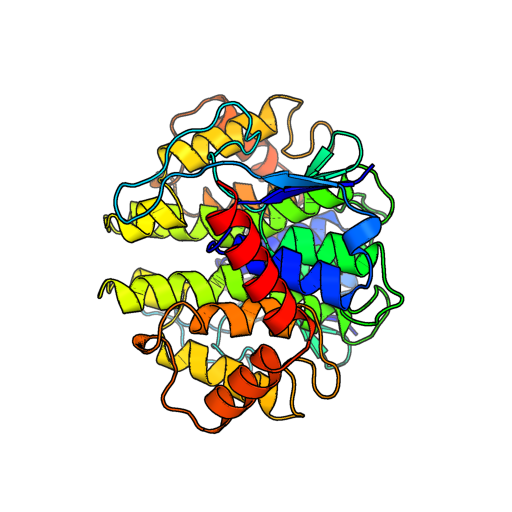25 5.117 1 96.75 187 PRO A O 1
ATOM 1462 N N . GLY A 1 188 ? -3.285 22.922 3.303 1 98.38 188 GLY A N 1
ATOM 1463 C CA . GLY A 1 188 ? -3.588 21.703 4.047 1 98.38 188 GLY A CA 1
ATOM 1464 C C . GLY A 1 188 ? -2.486 21.312 5.012 1 98.38 188 GLY A C 1
ATOM 1465 O O . GLY A 1 188 ? -2.756 20.969 6.168 1 98.38 188 GLY A O 1
ATOM 1466 N N . TYR A 1 189 ? -1.271 21.391 4.543 1 98.31 189 TYR A N 1
ATOM 1467 C CA . TYR A 1 189 ? -0.135 21.031 5.383 1 98.31 189 TYR A CA 1
ATOM 1468 C C . TYR A 1 189 ? 0.01 21.984 6.555 1 98.31 189 TYR A C 1
ATOM 1470 O O . TYR A 1 189 ? 0.122 21.562 7.707 1 98.31 189 TYR A O 1
ATOM 1478 N N . VAL A 1 190 ? -0.041 23.25 6.277 1 98.38 190 VAL A N 1
ATOM 1479 C CA . VAL A 1 190 ? 0.175 24.297 7.27 1 98.38 190 VAL A CA 1
ATOM 1480 C C . VAL A 1 190 ? -0.919 24.25 8.328 1 98.38 190 VAL A C 1
ATOM 1482 O O . VAL A 1 190 ? -0.628 24.219 9.531 1 98.38 190 VAL A O 1
ATOM 1485 N N . ARG A 1 191 ? -2.113 24.172 7.867 1 98.56 191 ARG A N 1
ATOM 1486 C CA . ARG A 1 191 ? -3.244 24.172 8.789 1 98.56 191 ARG A CA 1
ATOM 1487 C C . ARG A 1 191 ? -3.256 22.906 9.633 1 98.56 191 ARG A C 1
ATOM 1489 O O . ARG A 1 191 ? -3.598 22.938 10.82 1 98.56 191 ARG A O 1
ATOM 1496 N N . ALA A 1 192 ? -2.941 21.75 9.07 1 98.69 192 ALA A N 1
ATOM 1497 C CA . ALA A 1 192 ? -2.889 20.5 9.82 1 98.69 192 ALA A CA 1
ATOM 1498 C C . ALA A 1 192 ? -1.87 20.594 10.953 1 98.69 192 ALA A C 1
ATOM 1500 O O . ALA A 1 192 ? -2.137 20.141 12.07 1 98.69 192 ALA A O 1
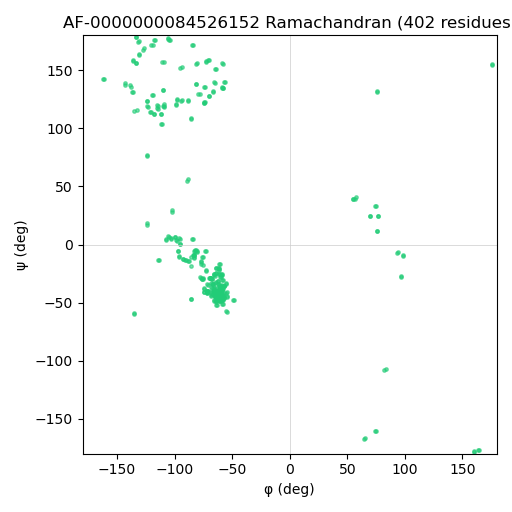ATOM 1501 N N . ALA A 1 193 ? -0.725 21.172 10.672 1 97.69 193 ALA A N 1
ATOM 1502 C CA . ALA A 1 193 ? 0.311 21.328 11.688 1 97.69 193 ALA A CA 1
ATOM 1503 C C . ALA A 1 193 ? -0.17 22.25 12.82 1 97.69 193 ALA A C 1
ATOM 1505 O O . ALA A 1 193 ? 0.073 21.969 13.992 1 97.69 193 ALA A O 1
ATOM 1506 N N . GLN A 1 194 ? -0.859 23.266 12.422 1 98.19 194 GLN A N 1
ATOM 1507 C CA . GLN A 1 194 ? -1.397 24.188 13.414 1 98.19 194 GLN A CA 1
ATOM 1508 C C . GLN A 1 194 ? -2.438 23.516 14.297 1 98.19 194 GLN A C 1
ATOM 1510 O O . GLN A 1 194 ? -2.455 23.703 15.516 1 98.19 194 GLN A O 1
ATOM 1515 N N . MET A 1 195 ? -3.252 22.75 13.672 1 98.25 195 MET A N 1
ATOM 1516 C CA . MET A 1 195 ? -4.27 22.016 14.422 1 98.25 195 MET A CA 1
ATOM 1517 C C . MET A 1 195 ? -3.629 21.031 15.391 1 98.25 195 MET A C 1
ATOM 1519 O O . MET A 1 195 ? -4.102 20.875 16.516 1 98.25 195 MET A O 1
ATOM 1523 N N . ASP A 1 196 ? -2.598 20.328 14.93 1 98 196 ASP A N 1
ATOM 1524 C CA . ASP A 1 196 ? -1.885 19.406 15.805 1 98 196 ASP A CA 1
ATOM 1525 C C . ASP A 1 196 ? -1.32 20.141 17.031 1 98 196 ASP A C 1
ATOM 1527 O O . ASP A 1 196 ? -1.408 19.641 18.156 1 98 196 ASP A O 1
ATOM 1531 N N . GLU A 1 197 ? -0.722 21.312 16.797 1 97.44 197 GLU A N 1
ATOM 1532 C CA . GLU A 1 197 ? -0.165 22.094 17.906 1 97.44 197 GLU A CA 1
ATOM 1533 C C . GLU A 1 197 ? -1.252 22.5 18.891 1 97.44 197 GLU A C 1
ATOM 1535 O O . GLU A 1 197 ? -1.037 22.484 20.094 1 97.44 197 GLU A O 1
ATOM 1540 N N . ALA A 1 198 ? -2.367 22.875 18.312 1 97.81 198 ALA A N 1
ATOM 1541 C CA . ALA A 1 198 ? -3.49 23.266 19.172 1 97.81 198 ALA A CA 1
ATOM 1542 C C . ALA A 1 198 ? -3.982 22.078 19.984 1 97.81 198 ALA A C 1
ATOM 1544 O O . ALA A 1 198 ? -4.336 22.219 21.156 1 97.81 198 ALA A O 1
ATOM 1545 N N . ASP A 1 199 ? -4.051 20.859 19.375 1 97.25 199 ASP A N 1
ATOM 1546 C CA . ASP A 1 199 ? -4.484 19.656 20.062 1 97.25 199 ASP A CA 1
ATOM 1547 C C . ASP A 1 199 ? -3.535 19.297 21.203 1 97.25 199 ASP A C 1
ATOM 1549 O O . ASP A 1 199 ? -3.977 18.891 22.281 1 97.25 199 ASP A O 1
ATOM 1553 N N . VAL A 1 200 ? -2.229 19.406 21 1 94.75 200 VAL A N 1
ATOM 1554 C CA . VAL A 1 200 ? -1.22 19.094 22 1 94.75 200 VAL A CA 1
ATOM 1555 C C . VAL A 1 200 ? -1.327 20.078 23.172 1 94.75 200 VAL A C 1
ATOM 1557 O O . VAL A 1 200 ? -1.228 19.688 24.328 1 94.75 200 VAL A O 1
ATOM 1560 N N . ALA A 1 201 ? -1.602 21.359 22.859 1 93.94 201 ALA A N 1
ATOM 1561 C CA . ALA A 1 201 ? -1.701 22.391 23.875 1 93.94 201 ALA A CA 1
ATOM 1562 C C . ALA A 1 201 ? -2.928 22.188 24.75 1 93.94 201 ALA A C 1
ATOM 1564 O O . ALA A 1 201 ? -2.91 22.516 25.938 1 93.94 201 ALA A O 1
ATOM 1565 N N . ARG A 1 202 ? -3.928 21.609 24.203 1 91.31 202 ARG A N 1
ATOM 1566 C CA . ARG A 1 202 ? -5.184 21.422 24.922 1 91.31 202 ARG A CA 1
ATOM 1567 C C . ARG A 1 202 ? -5.141 20.141 25.766 1 91.31 202 ARG A C 1
ATOM 1569 O O . ARG A 1 202 ? -5.957 19.969 26.672 1 91.31 202 ARG A O 1
ATOM 1576 N N . ALA A 1 203 ? -4.285 19.281 25.5 1 80.69 203 ALA A N 1
ATOM 1577 C CA . ALA A 1 203 ? -4.195 18.016 26.219 1 80.69 203 ALA A CA 1
ATOM 1578 C C . ALA A 1 203 ? -3.473 18.188 27.547 1 80.69 203 ALA A C 1
ATOM 1580 O O . ALA A 1 203 ? -2.594 19.047 27.672 1 80.69 203 ALA A O 1
ATOM 1581 N N . MET B 1 1 ? -5.066 -1.296 -24.688 1 94.94 1 MET B N 1
ATOM 1582 C CA . MET B 1 1 ? -4.477 -2.633 -24.656 1 94.94 1 MET B CA 1
ATOM 1583 C C . MET B 1 1 ? -3.725 -2.871 -23.359 1 94.94 1 MET B C 1
ATOM 1585 O O . MET B 1 1 ? -2.971 -2.01 -22.906 1 94.94 1 MET B O 1
ATOM 1589 N N . LEU B 1 2 ? -3.977 -3.967 -22.719 1 98.56 2 LEU B N 1
ATOM 1590 C CA . LEU B 1 2 ? -3.305 -4.344 -21.484 1 98.56 2 LEU B CA 1
ATOM 1591 C C . LEU B 1 2 ? -2.109 -5.25 -21.766 1 98.56 2 LEU B C 1
ATOM 1593 O O . LEU B 1 2 ? -2.242 -6.262 -22.453 1 98.56 2 LEU B O 1
ATOM 1597 N N . THR B 1 3 ? -0.904 -4.797 -21.281 1 98.88 3 THR B N 1
ATOM 1598 C CA . THR B 1 3 ? 0.299 -5.617 -21.344 1 98.88 3 THR B CA 1
ATOM 1599 C C . THR B 1 3 ? 0.841 -5.895 -19.938 1 98.88 3 THR B C 1
ATOM 1601 O O . THR B 1 3 ? 0.977 -4.973 -19.125 1 98.88 3 THR B O 1
ATOM 1604 N N . PHE B 1 4 ? 1.055 -7.117 -19.688 1 98.88 4 PHE B N 1
ATOM 1605 C CA . PHE B 1 4 ? 1.532 -7.598 -18.391 1 98.88 4 PHE B CA 1
ATOM 1606 C C . PHE B 1 4 ? 2.953 -8.133 -18.516 1 98.88 4 PHE B C 1
ATOM 1608 O O . PHE B 1 4 ? 3.197 -9.117 -19.219 1 98.88 4 PHE B O 1
ATOM 1615 N N . TYR B 1 5 ? 3.949 -7.441 -17.891 1 98.94 5 TYR B N 1
ATOM 1616 C CA . TYR B 1 5 ? 5.336 -7.895 -17.844 1 98.94 5 TYR B CA 1
ATOM 1617 C C . TYR B 1 5 ? 5.574 -8.805 -16.641 1 98.94 5 TYR B C 1
ATOM 1619 O O . TYR B 1 5 ? 5.34 -8.406 -15.492 1 98.94 5 TYR B O 1
ATOM 1627 N N . HIS B 1 6 ? 6.051 -10 -16.938 1 98.81 6 HIS B N 1
ATOM 1628 C CA . HIS B 1 6 ? 6.074 -11.094 -15.977 1 98.81 6 HIS B CA 1
ATOM 1629 C C . HIS B 1 6 ? 7.395 -11.859 -16.047 1 98.81 6 HIS B C 1
ATOM 1631 O O . HIS B 1 6 ? 7.949 -12.047 -17.125 1 98.81 6 HIS B O 1
ATOM 1637 N N . ALA B 1 7 ? 7.957 -12.164 -14.945 1 98.5 7 ALA B N 1
ATOM 1638 C CA . ALA B 1 7 ? 9.016 -13.164 -14.82 1 98.5 7 ALA B CA 1
ATOM 1639 C C . ALA B 1 7 ? 8.539 -14.359 -14 1 98.5 7 ALA B C 1
ATOM 1641 O O . ALA B 1 7 ? 8.172 -14.211 -12.828 1 98.5 7 ALA B O 1
ATOM 1642 N N . PRO B 1 8 ? 8.523 -15.578 -14.578 1 97.69 8 PRO B N 1
ATOM 1643 C CA . PRO B 1 8 ? 8.023 -16.734 -13.844 1 97.69 8 PRO B CA 1
ATOM 1644 C C . PRO B 1 8 ? 8.773 -16.984 -12.539 1 97.69 8 PRO B C 1
ATOM 1646 O O . PRO B 1 8 ? 9.938 -16.609 -12.406 1 97.69 8 PRO B O 1
ATOM 1649 N N . ARG B 1 9 ? 8.133 -17.641 -11.586 1 94.88 9 ARG B N 1
ATOM 1650 C CA . ARG B 1 9 ? 8.672 -17.969 -10.266 1 94.88 9 ARG B CA 1
ATOM 1651 C C . ARG B 1 9 ? 9.109 -16.703 -9.539 1 94.88 9 ARG B C 1
ATOM 1653 O O . ARG B 1 9 ? 10.219 -16.641 -8.992 1 94.88 9 ARG B O 1
ATOM 1660 N N . SER B 1 10 ? 8.359 -15.695 -9.648 1 96.25 10 SER B N 1
ATOM 1661 C CA . SER B 1 10 ? 8.531 -14.43 -8.938 1 96.25 10 SER B CA 1
ATOM 1662 C C . SER B 1 10 ? 7.219 -13.969 -8.312 1 96.25 10 SER B C 1
ATOM 1664 O O . SER B 1 10 ? 6.176 -14.594 -8.508 1 96.25 10 SER B O 1
ATOM 1666 N N . ARG B 1 11 ? 7.223 -12.914 -7.547 1 95.88 11 ARG B N 1
ATOM 1667 C CA . ARG B 1 11 ? 6.02 -12.359 -6.938 1 95.88 11 ARG B CA 1
ATOM 1668 C C . ARG B 1 11 ? 5.016 -11.93 -8 1 95.88 11 ARG B C 1
ATOM 1670 O O . ARG B 1 11 ? 3.834 -11.727 -7.703 1 95.88 11 ARG B O 1
ATOM 1677 N N . SER B 1 12 ? 5.531 -11.812 -9.18 1 98.31 12 SER B N 1
ATOM 1678 C CA . SER B 1 12 ? 4.672 -11.445 -10.297 1 98.31 12 SER B CA 1
ATOM 1679 C C . SER B 1 12 ? 3.627 -12.523 -10.57 1 98.31 12 SER B C 1
ATOM 1681 O O . SER B 1 12 ? 2.6 -12.258 -11.195 1 98.31 12 SER B O 1
ATOM 1683 N N . THR B 1 13 ? 3.861 -13.742 -10.109 1 98.56 13 THR B N 1
ATOM 1684 C CA . THR B 1 13 ? 2.967 -14.867 -10.352 1 98.56 13 THR B CA 1
ATOM 1685 C C . THR B 1 13 ? 1.608 -14.633 -9.695 1 98.56 13 THR B C 1
ATOM 1687 O O . THR B 1 13 ? 0.584 -15.109 -10.188 1 98.56 13 THR B O 1
ATOM 1690 N N . ARG B 1 14 ? 1.539 -13.812 -8.664 1 98.75 14 ARG B N 1
ATOM 1691 C CA . ARG B 1 14 ? 0.27 -13.539 -7.992 1 98.75 14 ARG B CA 1
ATOM 1692 C C . ARG B 1 14 ? -0.662 -12.734 -8.891 1 98.75 14 ARG B C 1
ATOM 1694 O O . ARG B 1 14 ? -1.885 -12.828 -8.766 1 98.75 14 ARG B O 1
ATOM 1701 N N . ILE B 1 15 ? -0.08 -11.914 -9.789 1 98.88 15 ILE B N 1
ATOM 1702 C CA . ILE B 1 15 ? -0.904 -11.18 -10.742 1 98.88 15 ILE B CA 1
ATOM 1703 C C . ILE B 1 15 ? -1.467 -12.141 -11.781 1 98.88 15 ILE B C 1
ATOM 1705 O O . ILE B 1 15 ? -2.623 -12.016 -12.195 1 98.88 15 ILE B O 1
ATOM 1709 N N . ARG B 1 16 ? -0.624 -13.086 -12.211 1 98.75 16 ARG B N 1
ATOM 1710 C CA . ARG B 1 16 ? -1.115 -14.133 -13.102 1 98.75 16 ARG B CA 1
ATOM 1711 C C . ARG B 1 16 ? -2.26 -14.906 -12.453 1 98.75 16 ARG B C 1
ATOM 1713 O O . ARG B 1 16 ? -3.279 -15.164 -13.094 1 98.75 16 ARG B O 1
ATOM 1720 N N . ASN B 1 17 ? -2.047 -15.297 -11.203 1 98.88 17 ASN B N 1
ATOM 1721 C CA . ASN B 1 17 ? -3.104 -15.922 -10.422 1 98.88 17 ASN B CA 1
ATOM 1722 C C . ASN B 1 17 ? -4.398 -15.117 -10.477 1 98.88 17 ASN B C 1
ATOM 1724 O O . ASN B 1 17 ? -5.461 -15.656 -10.789 1 98.88 17 ASN B O 1
ATOM 1728 N N . LEU B 1 18 ? -4.344 -13.805 -10.273 1 98.94 18 LEU B N 1
ATOM 1729 C CA . LEU B 1 18 ? -5.516 -12.938 -10.289 1 98.94 18 LEU B CA 1
ATOM 1730 C C . LEU B 1 18 ? -6.16 -12.914 -11.672 1 98.94 18 LEU B C 1
ATOM 1732 O O . LEU B 1 18 ? -7.383 -13 -11.789 1 98.94 18 LEU B O 1
ATOM 1736 N N . MET B 1 19 ? -5.348 -12.797 -12.703 1 98.88 19 MET B N 1
ATOM 1737 C CA . MET B 1 19 ? -5.883 -12.703 -14.062 1 98.88 19 MET B CA 1
ATOM 1738 C C . MET B 1 19 ? -6.668 -13.961 -14.422 1 98.88 19 MET B C 1
ATOM 1740 O O . MET B 1 19 ? -7.695 -13.883 -15.102 1 98.88 19 MET B O 1
ATOM 1744 N N . ILE B 1 20 ? -6.176 -15.125 -13.984 1 98.88 20 ILE B N 1
ATOM 1745 C CA . ILE B 1 20 ? -6.879 -16.375 -14.211 1 98.88 20 ILE B CA 1
ATOM 1746 C C . ILE B 1 20 ? -8.227 -16.359 -13.492 1 98.88 20 ILE B C 1
ATOM 1748 O O . ILE B 1 20 ? -9.258 -16.672 -14.086 1 98.88 20 ILE B O 1
ATOM 1752 N N . GLU B 1 21 ? -8.203 -15.961 -12.227 1 98.75 21 GLU B N 1
ATOM 1753 C CA . GLU B 1 21 ? -9.43 -15.906 -11.43 1 98.75 21 GLU B CA 1
ATOM 1754 C C . GLU B 1 21 ? -10.422 -14.906 -12.016 1 98.75 21 GLU B C 1
ATOM 1756 O O . GLU B 1 21 ? -11.633 -15.094 -11.906 1 98.75 21 GLU B O 1
ATOM 1761 N N . LEU B 1 22 ? -9.906 -13.82 -12.602 1 98.69 22 LEU B N 1
ATOM 1762 C CA . LEU B 1 22 ? -10.75 -12.797 -13.211 1 98.69 22 LEU B CA 1
ATOM 1763 C C . LEU B 1 22 ? -11.305 -13.266 -14.547 1 98.69 22 LEU B C 1
ATOM 1765 O O . LEU B 1 22 ? -12.258 -12.68 -15.07 1 98.69 22 LEU B O 1
ATOM 1769 N N . GLY B 1 23 ? -10.711 -14.281 -15.133 1 98.38 23 GLY B N 1
ATOM 1770 C CA . GLY B 1 23 ? -11.102 -14.758 -16.453 1 98.38 23 GLY B CA 1
ATOM 1771 C C . GLY B 1 23 ? -10.633 -13.852 -17.578 1 98.38 23 GLY B C 1
ATOM 1772 O O . GLY B 1 23 ? -11.312 -13.734 -18.594 1 98.38 23 GLY B O 1
ATOM 1773 N N . ILE B 1 24 ? -9.445 -13.219 -17.375 1 98.38 24 ILE B N 1
ATOM 1774 C CA . ILE B 1 24 ? -9.078 -12.203 -18.359 1 98.38 24 ILE B CA 1
ATOM 1775 C C . ILE B 1 24 ? -7.719 -12.531 -18.953 1 98.38 24 ILE B C 1
ATOM 1777 O O . ILE B 1 24 ? -7.055 -11.656 -19.531 1 98.38 24 ILE B O 1
ATOM 1781 N N . VAL B 1 25 ? -7.215 -13.727 -18.859 1 97.94 25 VAL B N 1
ATOM 1782 C CA . VAL B 1 25 ? -5.895 -14.117 -19.344 1 97.94 25 VAL B CA 1
ATOM 1783 C C . VAL B 1 25 ? -5.789 -13.844 -20.844 1 97.94 25 VAL B C 1
ATOM 1785 O O . VAL B 1 25 ? -4.754 -13.367 -21.312 1 97.94 25 VAL B O 1
ATOM 1788 N N . ASP B 1 26 ? -6.879 -14.023 -21.531 1 97.06 26 ASP B N 1
ATOM 1789 C CA . ASP B 1 26 ? -6.863 -13.852 -22.984 1 97.06 26 ASP B CA 1
ATOM 1790 C C . ASP B 1 26 ? -7.031 -12.383 -23.359 1 97.06 26 ASP B C 1
ATOM 1792 O O . ASP B 1 26 ? -6.844 -12.008 -24.516 1 97.06 26 ASP B O 1
ATOM 1796 N N . GLU B 1 27 ? -7.34 -11.523 -22.375 1 97.5 27 GLU B N 1
ATOM 1797 C CA . GLU B 1 27 ? -7.562 -10.102 -22.625 1 97.5 27 GLU B CA 1
ATOM 1798 C C . GLU B 1 27 ? -6.305 -9.289 -22.344 1 97.5 27 GLU B C 1
ATOM 1800 O O . GLU B 1 27 ? -6.262 -8.086 -22.609 1 97.5 27 GLU B O 1
ATOM 1805 N N . VAL B 1 28 ? -5.293 -9.914 -21.828 1 98.56 28 VAL B N 1
ATOM 1806 C CA . VAL B 1 28 ? -4.059 -9.242 -21.422 1 98.56 28 VAL B CA 1
ATOM 1807 C C . VAL B 1 28 ? -2.869 -9.883 -22.141 1 98.56 28 VAL B C 1
ATOM 1809 O O . VAL B 1 28 ? -2.686 -11.102 -22.078 1 98.56 28 VAL B O 1
ATOM 1812 N N . THR B 1 29 ? -2.105 -9.094 -22.859 1 98.62 29 THR B N 1
ATOM 1813 C CA . THR B 1 29 ? -0.87 -9.594 -23.453 1 98.62 29 THR B CA 1
ATOM 1814 C C . THR B 1 29 ? 0.209 -9.766 -22.391 1 98.62 29 THR B C 1
ATOM 1816 O O . THR B 1 29 ? 0.554 -8.812 -21.688 1 98.62 29 THR B O 1
ATOM 1819 N N . THR B 1 30 ? 0.726 -10.961 -22.234 1 98.5 30 THR B N 1
ATOM 1820 C CA . THR B 1 30 ? 1.799 -11.203 -21.281 1 98.5 30 THR B CA 1
ATOM 1821 C C . THR B 1 30 ? 3.156 -11.195 -21.969 1 98.5 30 THR B C 1
ATOM 1823 O O . THR B 1 30 ? 3.348 -11.875 -22.984 1 98.5 30 THR B O 1
ATOM 1826 N N . ARG B 1 31 ? 4.016 -10.391 -21.516 1 98.62 31 ARG B N 1
ATOM 1827 C CA . ARG B 1 31 ? 5.402 -10.359 -21.969 1 98.62 31 ARG B CA 1
ATOM 1828 C C . ARG B 1 31 ? 6.348 -10.883 -20.906 1 98.62 31 ARG B C 1
ATOM 1830 O O . ARG B 1 31 ? 6.422 -10.328 -19.812 1 98.62 31 ARG B O 1
ATOM 1837 N N . LEU B 1 32 ? 7.051 -11.961 -21.203 1 98.56 32 LEU B N 1
ATOM 1838 C CA . LEU B 1 32 ? 8.039 -12.5 -20.281 1 98.56 32 LEU B CA 1
ATOM 1839 C C . LEU B 1 32 ? 9.328 -11.688 -20.328 1 98.56 32 LEU B C 1
ATOM 1841 O O . LEU B 1 32 ? 9.836 -11.375 -21.406 1 98.56 32 LEU B O 1
ATOM 1845 N N . VAL B 1 33 ? 9.828 -11.281 -19.172 1 98.56 33 VAL B N 1
ATOM 1846 C CA . VAL B 1 33 ? 11.086 -10.547 -19.062 1 98.56 33 VAL B CA 1
ATOM 1847 C C . VAL B 1 33 ? 11.969 -11.18 -18 1 98.56 33 VAL B C 1
ATOM 1849 O O . VAL B 1 33 ? 11.5 -12.008 -17.203 1 98.56 33 VAL B O 1
ATOM 1852 N N . GLN B 1 34 ? 13.258 -10.844 -18 1 97.25 34 GLN B N 1
ATOM 1853 C CA . GLN B 1 34 ? 14.188 -11.312 -16.984 1 97.25 34 GLN B CA 1
ATOM 1854 C C . GLN B 1 34 ? 14.336 -10.289 -15.859 1 97.25 34 GLN B C 1
ATOM 1856 O O . GLN B 1 34 ? 14.078 -9.102 -16.062 1 97.25 34 GLN B O 1
ATOM 1861 N N . ILE B 1 35 ? 14.648 -10.797 -14.695 1 97.5 35 ILE B N 1
ATOM 1862 C CA . ILE B 1 35 ? 14.977 -9.969 -13.539 1 97.5 35 ILE B CA 1
ATOM 1863 C C . ILE B 1 35 ? 16.203 -10.555 -12.828 1 97.5 35 ILE B C 1
ATOM 1865 O O . ILE B 1 35 ? 16.547 -11.719 -13.016 1 97.5 35 ILE B O 1
ATOM 1869 N N . ARG B 1 36 ? 16.875 -9.672 -12.047 1 94.75 36 ARG B N 1
ATOM 1870 C CA . ARG B 1 36 ? 17.922 -10.18 -11.18 1 94.75 36 ARG B CA 1
ATOM 1871 C C . ARG B 1 36 ? 17.359 -11.07 -10.078 1 94.75 36 ARG B C 1
ATOM 1873 O O . ARG B 1 36 ? 16.375 -10.711 -9.422 1 94.75 36 ARG B O 1
ATOM 1880 N N . ARG B 1 37 ? 17.969 -12.242 -9.906 1 92.88 37 ARG B N 1
ATOM 1881 C CA . ARG B 1 37 ? 17.484 -13.18 -8.898 1 92.88 37 ARG B CA 1
ATOM 1882 C C . ARG B 1 37 ? 18.453 -13.289 -7.73 1 92.88 37 ARG B C 1
ATOM 1884 O O . ARG B 1 37 ? 19.641 -13 -7.879 1 92.88 37 ARG B O 1
ATOM 1891 N N . ASN B 1 38 ? 17.953 -13.688 -6.629 1 86.31 38 ASN B N 1
ATOM 1892 C CA . ASN B 1 38 ? 18.734 -13.75 -5.398 1 86.31 38 ASN B CA 1
ATOM 1893 C C . ASN B 1 38 ? 19.844 -14.789 -5.488 1 86.31 38 ASN B C 1
ATOM 1895 O O . ASN B 1 38 ? 20.859 -14.688 -4.793 1 86.31 38 ASN B O 1
ATOM 1899 N N . ASP B 1 39 ? 19.672 -15.789 -6.32 1 87.62 39 ASP B N 1
ATOM 1900 C CA . ASP B 1 39 ? 20.672 -16.844 -6.441 1 87.62 39 ASP B CA 1
ATOM 1901 C C . ASP B 1 39 ? 21.781 -16.438 -7.414 1 87.62 39 ASP B C 1
ATOM 1903 O O . ASP B 1 39 ? 22.656 -17.25 -7.738 1 87.62 39 ASP B O 1
ATOM 1907 N N . GLY B 1 40 ? 21.641 -15.203 -7.844 1 89.56 40 GLY B N 1
ATOM 1908 C CA . GLY B 1 40 ? 22.688 -14.68 -8.719 1 89.56 40 GLY B CA 1
ATOM 1909 C C . GLY B 1 40 ? 22.375 -14.859 -10.195 1 89.56 40 GLY B C 1
ATOM 1910 O O . GLY B 1 40 ? 23.078 -14.32 -11.055 1 89.56 40 GLY B O 1
ATOM 1911 N N . SER B 1 41 ? 21.312 -15.57 -10.445 1 91.94 41 SER B N 1
ATOM 1912 C CA . SER B 1 41 ? 20.938 -15.766 -11.836 1 91.94 41 SER B CA 1
ATOM 1913 C C . SER B 1 41 ? 20.109 -14.594 -12.359 1 91.94 41 SER B C 1
ATOM 1915 O O . SER B 1 41 ? 19.781 -13.672 -11.602 1 91.94 41 SER B O 1
ATOM 1917 N N . GLY B 1 42 ? 19.859 -14.602 -13.711 1 93.69 42 GLY B N 1
ATOM 1918 C CA . GLY B 1 42 ? 19.109 -13.523 -14.336 1 93.69 42 GLY B CA 1
ATOM 1919 C C . GLY B 1 42 ? 19.906 -12.234 -14.461 1 93.69 42 GLY B C 1
ATOM 1920 O O . GLY B 1 42 ? 21.125 -12.25 -14.469 1 93.69 42 GLY B O 1
ATOM 1921 N N . GLY B 1 43 ? 19.219 -11.102 -14.641 1 92.81 43 GLY B N 1
ATOM 1922 C CA . GLY B 1 43 ? 19.875 -9.812 -14.82 1 92.81 43 GLY B CA 1
ATOM 1923 C C . GLY B 1 43 ? 18.969 -8.781 -15.477 1 92.81 43 GLY B C 1
ATOM 1924 O O . GLY B 1 43 ? 17.797 -9.039 -15.711 1 92.81 43 GLY B O 1
ATOM 1925 N N . ALA B 1 44 ? 19.641 -7.707 -15.633 1 92.44 44 ALA B N 1
ATOM 1926 C CA . ALA B 1 44 ? 18.922 -6.617 -16.281 1 92.44 44 ALA B CA 1
ATOM 1927 C C . ALA B 1 44 ? 18.422 -7.035 -17.672 1 92.44 44 ALA B C 1
ATOM 1929 O O . ALA B 1 44 ? 19.125 -7.73 -18.406 1 92.44 44 ALA B O 1
ATOM 1930 N N . ASP B 1 45 ? 17.266 -6.73 -17.969 1 97.38 45 ASP B N 1
ATOM 1931 C CA . ASP B 1 45 ? 16.609 -7 -19.25 1 97.38 45 ASP B CA 1
ATOM 1932 C C . ASP B 1 45 ? 16.141 -5.703 -19.906 1 97.38 45 ASP B C 1
ATOM 1934 O O . ASP B 1 45 ? 15.25 -5.031 -19.406 1 97.38 45 ASP B O 1
ATOM 1938 N N . PRO B 1 46 ? 16.688 -5.293 -21.047 1 96.56 46 PRO B N 1
ATOM 1939 C CA . PRO B 1 46 ? 16.281 -4.055 -21.719 1 96.56 46 PRO B CA 1
ATOM 1940 C C . PRO B 1 46 ? 14.82 -4.059 -22.141 1 96.56 46 PRO B C 1
ATOM 1942 O O . PRO B 1 46 ? 14.234 -2.994 -22.375 1 96.56 46 PRO B O 1
ATOM 1945 N N . ALA B 1 47 ? 14.234 -5.203 -22.25 1 97.5 47 ALA B N 1
ATOM 1946 C CA . ALA B 1 47 ? 12.844 -5.316 -22.656 1 97.5 47 ALA B CA 1
ATOM 1947 C C . ALA B 1 47 ? 11.906 -5.121 -21.469 1 97.5 47 ALA B C 1
ATOM 1949 O O . ALA B 1 47 ? 10.688 -5.023 -21.641 1 97.5 47 ALA B O 1
ATOM 1950 N N . ASN B 1 48 ? 12.43 -5.113 -20.281 1 98.19 48 ASN B N 1
ATOM 1951 C CA . ASN B 1 48 ? 11.664 -4.832 -19.078 1 98.19 48 ASN B CA 1
ATOM 1952 C C . ASN B 1 48 ? 11.562 -3.334 -18.812 1 98.19 48 ASN B C 1
ATOM 1954 O O . ASN B 1 48 ? 12.531 -2.705 -18.375 1 98.19 48 ASN B O 1
ATOM 1958 N N . PRO B 1 49 ? 10.414 -2.779 -19 1 97.5 49 PRO B N 1
ATOM 1959 C CA . PRO B 1 49 ? 10.305 -1.324 -18.875 1 97.5 49 PRO B CA 1
ATOM 1960 C C . PRO B 1 49 ? 10.188 -0.864 -17.422 1 97.5 49 PRO B C 1
ATOM 1962 O O . PRO B 1 49 ? 10.188 0.34 -17.141 1 97.5 49 PRO B O 1
ATOM 1965 N N . HIS B 1 50 ? 10.086 -1.759 -16.516 1 96.81 50 HIS B N 1
ATOM 1966 C CA . HIS B 1 50 ? 10.016 -1.376 -15.102 1 96.81 50 HIS B CA 1
ATOM 1967 C C . HIS B 1 50 ? 11.258 -0.586 -14.688 1 96.81 50 HIS B C 1
ATOM 1969 O O . HIS B 1 50 ? 12.383 -1.021 -14.93 1 96.81 50 HIS B O 1
ATOM 1975 N N . LEU B 1 51 ? 11.086 0.478 -13.984 1 92.12 51 LEU B N 1
ATOM 1976 C CA . LEU B 1 51 ? 12.172 1.397 -13.672 1 92.12 51 LEU B CA 1
ATOM 1977 C C . LEU B 1 51 ? 13.234 0.715 -12.812 1 92.12 51 LEU B C 1
ATOM 1979 O O . LEU B 1 51 ? 14.422 1.029 -12.922 1 92.12 51 LEU B O 1
ATOM 1983 N N . ASP B 1 52 ? 12.828 -0.222 -11.953 1 93.81 52 ASP B N 1
ATOM 1984 C CA . ASP B 1 52 ? 13.758 -0.914 -11.062 1 93.81 52 ASP B CA 1
ATOM 1985 C C . ASP B 1 52 ? 14.148 -2.277 -11.625 1 93.81 52 ASP B C 1
ATOM 1987 O O . ASP B 1 52 ? 14.805 -3.074 -10.945 1 93.81 52 ASP B O 1
ATOM 1991 N N . GLY B 1 53 ? 13.656 -2.541 -12.805 1 95.69 53 GLY B N 1
ATOM 1992 C CA . GLY B 1 53 ? 13.953 -3.832 -13.406 1 95.69 53 GLY B CA 1
ATOM 1993 C C . GLY B 1 53 ? 13.273 -4.988 -12.695 1 95.69 53 GLY B C 1
ATOM 1994 O O . GLY B 1 53 ? 13.766 -6.121 -12.734 1 95.69 53 GLY B O 1
ATOM 1995 N N . LYS B 1 54 ? 12.195 -4.703 -12.023 1 97.06 54 LYS B N 1
ATOM 1996 C CA . LYS B 1 54 ? 11.438 -5.727 -11.305 1 97.06 54 LYS B CA 1
ATOM 1997 C C . LYS B 1 54 ? 10.164 -6.102 -12.047 1 97.06 54 LYS B C 1
ATOM 1999 O O . LYS B 1 54 ? 9.938 -5.648 -13.172 1 97.06 54 LYS B O 1
ATOM 2004 N N . VAL B 1 55 ? 9.492 -7.02 -11.539 1 98.25 55 VAL B N 1
ATOM 2005 C CA . VAL B 1 55 ? 8.133 -7.406 -11.93 1 98.25 55 VAL B CA 1
ATOM 2006 C C . VAL B 1 55 ? 7.27 -7.586 -10.688 1 98.25 55 VAL B C 1
ATOM 2008 O O . VAL B 1 55 ? 7.789 -7.801 -9.586 1 98.25 55 VAL B O 1
ATOM 2011 N N . PRO B 1 56 ? 5.957 -7.469 -10.805 1 98.75 56 PRO B N 1
ATOM 2012 C CA . PRO B 1 56 ? 5.129 -7.277 -12 1 98.75 56 PRO B CA 1
ATOM 2013 C C . PRO B 1 56 ? 5.086 -5.824 -12.461 1 98.75 56 PRO B C 1
ATOM 2015 O O . PRO B 1 56 ? 5.363 -4.914 -11.672 1 98.75 56 PRO B O 1
ATOM 2018 N N . LEU B 1 57 ? 4.816 -5.645 -13.711 1 98.88 57 LEU B N 1
ATOM 2019 C CA . LEU B 1 57 ? 4.453 -4.359 -14.297 1 98.88 57 LEU B CA 1
ATOM 2020 C C . LEU B 1 57 ? 3.283 -4.52 -15.266 1 98.88 57 LEU B C 1
ATOM 2022 O O . LEU B 1 57 ? 3.254 -5.461 -16.062 1 98.88 57 LEU B O 1
ATOM 2026 N N . LEU B 1 58 ? 2.277 -3.695 -15.148 1 98.94 58 LEU B N 1
ATOM 2027 C CA . LEU B 1 58 ? 1.16 -3.613 -16.078 1 98.94 58 LEU B CA 1
ATOM 2028 C C . LEU B 1 58 ? 1.212 -2.314 -16.875 1 98.94 58 LEU B C 1
ATOM 2030 O O . LEU B 1 58 ? 1.499 -1.252 -16.328 1 98.94 58 LEU B O 1
ATOM 2034 N N . ASP B 1 59 ? 1.052 -2.406 -18.125 1 98.88 59 ASP B N 1
ATOM 2035 C CA . ASP B 1 59 ? 0.919 -1.254 -19.016 1 98.88 59 ASP B CA 1
ATOM 2036 C C . ASP B 1 59 ? -0.469 -1.207 -19.656 1 98.88 59 ASP B C 1
ATOM 2038 O O . ASP B 1 59 ? -0.911 -2.184 -20.266 1 98.88 59 ASP B O 1
ATOM 2042 N N . HIS B 1 60 ? -1.236 -0.198 -19.375 1 98.75 60 HIS B N 1
ATOM 2043 C CA . HIS B 1 60 ? -2.525 -0.005 -20.031 1 98.75 60 HIS B CA 1
ATOM 2044 C C . HIS B 1 60 ? -2.496 1.203 -20.969 1 98.75 60 HIS B C 1
ATOM 2046 O O . HIS B 1 60 ? -2.582 2.346 -20.5 1 98.75 60 HIS B O 1
ATOM 2052 N N . ASP B 1 61 ? -2.408 0.979 -22.266 1 98.25 61 ASP B N 1
ATOM 2053 C CA . ASP B 1 61 ? -2.396 2.006 -23.297 1 98.25 61 ASP B CA 1
ATOM 2054 C C . ASP B 1 61 ? -1.292 3.031 -23.047 1 98.25 61 ASP B C 1
ATOM 2056 O O . ASP B 1 61 ? -1.533 4.238 -23.109 1 98.25 61 ASP B O 1
ATOM 2060 N N . GLY B 1 62 ? -0.146 2.516 -22.594 1 97.75 62 GLY B N 1
ATOM 2061 C CA . GLY B 1 62 ? 1.035 3.355 -22.484 1 97.75 62 GLY B CA 1
ATOM 2062 C C . GLY B 1 62 ? 1.256 3.881 -21.078 1 97.75 62 GLY B C 1
ATOM 2063 O O . GLY B 1 62 ? 2.277 4.512 -20.797 1 97.75 62 GLY B O 1
ATOM 2064 N N . VAL B 1 63 ? 0.34 3.705 -20.172 1 98.06 63 VAL B N 1
ATOM 2065 C CA . VAL B 1 63 ? 0.501 4.133 -18.781 1 98.06 63 VAL B CA 1
ATOM 2066 C C . VAL B 1 63 ? 0.911 2.939 -17.922 1 98.06 63 VAL B C 1
ATOM 2068 O O . VAL B 1 63 ? 0.18 1.951 -17.828 1 98.06 63 VAL B O 1
ATOM 2071 N N . GLN B 1 64 ? 2.043 3.023 -17.281 1 98.31 64 GLN B N 1
ATOM 2072 C CA . GLN B 1 64 ? 2.578 1.945 -16.453 1 98.31 64 GLN B CA 1
ATOM 2073 C C . GLN B 1 64 ? 1.944 1.948 -15.062 1 98.31 64 GLN B C 1
ATOM 2075 O O . GLN B 1 64 ? 1.714 3.01 -14.484 1 98.31 64 GLN B O 1
ATOM 2080 N N . ILE B 1 65 ? 1.641 0.801 -14.625 1 98.81 65 ILE B N 1
ATOM 2081 C CA . ILE B 1 65 ? 1.144 0.537 -13.281 1 98.81 65 ILE B CA 1
ATOM 2082 C C . ILE B 1 65 ? 2.047 -0.48 -12.586 1 98.81 65 ILE B C 1
ATOM 2084 O O . ILE B 1 65 ? 2.234 -1.594 -13.086 1 98.81 65 ILE B O 1
ATOM 2088 N N . TRP B 1 66 ? 2.639 0.01 -11.461 1 98.44 66 TRP B N 1
ATOM 2089 C CA . TRP B 1 66 ? 3.539 -0.845 -10.695 1 98.44 66 TRP B CA 1
ATOM 2090 C C . TRP B 1 66 ? 3.02 -1.049 -9.281 1 98.44 66 TRP B C 1
ATOM 2092 O O . TRP B 1 66 ? 2.059 -0.397 -8.859 1 98.44 66 TRP B O 1
ATOM 2102 N N . GLU B 1 67 ? 3.715 -1.968 -8.57 1 98.69 67 GLU B N 1
ATOM 2103 C CA . GLU B 1 67 ? 3.297 -2.504 -7.277 1 98.69 67 GLU B CA 1
ATOM 2104 C C . GLU B 1 67 ? 2.162 -3.512 -7.441 1 98.69 67 GLU B C 1
ATOM 2106 O O . GLU B 1 67 ? 1.157 -3.225 -8.094 1 98.69 67 GLU B O 1
ATOM 2111 N N . SER B 1 68 ? 2.289 -4.641 -6.812 1 98.81 68 SER B N 1
ATOM 2112 C CA . SER B 1 68 ? 1.341 -5.738 -6.957 1 98.81 68 SER B CA 1
ATOM 2113 C C . SER B 1 68 ? -0.07 -5.309 -6.57 1 98.81 68 SER B C 1
ATOM 2115 O O . SER B 1 68 ? -1.021 -5.535 -7.32 1 98.81 68 SER B O 1
ATOM 2117 N N . THR B 1 69 ? -0.203 -4.59 -5.449 1 98.88 69 THR B N 1
ATOM 2118 C CA . THR B 1 69 ? -1.539 -4.312 -4.93 1 98.88 69 THR B CA 1
ATOM 2119 C C . THR B 1 69 ? -2.207 -3.193 -5.723 1 98.88 69 THR B C 1
ATOM 2121 O O . THR B 1 69 ? -3.434 -3.164 -5.852 1 98.88 69 THR B O 1
ATOM 2124 N N . ALA B 1 70 ? -1.424 -2.262 -6.32 1 98.94 70 ALA B N 1
ATOM 2125 C CA . ALA B 1 70 ? -1.978 -1.278 -7.246 1 98.94 70 ALA B CA 1
ATOM 2126 C C . ALA B 1 70 ? -2.525 -1.954 -8.5 1 98.94 70 ALA B C 1
ATOM 2128 O O . ALA B 1 70 ? -3.629 -1.637 -8.953 1 98.94 70 ALA B O 1
ATOM 2129 N N . ILE B 1 71 ? -1.793 -2.914 -9.039 1 98.94 71 ILE B N 1
ATOM 2130 C CA . ILE B 1 71 ? -2.201 -3.656 -10.227 1 98.94 71 ILE B CA 1
ATOM 2131 C C . ILE B 1 71 ? -3.469 -4.453 -9.93 1 98.94 71 ILE B C 1
ATOM 2133 O O . ILE B 1 71 ? -4.414 -4.453 -10.719 1 98.94 71 ILE B O 1
ATOM 2137 N N . MET B 1 72 ? -3.482 -5.07 -8.766 1 98.94 72 MET B N 1
ATOM 2138 C CA . MET B 1 72 ? -4.625 -5.898 -8.391 1 98.94 72 MET B CA 1
ATOM 2139 C C . MET B 1 72 ? -5.883 -5.051 -8.234 1 98.94 72 MET B C 1
ATOM 2141 O O . MET B 1 72 ? -6.949 -5.418 -8.727 1 98.94 72 MET B O 1
ATOM 2145 N N . LEU B 1 73 ? -5.715 -3.934 -7.57 1 98.94 73 LEU B N 1
ATOM 2146 C CA . LEU B 1 73 ? -6.855 -3.041 -7.398 1 98.94 73 LEU B CA 1
ATOM 2147 C C . LEU B 1 73 ? -7.344 -2.516 -8.75 1 98.94 73 LEU B C 1
ATOM 2149 O O . LEU B 1 73 ? -8.547 -2.494 -9.008 1 98.94 73 LEU B O 1
ATOM 2153 N N . TYR B 1 74 ? -6.418 -2.115 -9.578 1 98.88 74 TYR B N 1
ATOM 2154 C CA . TYR B 1 74 ? -6.742 -1.59 -10.898 1 98.88 74 TYR B CA 1
ATOM 2155 C C . TYR B 1 74 ? -7.504 -2.619 -11.727 1 98.88 74 TYR B C 1
ATOM 2157 O O . TYR B 1 74 ? -8.555 -2.314 -12.289 1 98.88 74 TYR B O 1
ATOM 2165 N N . LEU B 1 75 ? -7.066 -3.859 -11.75 1 98.88 75 LEU B N 1
ATOM 2166 C CA . LEU B 1 75 ? -7.664 -4.91 -12.57 1 98.88 75 LEU B CA 1
ATOM 2167 C C . LEU B 1 75 ? -9.016 -5.328 -12.008 1 98.88 75 LEU B C 1
ATOM 2169 O O . LEU B 1 75 ? -9.961 -5.562 -12.766 1 98.88 75 LEU B O 1
ATOM 2173 N N . THR B 1 76 ? -9.125 -5.414 -10.68 1 98.75 76 THR B N 1
ATOM 2174 C CA . THR B 1 76 ? -10.398 -5.836 -10.109 1 98.75 76 THR B CA 1
ATOM 2175 C C . THR B 1 76 ? -11.461 -4.758 -10.297 1 98.75 76 THR B C 1
ATOM 2177 O O . THR B 1 76 ? -12.648 -5.062 -10.391 1 98.75 76 THR B O 1
ATOM 2180 N N . ASP B 1 77 ? -11.047 -3.48 -10.359 1 98.5 77 ASP B N 1
ATOM 2181 C CA . ASP B 1 77 ? -11.984 -2.402 -10.648 1 98.5 77 ASP B CA 1
ATOM 2182 C C . ASP B 1 77 ? -12.375 -2.393 -12.125 1 98.5 77 ASP B C 1
ATOM 2184 O O . ASP B 1 77 ? -13.516 -2.094 -12.477 1 98.5 77 ASP B O 1
ATOM 2188 N N . LEU B 1 78 ? -11.438 -2.678 -12.945 1 97.88 78 LEU B N 1
ATOM 2189 C CA . LEU B 1 78 ? -11.664 -2.682 -14.391 1 97.88 78 LEU B CA 1
ATOM 2190 C C . LEU B 1 78 ? -12.516 -3.873 -14.805 1 97.88 78 LEU B C 1
ATOM 2192 O O . LEU B 1 78 ? -13.32 -3.771 -15.734 1 97.88 78 LEU B O 1
ATOM 2196 N N . PHE B 1 79 ? -12.383 -4.988 -14.148 1 97.81 79 PHE B N 1
ATOM 2197 C CA . PHE B 1 79 ? -13.102 -6.227 -14.414 1 97.81 79 PHE B CA 1
ATOM 2198 C C . PHE B 1 79 ? -13.836 -6.707 -13.164 1 97.81 79 PHE B C 1
ATOM 2200 O O . PHE B 1 79 ? -13.469 -7.73 -12.578 1 97.81 79 PHE B O 1
ATOM 2207 N N . PRO B 1 80 ? -14.922 -6.047 -12.891 1 97.06 80 PRO B N 1
ATOM 2208 C CA . PRO B 1 80 ? -15.547 -6.301 -11.594 1 97.06 80 PRO B CA 1
ATOM 2209 C C . PRO B 1 80 ? -16.422 -7.555 -11.602 1 97.06 80 PRO B C 1
ATOM 2211 O O . PRO B 1 80 ? -16.859 -8.008 -10.539 1 97.06 80 PRO B O 1
ATOM 2214 N N . GLU B 1 81 ? -16.609 -8.195 -12.68 1 96.38 81 GLU B N 1
ATOM 2215 C CA . GLU B 1 81 ? -17.641 -9.219 -12.852 1 96.38 81 GLU B CA 1
ATOM 2216 C C . GLU B 1 81 ? -17.344 -10.453 -12.008 1 96.38 81 GLU B C 1
ATOM 2218 O O . GLU B 1 81 ? -18.266 -11.086 -11.484 1 96.38 81 GLU B O 1
ATOM 2223 N N . ALA B 1 82 ? -16.094 -10.789 -11.82 1 95.69 82 ALA B N 1
ATOM 2224 C CA . ALA B 1 82 ? -15.719 -12.008 -11.117 1 95.69 82 ALA B CA 1
ATOM 2225 C C . ALA B 1 82 ? -15.875 -11.852 -9.609 1 95.69 82 ALA B C 1
ATOM 2227 O O . ALA B 1 82 ? -15.844 -12.836 -8.867 1 95.69 82 ALA B O 1
ATOM 2228 N N . GLY B 1 83 ? -16.016 -10.594 -9.188 1 97.5 83 GLY B N 1
ATOM 2229 C CA . GLY B 1 83 ? -16.297 -10.352 -7.781 1 97.5 83 GLY B CA 1
ATOM 2230 C C . GLY B 1 83 ? -15.07 -10.508 -6.898 1 97.5 83 GLY B C 1
ATOM 2231 O O . GLY B 1 83 ? -15.195 -10.797 -5.703 1 97.5 83 GLY B O 1
ATOM 2232 N N . LEU B 1 84 ? -13.852 -10.336 -7.449 1 98.69 84 LEU B N 1
ATOM 2233 C CA . LEU B 1 84 ? -12.609 -10.523 -6.711 1 98.69 84 LEU B CA 1
ATOM 2234 C C . LEU B 1 84 ? -12.156 -9.219 -6.062 1 98.69 84 LEU B C 1
ATOM 2236 O O . LEU B 1 84 ? -11.188 -9.203 -5.301 1 98.69 84 LEU B O 1
ATOM 2240 N N . GLY B 1 85 ? -12.742 -8.086 -6.461 1 98.56 85 GLY B N 1
ATOM 2241 C CA . GLY B 1 85 ? -12.578 -6.801 -5.801 1 98.56 85 GLY B CA 1
ATOM 2242 C C . GLY B 1 85 ? -13.789 -6.383 -4.992 1 98.56 85 GLY B C 1
ATOM 2243 O O . GLY B 1 85 ? -14.711 -7.18 -4.789 1 98.56 85 GLY B O 1
ATOM 2244 N N . VAL B 1 86 ? -13.703 -5.301 -4.355 1 98.5 86 VAL B N 1
ATOM 2245 C CA . VAL B 1 86 ? -14.82 -4.645 -3.688 1 98.5 86 VAL B CA 1
ATOM 2246 C C . VAL B 1 86 ? -15.055 -3.268 -4.305 1 98.5 86 VAL B C 1
ATOM 2248 O O . VAL B 1 86 ? -14.203 -2.385 -4.215 1 98.5 86 VAL B O 1
ATOM 2251 N N . PRO B 1 87 ? -16.156 -3.096 -4.977 1 97.62 87 PRO B N 1
ATOM 2252 C CA . PRO B 1 87 ? -16.359 -1.872 -5.758 1 97.62 87 PRO B CA 1
ATOM 2253 C C . PRO B 1 87 ? -16.562 -0.64 -4.879 1 97.62 87 PRO B C 1
ATOM 2255 O O . PRO B 1 87 ? -16.922 -0.767 -3.707 1 97.62 87 PRO B O 1
ATOM 2258 N N . GLN B 1 88 ? -16.312 0.543 -5.492 1 96.56 88 GLN B N 1
ATOM 2259 C CA . GLN B 1 88 ? -16.656 1.798 -4.832 1 96.56 88 GLN B CA 1
ATOM 2260 C C . GLN B 1 88 ? -18.141 1.848 -4.488 1 96.56 88 GLN B C 1
ATOM 2262 O O . GLN B 1 88 ? -18.984 1.423 -5.285 1 96.56 88 GLN B O 1
ATOM 2267 N N . GLY B 1 89 ? -18.422 2.359 -3.346 1 95.88 89 GLY B N 1
ATOM 2268 C CA . GLY B 1 89 ? -19.812 2.42 -2.891 1 95.88 89 GLY B CA 1
ATOM 2269 C C . GLY B 1 89 ? -20.188 1.272 -1.971 1 95.88 89 GLY B C 1
ATOM 2270 O O . GLY B 1 89 ? -21.141 1.368 -1.212 1 95.88 89 GLY B O 1
ATOM 2271 N N . ASP B 1 90 ? -19.5 0.144 -2.137 1 97.88 90 ASP B N 1
ATOM 2272 C CA . ASP B 1 90 ? -19.688 -0.961 -1.201 1 97.88 90 ASP B CA 1
ATOM 2273 C C . ASP B 1 90 ? -19.203 -0.586 0.197 1 97.88 90 ASP B C 1
ATOM 2275 O O . ASP B 1 90 ? -18.141 0.022 0.349 1 97.88 90 ASP B O 1
ATOM 2279 N N . ARG B 1 91 ? -19.938 -0.984 1.233 1 97.31 91 ARG B N 1
ATOM 2280 C CA . ARG B 1 91 ? -19.641 -0.626 2.617 1 97.31 91 ARG B CA 1
ATOM 2281 C C . ARG B 1 91 ? -18.281 -1.168 3.039 1 97.31 91 ARG B C 1
ATOM 2283 O O . ARG B 1 91 ? -17.625 -0.602 3.92 1 97.31 91 ARG B O 1
ATOM 2290 N N . LEU B 1 92 ? -17.797 -2.264 2.393 1 98.25 92 LEU B N 1
ATOM 2291 C CA . LEU B 1 92 ? -16.562 -2.924 2.818 1 98.25 92 LEU B CA 1
ATOM 2292 C C . LEU B 1 92 ? -15.383 -2.492 1.949 1 98.25 92 LEU B C 1
ATOM 2294 O O . LEU B 1 92 ? -14.273 -3.016 2.092 1 98.25 92 LEU B O 1
ATOM 2298 N N . ARG B 1 93 ? -15.594 -1.51 1.039 1 98.69 93 ARG B N 1
ATOM 2299 C CA . ARG B 1 93 ? -14.547 -1.034 0.142 1 98.69 93 ARG B CA 1
ATOM 2300 C C . ARG B 1 93 ? -13.312 -0.604 0.925 1 98.69 93 ARG B C 1
ATOM 2302 O O . ARG B 1 93 ? -12.188 -0.974 0.576 1 98.69 93 ARG B O 1
ATOM 2309 N N . GLY B 1 94 ? -13.523 0.126 1.989 1 98.75 94 GLY B N 1
ATOM 2310 C CA . GLY B 1 94 ? -12.414 0.621 2.783 1 98.75 94 GLY B CA 1
ATOM 2311 C C . GLY B 1 94 ? -11.609 -0.486 3.436 1 98.75 94 GLY B C 1
ATOM 2312 O O . GLY B 1 94 ? -10.375 -0.424 3.48 1 98.75 94 GLY B O 1
ATOM 2313 N N . ARG B 1 95 ? -12.266 -1.457 3.998 1 98.5 95 ARG B N 1
ATOM 2314 C CA . ARG B 1 95 ? -11.594 -2.602 4.602 1 98.5 95 ARG B CA 1
ATOM 2315 C C . ARG B 1 95 ? -10.781 -3.365 3.561 1 98.5 95 ARG B C 1
ATOM 2317 O O . ARG B 1 95 ? -9.656 -3.789 3.832 1 98.5 95 ARG B O 1
ATOM 2324 N N . TYR B 1 96 ? -11.352 -3.533 2.424 1 98.88 96 TYR B N 1
ATOM 2325 C CA . TYR B 1 96 ? -10.656 -4.18 1.315 1 98.88 96 TYR B CA 1
ATOM 2326 C C . TYR B 1 96 ? -9.391 -3.424 0.95 1 98.88 96 TYR B C 1
ATOM 2328 O O . TYR B 1 96 ? -8.312 -4.02 0.839 1 98.88 96 TYR B O 1
ATOM 2336 N N . LEU B 1 97 ? -9.484 -2.109 0.8 1 98.94 97 LEU B N 1
ATOM 2337 C CA . LEU B 1 97 ? -8.328 -1.268 0.512 1 98.94 97 LEU B CA 1
ATOM 2338 C C . LEU B 1 97 ? -7.281 -1.388 1.612 1 98.94 97 LEU B C 1
ATOM 2340 O O . LEU B 1 97 ? -6.078 -1.38 1.335 1 98.94 97 LEU B O 1
ATOM 2344 N N . SER B 1 98 ? -7.723 -1.532 2.842 1 98.88 98 SER B N 1
ATOM 2345 C CA . SER B 1 98 ? -6.824 -1.662 3.984 1 98.88 98 SER B CA 1
ATOM 2346 C C . SER B 1 98 ? -5.98 -2.926 3.881 1 98.88 98 SER B C 1
ATOM 2348 O O . SER B 1 98 ? -4.77 -2.891 4.113 1 98.88 98 SER B O 1
ATOM 2350 N N . TRP B 1 99 ? -6.582 -4.023 3.52 1 98.94 99 TRP B N 1
ATOM 2351 C CA . TRP B 1 99 ? -5.852 -5.281 3.393 1 98.94 99 TRP B CA 1
ATOM 2352 C C . TRP B 1 99 ? -4.816 -5.203 2.273 1 98.94 99 TRP B C 1
ATOM 2354 O O . TRP B 1 99 ? -3.688 -5.672 2.428 1 98.94 99 TRP B O 1
ATOM 2364 N N . LEU B 1 100 ? -5.242 -4.617 1.138 1 98.94 100 LEU B N 1
ATOM 2365 C CA . LEU B 1 100 ? -4.305 -4.469 0.028 1 98.94 100 LEU B CA 1
ATOM 2366 C C . LEU B 1 100 ? -3.105 -3.621 0.44 1 98.94 100 LEU B C 1
ATOM 2368 O O . LEU B 1 100 ? -1.958 -4.012 0.212 1 98.94 100 LEU B O 1
ATOM 2372 N N . ALA B 1 101 ? -3.342 -2.494 1.073 1 98.94 101 ALA B N 1
ATOM 2373 C CA . ALA B 1 101 ? -2.262 -1.607 1.497 1 98.94 101 ALA B CA 1
ATOM 2374 C C . ALA B 1 101 ? -1.405 -2.264 2.576 1 98.94 101 ALA B C 1
ATOM 2376 O O . ALA B 1 101 ? -0.179 -2.135 2.57 1 98.94 101 ALA B O 1
ATOM 2377 N N . TRP B 1 102 ? -2.07 -2.979 3.514 1 98.88 102 TRP B N 1
ATOM 2378 C CA . TRP B 1 102 ? -1.434 -3.559 4.691 1 98.88 102 TRP B CA 1
ATOM 2379 C C . TRP B 1 102 ? -0.39 -4.598 4.289 1 98.88 102 TRP B C 1
ATOM 2381 O O . TRP B 1 102 ? 0.634 -4.746 4.961 1 98.88 102 TRP B O 1
ATOM 2391 N N . TYR B 1 103 ? -0.593 -5.27 3.201 1 98.81 103 TYR B N 1
ATOM 2392 C CA . TYR B 1 103 ? 0.375 -6.25 2.717 1 98.81 103 TYR B CA 1
ATOM 2393 C C . TYR B 1 103 ? 1.754 -5.617 2.561 1 98.81 103 TYR B C 1
ATOM 2395 O O . TYR B 1 103 ? 2.732 -6.102 3.135 1 98.81 103 TYR B O 1
ATOM 2403 N N . GLY B 1 104 ? 1.771 -4.535 1.721 1 98.25 104 GLY B N 1
ATOM 2404 C CA . GLY B 1 104 ? 3.043 -3.887 1.446 1 98.25 104 GLY B CA 1
ATOM 2405 C C . GLY B 1 104 ? 3.523 -3.008 2.586 1 98.25 104 GLY B C 1
ATOM 2406 O O . GLY B 1 104 ? 4.727 -2.875 2.811 1 98.25 104 GLY B O 1
ATOM 2407 N N . ASP B 1 105 ? 2.605 -2.473 3.311 1 98.44 105 ASP B N 1
ATOM 2408 C CA . ASP B 1 105 ? 2.926 -1.533 4.379 1 98.44 105 ASP B CA 1
ATOM 2409 C C . ASP B 1 105 ? 3.484 -2.262 5.602 1 98.44 105 ASP B C 1
ATOM 2411 O O . ASP B 1 105 ? 4.246 -1.684 6.379 1 98.44 105 ASP B O 1
ATOM 2415 N N . VAL B 1 106 ? 3.055 -3.516 5.785 1 98.5 106 VAL B N 1
ATOM 2416 C CA . VAL B 1 106 ? 3.354 -4.172 7.055 1 98.5 106 VAL B CA 1
ATOM 2417 C C . VAL B 1 106 ? 3.836 -5.598 6.797 1 98.5 106 VAL B C 1
ATOM 2419 O O . VAL B 1 106 ? 4.98 -5.938 7.105 1 98.5 106 VAL B O 1
ATOM 2422 N N . LEU B 1 107 ? 3.037 -6.434 6.168 1 98.44 107 LEU B N 1
ATOM 2423 C CA . LEU B 1 107 ? 3.291 -7.867 6.121 1 98.44 107 LEU B CA 1
ATOM 2424 C C . LEU B 1 107 ? 4.621 -8.164 5.438 1 98.44 107 LEU B C 1
ATOM 2426 O O . LEU B 1 107 ? 5.445 -8.914 5.965 1 98.44 107 LEU B O 1
ATOM 2430 N N . GLU B 1 108 ? 4.844 -7.551 4.273 1 97.69 108 GLU B N 1
ATOM 2431 C CA . GLU B 1 108 ? 6.059 -7.852 3.52 1 97.69 108 GLU B CA 1
ATOM 2432 C C . GLU B 1 108 ? 7.305 -7.434 4.293 1 97.69 108 GLU B C 1
ATOM 2434 O O . GLU B 1 108 ? 8.211 -8.242 4.508 1 97.69 108 GLU B O 1
ATOM 2439 N N . PRO B 1 109 ? 7.414 -6.156 4.797 1 98.12 109 PRO B N 1
ATOM 2440 C CA . PRO B 1 109 ? 8.609 -5.805 5.566 1 98.12 109 PRO B CA 1
ATOM 2441 C C . PRO B 1 109 ? 8.797 -6.684 6.801 1 98.12 109 PRO B C 1
ATOM 2443 O O . PRO B 1 109 ? 9.922 -7.078 7.117 1 98.12 109 PRO B O 1
ATOM 2446 N N . VAL B 1 110 ? 7.723 -7.02 7.492 1 97.56 110 VAL B N 1
ATOM 2447 C CA . VAL B 1 110 ? 7.801 -7.84 8.703 1 97.56 110 VAL B CA 1
ATOM 2448 C C . VAL B 1 110 ? 8.391 -9.203 8.359 1 97.56 110 VAL B C 1
ATOM 2450 O O . VAL B 1 110 ? 9.258 -9.711 9.078 1 97.56 110 VAL B O 1
ATOM 2453 N N . LEU B 1 111 ? 7.926 -9.789 7.297 1 96.88 111 LEU B N 1
ATOM 2454 C CA . LEU B 1 111 ? 8.391 -11.117 6.922 1 96.88 111 LEU B CA 1
ATOM 2455 C C . LEU B 1 111 ? 9.836 -11.07 6.441 1 96.88 111 LEU B C 1
ATOM 2457 O O . LEU B 1 111 ? 10.625 -11.977 6.727 1 96.88 111 LEU B O 1
ATOM 2461 N N . VAL B 1 112 ? 10.219 -10.031 5.668 1 96.19 112 VAL B N 1
ATOM 2462 C CA . VAL B 1 112 ? 11.594 -9.875 5.215 1 96.19 112 VAL B CA 1
ATOM 2463 C C . VAL B 1 112 ? 12.516 -9.695 6.422 1 96.19 112 VAL B C 1
ATOM 2465 O O . VAL B 1 112 ? 13.586 -10.305 6.488 1 96.19 112 VAL B O 1
ATOM 2468 N N . HIS B 1 113 ? 12.086 -8.859 7.422 1 97.06 113 HIS B N 1
ATOM 2469 C CA . HIS B 1 113 ? 12.875 -8.672 8.633 1 97.06 113 HIS B CA 1
ATOM 2470 C C . HIS B 1 113 ? 13.039 -9.984 9.391 1 97.06 113 HIS B C 1
ATOM 2472 O O . HIS B 1 113 ? 14.133 -10.312 9.852 1 97.06 113 HIS B O 1
ATOM 2478 N N . ALA B 1 114 ? 11.984 -10.719 9.469 1 94.94 114 ALA B N 1
ATOM 2479 C CA . ALA B 1 114 ? 12.016 -11.992 10.18 1 94.94 114 ALA B CA 1
ATOM 2480 C C . ALA B 1 114 ? 12.961 -12.984 9.5 1 94.94 114 ALA B C 1
ATOM 2482 O O . ALA B 1 114 ? 13.75 -13.656 10.164 1 94.94 114 ALA B O 1
ATOM 2483 N N . MET B 1 115 ? 12.914 -13.039 8.195 1 93.44 115 MET B N 1
ATOM 2484 C CA . MET B 1 115 ? 13.719 -13.977 7.418 1 93.44 115 MET B CA 1
ATOM 2485 C C . MET B 1 115 ? 15.203 -13.641 7.52 1 93.44 115 MET B C 1
ATOM 2487 O O . MET B 1 115 ? 16.047 -14.531 7.465 1 93.44 115 MET B O 1
ATOM 2491 N N . THR B 1 116 ? 15.516 -12.352 7.711 1 94.62 116 THR B N 1
ATOM 2492 C CA . THR B 1 116 ? 16.906 -11.898 7.723 1 94.62 116 THR B CA 1
ATOM 2493 C C . THR B 1 116 ? 17.422 -11.805 9.156 1 94.62 116 THR B C 1
ATOM 2495 O O . THR B 1 116 ? 18.609 -11.562 9.367 1 94.62 116 THR B O 1
ATOM 2498 N N . GLY B 1 117 ? 16.547 -11.922 10.117 1 95.25 117 GLY B N 1
ATOM 2499 C CA . GLY B 1 117 ? 16.938 -11.828 11.516 1 95.25 117 GLY B CA 1
ATOM 2500 C C . GLY B 1 117 ? 17.219 -10.406 11.969 1 95.25 117 GLY B C 1
ATOM 2501 O O . GLY B 1 117 ? 17.812 -10.188 13.023 1 95.25 117 GLY B O 1
ATOM 2502 N N . LEU B 1 118 ? 16.859 -9.445 11.172 1 96.5 118 LEU B N 1
ATOM 2503 C CA . LEU B 1 118 ? 17.062 -8.039 11.5 1 96.5 118 LEU B CA 1
ATOM 2504 C C . LEU B 1 118 ? 16.078 -7.57 12.562 1 96.5 118 LEU B C 1
ATOM 2506 O O . LEU B 1 118 ? 14.906 -7.934 12.523 1 96.5 118 LEU B O 1
ATOM 2510 N N . SER B 1 119 ? 16.594 -6.848 13.523 1 95.75 119 SER B N 1
ATOM 2511 C CA . SER B 1 119 ? 15.773 -6.297 14.594 1 95.75 119 SER B CA 1
ATOM 2512 C C . SER B 1 119 ? 16.25 -4.91 15 1 95.75 119 SER B C 1
ATOM 2514 O O . SER B 1 119 ? 17.453 -4.648 15.039 1 95.75 119 SER B O 1
ATOM 2516 N N . HIS B 1 120 ? 15.398 -4.098 15.211 1 96.06 120 HIS B N 1
ATOM 2517 C CA . HIS B 1 120 ? 15.617 -2.73 15.672 1 96.06 120 HIS B CA 1
ATOM 2518 C C . HIS B 1 120 ? 14.336 -2.133 16.234 1 96.06 120 HIS B C 1
ATOM 2520 O O . HIS B 1 120 ? 13.242 -2.369 15.711 1 96.06 120 HIS B O 1
ATOM 2526 N N . PRO B 1 121 ? 14.406 -1.346 17.297 1 94.69 121 PRO B N 1
ATOM 2527 C CA . PRO B 1 121 ? 13.203 -0.74 17.875 1 94.69 121 PRO B CA 1
ATOM 2528 C C . PRO B 1 121 ? 12.398 0.062 16.859 1 94.69 121 PRO B C 1
ATOM 2530 O O . PRO B 1 121 ? 11.164 0.07 16.906 1 94.69 121 PRO B O 1
ATOM 2533 N N . ALA B 1 122 ? 13.023 0.681 15.938 1 94.44 122 ALA B N 1
ATOM 2534 C CA . ALA B 1 122 ? 12.344 1.484 14.922 1 94.44 122 ALA B CA 1
ATOM 2535 C C . ALA B 1 122 ? 11.523 0.604 13.984 1 94.44 122 ALA B C 1
ATOM 2537 O O . ALA B 1 122 ? 10.461 1.01 13.508 1 94.44 122 ALA B O 1
ATOM 2538 N N . LEU B 1 123 ? 12.086 -0.648 13.633 1 96.62 123 LEU B N 1
ATOM 2539 C CA . LEU B 1 123 ? 11.312 -1.593 12.828 1 96.62 123 LEU B CA 1
ATOM 2540 C C . LEU B 1 123 ? 10.031 -1.997 13.539 1 96.62 123 LEU B C 1
ATOM 2542 O O . LEU B 1 123 ? 8.953 -1.995 12.938 1 96.62 123 LEU B O 1
ATOM 2546 N N . ASP B 1 124 ? 10.172 -2.219 14.852 1 94.5 124 ASP B N 1
ATOM 2547 C CA . ASP B 1 124 ? 9.031 -2.643 15.648 1 94.5 124 ASP B CA 1
ATOM 2548 C C . ASP B 1 124 ? 7.992 -1.524 15.758 1 94.5 124 ASP B C 1
ATOM 2550 O O . ASP B 1 124 ? 6.789 -1.773 15.664 1 94.5 124 ASP B O 1
ATOM 2554 N N . ALA B 1 125 ? 8.484 -0.313 16.016 1 94 125 ALA B N 1
ATOM 2555 C CA . ALA B 1 125 ? 7.59 0.833 16.141 1 94 125 ALA B CA 1
ATOM 2556 C C . ALA B 1 125 ? 6.82 1.086 14.852 1 94 125 ALA B C 1
ATOM 2558 O O . ALA B 1 125 ? 5.645 1.456 14.883 1 94 125 ALA B O 1
ATOM 2559 N N . THR B 1 126 ? 7.48 0.847 13.742 1 95.75 126 THR B N 1
ATOM 2560 C CA . THR B 1 126 ? 6.891 1.177 12.445 1 95.75 126 THR B CA 1
ATOM 2561 C C . THR B 1 126 ? 6.012 0.034 11.945 1 95.75 126 THR B C 1
ATOM 2563 O O . THR B 1 126 ? 4.855 0.249 11.578 1 95.75 126 THR B O 1
ATOM 2566 N N . PHE B 1 127 ? 6.555 -1.228 12.023 1 97.56 127 PHE B N 1
ATOM 2567 C CA . PHE B 1 127 ? 5.918 -2.32 11.297 1 97.56 127 PHE B CA 1
ATOM 2568 C C . PHE B 1 127 ? 5.336 -3.346 12.266 1 97.56 127 PHE B C 1
ATOM 2570 O O . PHE B 1 127 ? 4.559 -4.215 11.859 1 97.56 127 PHE B O 1
ATOM 2577 N N . ARG B 1 128 ? 5.688 -3.273 13.484 1 95.69 128 ARG B N 1
ATOM 2578 C CA . ARG B 1 128 ? 5.465 -4.336 14.461 1 95.69 128 ARG B CA 1
ATOM 2579 C C . ARG B 1 128 ? 6.246 -5.59 14.094 1 95.69 128 ARG B C 1
ATOM 2581 O O . ARG B 1 128 ? 7.32 -5.504 13.484 1 95.69 128 ARG B O 1
ATOM 2588 N N . GLY B 1 129 ? 5.934 -6.73 14.742 1 95.94 129 GLY B N 1
ATOM 2589 C CA . GLY B 1 129 ? 6.684 -7.957 14.516 1 95.94 129 GLY B CA 1
ATOM 2590 C C . GLY B 1 129 ? 5.84 -9.07 13.922 1 95.94 129 GLY B C 1
ATOM 2591 O O . GLY B 1 129 ? 4.672 -8.859 13.586 1 95.94 129 GLY B O 1
ATOM 2592 N N . LYS B 1 130 ? 6.512 -10.172 13.625 1 96.31 130 LYS B N 1
ATOM 2593 C CA . LYS B 1 130 ? 5.879 -11.32 12.977 1 96.31 130 LYS B CA 1
ATOM 2594 C C . LYS B 1 130 ? 4.664 -11.789 13.766 1 96.31 130 LYS B C 1
ATOM 2596 O O . LYS B 1 130 ? 3.619 -12.094 13.18 1 96.31 130 LYS B O 1
ATOM 2601 N N . ALA B 1 131 ? 4.781 -11.812 15.086 1 96.19 131 ALA B N 1
ATOM 2602 C CA . ALA B 1 131 ? 3.68 -12.273 15.93 1 96.19 131 ALA B CA 1
ATOM 2603 C C . ALA B 1 131 ? 2.453 -11.383 15.766 1 96.19 131 ALA B C 1
ATOM 2605 O O . ALA B 1 131 ? 1.331 -11.875 15.633 1 96.19 131 ALA B O 1
ATOM 2606 N N . GLU B 1 132 ? 2.648 -10.078 15.773 1 96.62 132 GLU B N 1
ATOM 2607 C CA . GLU B 1 132 ? 1.555 -9.125 15.609 1 96.62 132 GLU B CA 1
ATOM 2608 C C . GLU B 1 132 ? 0.917 -9.242 14.234 1 96.62 132 GLU B C 1
ATOM 2610 O O . GLU B 1 132 ? -0.305 -9.156 14.094 1 96.62 132 GLU B O 1
ATOM 2615 N N . ALA B 1 133 ? 1.752 -9.422 13.219 1 97.75 133 ALA B N 1
ATOM 2616 C CA . ALA B 1 133 ? 1.24 -9.555 11.859 1 97.75 133 ALA B CA 1
ATOM 2617 C C . ALA B 1 133 ? 0.371 -10.805 11.719 1 97.75 133 ALA B C 1
ATOM 2619 O O . ALA B 1 133 ? -0.697 -10.758 11.102 1 97.75 133 ALA B O 1
ATOM 2620 N N . LEU B 1 134 ? 0.817 -11.914 12.281 1 97.88 134 LEU B N 1
ATOM 2621 C CA . LEU B 1 134 ? 0.048 -13.156 12.219 1 97.88 134 LEU B CA 1
ATOM 2622 C C . LEU B 1 134 ? -1.267 -13.016 12.977 1 97.88 134 LEU B C 1
ATOM 2624 O O . LEU B 1 134 ? -2.305 -13.5 12.523 1 97.88 134 LEU B O 1
ATOM 2628 N N . ALA B 1 135 ? -1.218 -12.312 14.062 1 97.75 135 ALA B N 1
ATOM 2629 C CA . ALA B 1 135 ? -2.432 -12.07 14.836 1 97.75 135 ALA B CA 1
ATOM 2630 C C . ALA B 1 135 ? -3.426 -11.219 14.047 1 97.75 135 ALA B C 1
ATOM 2632 O O . ALA B 1 135 ? -4.637 -11.43 14.141 1 97.75 135 ALA B O 1
ATOM 2633 N N . ARG B 1 136 ? -2.924 -10.266 13.359 1 97.88 136 ARG B N 1
ATOM 2634 C CA . ARG B 1 136 ? -3.773 -9.43 12.523 1 97.88 136 ARG B CA 1
ATOM 2635 C C . ARG B 1 136 ? -4.496 -10.258 11.469 1 97.88 136 ARG B C 1
ATOM 2637 O O . ARG B 1 136 ? -5.688 -10.055 11.219 1 97.88 136 ARG B O 1
ATOM 2644 N N . LEU B 1 137 ? -3.797 -11.141 10.805 1 98.62 137 LEU B N 1
ATOM 2645 C CA . LEU B 1 137 ? -4.398 -12.023 9.812 1 98.62 137 LEU B CA 1
ATOM 2646 C C . LEU B 1 137 ? -5.453 -12.922 10.445 1 98.62 137 LEU B C 1
ATOM 2648 O O . LEU B 1 137 ? -6.527 -13.133 9.875 1 98.62 137 LEU B O 1
ATOM 2652 N N . GLU B 1 138 ? -5.137 -13.43 11.602 1 98.5 138 GLU B N 1
ATOM 2653 C CA . GLU B 1 138 ? -6.121 -14.25 12.297 1 98.5 138 GLU B CA 1
ATOM 2654 C C . GLU B 1 138 ? -7.383 -13.453 12.617 1 98.5 138 GLU B C 1
ATOM 2656 O O . GLU B 1 138 ? -8.492 -13.969 12.492 1 98.5 138 GLU B O 1
ATOM 2661 N N . TRP B 1 139 ? -7.16 -12.234 13.055 1 97.88 139 TRP B N 1
ATOM 2662 C CA . TRP B 1 139 ? -8.297 -11.352 13.305 1 97.88 139 TRP B CA 1
ATOM 2663 C C . TRP B 1 139 ? -9.148 -11.195 12.047 1 97.88 139 TRP B C 1
ATOM 2665 O O . TRP B 1 139 ? -10.375 -11.281 12.117 1 97.88 139 TRP B O 1
ATOM 2675 N N . GLY B 1 140 ? -8.539 -10.969 10.914 1 97.88 140 GLY B N 1
ATOM 2676 C CA . GLY B 1 140 ? -9.258 -10.844 9.656 1 97.88 140 GLY B CA 1
ATOM 2677 C C . GLY B 1 140 ? -10.047 -12.086 9.289 1 97.88 140 GLY B C 1
ATOM 2678 O O . GLY B 1 140 ? -11.078 -12 8.617 1 97.88 140 GLY B O 1
ATOM 2679 N N . LEU B 1 141 ? -9.609 -13.242 9.742 1 98.56 141 LEU B N 1
ATOM 2680 C CA . LEU B 1 141 ? -10.203 -14.523 9.359 1 98.56 141 LEU B CA 1
ATOM 2681 C C . LEU B 1 141 ? -11.227 -14.977 10.398 1 98.56 141 LEU B C 1
ATOM 2683 O O . LEU B 1 141 ? -11.805 -16.047 10.266 1 98.56 141 LEU B O 1
ATOM 2687 N N . SER B 1 142 ? -11.469 -14.117 11.359 1 97.12 142 SER B N 1
ATOM 2688 C CA . SER B 1 142 ? -12.367 -14.484 12.445 1 97.12 142 SER B CA 1
ATOM 2689 C C . SER B 1 142 ? -13.82 -14.5 11.977 1 97.12 142 SER B C 1
ATOM 2691 O O . SER B 1 142 ? -14.664 -15.156 12.578 1 97.12 142 SER B O 1
ATOM 2693 N N . ASP B 1 143 ? -14.156 -13.812 10.898 1 94.81 143 ASP B N 1
ATOM 2694 C CA . ASP B 1 143 ? -15.547 -13.656 10.484 1 94.81 143 ASP B CA 1
ATOM 2695 C C . ASP B 1 143 ? -15.875 -14.562 9.305 1 94.81 143 ASP B C 1
ATOM 2697 O O . ASP B 1 143 ? -16.984 -14.508 8.766 1 94.81 143 ASP B O 1
ATOM 2701 N N . GLY B 1 144 ? -14.969 -15.406 8.875 1 97.62 144 GLY B N 1
ATOM 2702 C CA . GLY B 1 144 ? -15.195 -16.266 7.723 1 97.62 144 GLY B CA 1
ATOM 2703 C C . GLY B 1 144 ? -13.922 -16.875 7.164 1 97.62 144 GLY B C 1
ATOM 2704 O O . GLY B 1 144 ? -12.852 -16.719 7.746 1 97.62 144 GLY B O 1
ATOM 2705 N N . PRO B 1 145 ? -14.102 -17.594 6.094 1 98.5 145 PRO B N 1
ATOM 2706 C CA . PRO B 1 145 ? -12.977 -18.359 5.539 1 98.5 145 PRO B CA 1
ATOM 2707 C C . PRO B 1 145 ? -11.977 -17.469 4.793 1 98.5 145 PRO B C 1
ATOM 2709 O O . PRO B 1 145 ? -10.875 -17.938 4.465 1 98.5 145 PRO B O 1
ATOM 2712 N N . TRP B 1 146 ? -12.344 -16.188 4.547 1 98.88 146 TRP B N 1
ATOM 2713 C CA . TRP B 1 146 ? -11.484 -15.281 3.795 1 98.88 146 TRP B CA 1
ATOM 2714 C C . TRP B 1 146 ? -11.258 -13.984 4.566 1 98.88 146 TRP B C 1
ATOM 2716 O O . TRP B 1 146 ? -11.922 -13.727 5.57 1 98.88 146 TRP B O 1
ATOM 2726 N N . LEU B 1 147 ? -10.328 -13.156 4.164 1 98.81 147 LEU B N 1
ATOM 2727 C CA . LEU B 1 147 ? -9.977 -11.922 4.855 1 98.81 147 LEU B CA 1
ATOM 2728 C C . LEU B 1 147 ? -11.141 -10.93 4.832 1 98.81 147 LEU B C 1
ATOM 2730 O O . LEU B 1 147 ? -11.281 -10.102 5.73 1 98.81 147 LEU B O 1
ATOM 2734 N N . MET B 1 148 ? -12 -11.062 3.779 1 98.38 148 MET B N 1
ATOM 2735 C CA . MET B 1 148 ? -13.18 -10.211 3.668 1 98.38 148 MET B CA 1
ATOM 2736 C C . MET B 1 148 ? -14.438 -10.969 4.086 1 98.38 148 MET B C 1
ATOM 2738 O O . MET B 1 148 ? -15.523 -10.695 3.58 1 98.38 148 MET B O 1
ATOM 2742 N N . GLY B 1 149 ? -14.281 -11.898 4.969 1 97.69 149 GLY B N 1
ATOM 2743 C CA . GLY B 1 149 ? -15.406 -12.68 5.438 1 97.69 149 GLY B CA 1
ATOM 2744 C C . GLY B 1 149 ? -15.766 -13.82 4.512 1 97.69 149 GLY B C 1
ATOM 2745 O O . GLY B 1 149 ? -15.008 -14.781 4.375 1 97.69 149 GLY B O 1
ATOM 2746 N N . ASP B 1 150 ? -16.891 -13.641 3.834 1 97.12 150 ASP B N 1
ATOM 2747 C CA . ASP B 1 150 ? -17.391 -14.727 2.998 1 97.12 150 ASP B CA 1
ATOM 2748 C C . ASP B 1 150 ? -16.938 -14.562 1.551 1 97.12 150 ASP B C 1
ATOM 2750 O O . ASP B 1 150 ? -17.188 -15.438 0.715 1 97.12 150 ASP B O 1
ATOM 2754 N N . ARG B 1 151 ? -16.188 -13.508 1.325 1 96.56 151 ARG B N 1
ATOM 2755 C CA . ARG B 1 151 ? -15.773 -13.195 -0.04 1 96.56 151 ARG B CA 1
ATOM 2756 C C . ARG B 1 151 ? -14.281 -13.445 -0.238 1 96.56 151 ARG B C 1
ATOM 2758 O O . ARG B 1 151 ? -13.453 -12.898 0.49 1 96.56 151 ARG B O 1
ATOM 2765 N N . TYR B 1 152 ? -13.992 -14.352 -1.201 1 98.62 152 TYR B N 1
ATOM 2766 C CA . TYR B 1 152 ? -12.625 -14.461 -1.688 1 98.62 152 TYR B CA 1
ATOM 2767 C C . TYR B 1 152 ? -12.273 -13.281 -2.588 1 98.62 152 TYR B C 1
ATOM 2769 O O . TYR B 1 152 ? -12.992 -12.992 -3.553 1 98.62 152 TYR B O 1
ATOM 2777 N N . THR B 1 153 ? -11.242 -12.531 -2.256 1 98.88 153 THR B N 1
ATOM 2778 C CA . THR B 1 153 ? -10.883 -11.344 -3.023 1 98.88 153 THR B CA 1
ATOM 2779 C C . THR B 1 153 ? -9.383 -11.32 -3.307 1 98.88 153 THR B C 1
ATOM 2781 O O . THR B 1 153 ? -8.656 -12.219 -2.889 1 98.88 153 THR B O 1
ATOM 2784 N N . ALA B 1 154 ? -8.938 -10.305 -4.023 1 98.94 154 ALA B N 1
ATOM 2785 C CA . ALA B 1 154 ? -7.516 -10.086 -4.305 1 98.94 154 ALA B CA 1
ATOM 2786 C C . ALA B 1 154 ? -6.719 -9.938 -3.012 1 98.94 154 ALA B C 1
ATOM 2788 O O . ALA B 1 154 ? -5.516 -10.211 -2.984 1 98.94 154 ALA B O 1
ATOM 2789 N N . ALA B 1 155 ? -7.367 -9.508 -1.91 1 98.94 155 ALA B N 1
ATOM 2790 C CA . ALA B 1 155 ? -6.695 -9.398 -0.618 1 98.94 155 ALA B CA 1
ATOM 2791 C C . ALA B 1 155 ? -6.184 -10.766 -0.156 1 98.94 155 ALA B C 1
ATOM 2793 O O . ALA B 1 155 ? -5.09 -10.867 0.402 1 98.94 155 ALA B O 1
ATOM 2794 N N . ASP B 1 156 ? -6.961 -11.797 -0.388 1 98.94 156 ASP B N 1
ATOM 2795 C CA . ASP B 1 156 ? -6.531 -13.141 -0.033 1 98.94 156 ASP B CA 1
ATOM 2796 C C . ASP B 1 156 ? -5.352 -13.586 -0.894 1 98.94 156 ASP B C 1
ATOM 2798 O O . ASP B 1 156 ? -4.406 -14.195 -0.39 1 98.94 156 ASP B O 1
ATOM 2802 N N . ILE B 1 157 ? -5.426 -13.297 -2.156 1 98.94 157 ILE B N 1
ATOM 2803 C CA . ILE B 1 157 ? -4.375 -13.695 -3.088 1 98.94 157 ILE B CA 1
ATOM 2804 C C . ILE B 1 157 ? -3.041 -13.102 -2.646 1 98.94 157 ILE B C 1
ATOM 2806 O O . ILE B 1 157 ? -2.055 -13.828 -2.488 1 98.94 157 ILE B O 1
ATOM 2810 N N . VAL B 1 158 ? -3.008 -11.789 -2.391 1 98.88 158 VAL B N 1
ATOM 2811 C CA . VAL B 1 158 ? -1.73 -11.125 -2.166 1 98.88 158 VAL B CA 1
ATOM 2812 C C . VAL B 1 158 ? -1.198 -11.477 -0.78 1 98.88 158 VAL B C 1
ATOM 2814 O O . VAL B 1 158 ? -0.003 -11.734 -0.614 1 98.88 158 VAL B O 1
ATOM 2817 N N . CYS B 1 159 ? -2.037 -11.531 0.237 1 98.81 159 CYS B N 1
ATOM 2818 C CA . CYS B 1 159 ? -1.554 -11.797 1.588 1 98.81 159 CYS B CA 1
ATOM 2819 C C . CYS B 1 159 ? -1.115 -13.25 1.735 1 98.81 159 CYS B C 1
ATOM 2821 O O . CYS B 1 159 ? -0.076 -13.531 2.334 1 98.81 159 CYS B O 1
ATOM 2823 N N . ALA B 1 160 ? -1.86 -14.195 1.195 1 98.62 160 ALA B N 1
ATOM 2824 C CA . ALA B 1 160 ? -1.497 -15.609 1.3 1 98.62 160 ALA B CA 1
ATOM 2825 C C . ALA B 1 160 ? -0.211 -15.898 0.533 1 98.62 160 ALA B C 1
ATOM 2827 O O . ALA B 1 160 ? 0.575 -16.766 0.932 1 98.62 160 ALA B O 1
ATOM 2828 N N . SER B 1 161 ? -0.033 -15.195 -0.562 1 97.69 161 SER B N 1
ATOM 2829 C CA . SER B 1 161 ? 1.136 -15.438 -1.4 1 97.69 161 SER B CA 1
ATOM 2830 C C . SER B 1 161 ? 2.43 -15.203 -0.628 1 97.69 161 SER B C 1
ATOM 2832 O O . SER B 1 161 ? 3.473 -15.766 -0.971 1 97.69 161 SER B O 1
ATOM 2834 N N . ALA B 1 162 ? 2.41 -14.375 0.396 1 96.88 162 ALA B N 1
ATOM 2835 C CA . ALA B 1 162 ? 3.588 -14.055 1.195 1 96.88 162 ALA B CA 1
ATOM 2836 C C . ALA B 1 162 ? 4.152 -15.297 1.872 1 96.88 162 ALA B C 1
ATOM 2838 O O . ALA B 1 162 ? 5.332 -15.344 2.225 1 96.88 162 ALA B O 1
ATOM 2839 N N . PHE B 1 163 ? 3.35 -16.297 2.025 1 97.25 163 PHE B N 1
ATOM 2840 C CA . PHE B 1 163 ? 3.729 -17.453 2.83 1 97.25 163 PHE B CA 1
ATOM 2841 C C . PHE B 1 163 ? 4.031 -18.656 1.943 1 97.25 163 PHE B C 1
ATOM 2843 O O . PHE B 1 163 ? 4.309 -19.75 2.443 1 97.25 163 PHE B O 1
ATOM 2850 N N . THR B 1 164 ? 3.998 -18.469 0.621 1 94.12 164 THR B N 1
ATOM 2851 C CA . THR B 1 164 ? 4.082 -19.625 -0.264 1 94.12 164 THR B CA 1
ATOM 2852 C C . THR B 1 164 ? 5.465 -19.719 -0.908 1 94.12 164 THR B C 1
ATOM 2854 O O . THR B 1 164 ? 5.695 -20.562 -1.777 1 94.12 164 THR B O 1
ATOM 2857 N N . TRP B 1 165 ? 6.438 -18.844 -0.492 1 86.62 165 TRP B N 1
ATOM 2858 C CA . TRP B 1 165 ? 7.75 -18.797 -1.127 1 86.62 165 TRP B CA 1
ATOM 2859 C C . TRP B 1 165 ? 8.664 -19.891 -0.566 1 86.62 165 TRP B C 1
ATOM 2861 O O . TRP B 1 165 ? 9.773 -20.094 -1.069 1 86.62 165 TRP B O 1
ATOM 2871 N N . GLY B 1 166 ? 8.234 -20.594 0.413 1 82.12 166 GLY B N 1
ATOM 2872 C CA . GLY B 1 166 ? 8.984 -21.703 0.981 1 82.12 166 GLY B CA 1
ATOM 2873 C C . GLY B 1 166 ? 8.312 -22.312 2.197 1 82.12 166 GLY B C 1
ATOM 2874 O O . GLY B 1 166 ? 7.5 -21.656 2.857 1 82.12 166 GLY B O 1
ATOM 2875 N N . PRO B 1 167 ? 8.641 -23.531 2.371 1 78.56 167 PRO B N 1
ATOM 2876 C CA . PRO B 1 167 ? 8.016 -24.203 3.508 1 78.56 167 PRO B CA 1
ATOM 2877 C C . PRO B 1 167 ? 8.305 -23.516 4.84 1 78.56 167 PRO B C 1
ATOM 2879 O O . PRO B 1 167 ? 7.473 -23.547 5.75 1 78.56 167 PRO B O 1
ATOM 2882 N N . ASP B 1 168 ? 9.43 -22.891 4.953 1 84.75 168 ASP B N 1
ATOM 2883 C CA . ASP B 1 168 ? 9.828 -22.25 6.207 1 84.75 168 ASP B CA 1
ATOM 2884 C C . ASP B 1 168 ? 9.016 -20.984 6.465 1 84.75 168 ASP B C 1
ATOM 2886 O O . ASP B 1 168 ? 9.055 -20.438 7.562 1 84.75 168 ASP B O 1
ATOM 2890 N N . MET B 1 169 ? 8.234 -20.656 5.523 1 88.62 169 MET B N 1
ATOM 2891 C CA . MET B 1 169 ? 7.449 -19.438 5.648 1 88.62 169 MET B CA 1
ATOM 2892 C C . MET B 1 169 ? 6.078 -19.734 6.25 1 88.62 169 MET B C 1
ATOM 2894 O O . MET B 1 169 ? 5.375 -18.812 6.684 1 88.62 169 MET B O 1
ATOM 2898 N N . MET B 1 170 ? 5.691 -20.938 6.336 1 92.31 170 MET B N 1
ATOM 2899 C CA . MET B 1 170 ? 4.367 -21.312 6.824 1 92.31 170 MET B CA 1
ATOM 2900 C C . MET B 1 170 ? 4.242 -21.047 8.32 1 92.31 170 MET B C 1
ATOM 2902 O O . MET B 1 170 ? 5.086 -21.469 9.109 1 92.31 170 MET B O 1
ATOM 2906 N N . PRO B 1 171 ? 3.184 -20.328 8.68 1 95.12 171 PRO B N 1
ATOM 2907 C CA . PRO B 1 171 ? 3.014 -20.047 10.109 1 95.12 171 PRO B CA 1
ATOM 2908 C C . PRO B 1 171 ? 2.566 -21.266 10.906 1 95.12 171 PRO B C 1
ATOM 2910 O O . PRO B 1 171 ? 1.976 -22.188 10.344 1 95.12 171 PRO B O 1
ATOM 2913 N N . ASP B 1 172 ? 2.889 -21.156 12.25 1 92.44 172 ASP B N 1
ATOM 2914 C CA . ASP B 1 172 ? 2.416 -22.188 13.172 1 92.44 172 ASP B CA 1
ATOM 2915 C C . ASP B 1 172 ? 1.027 -21.844 13.703 1 92.44 172 ASP B C 1
ATOM 2917 O O . ASP B 1 172 ? 0.869 -21.531 14.891 1 92.44 172 ASP B O 1
ATOM 2921 N N . SER B 1 173 ? 0.043 -21.641 12.93 1 97.06 173 SER B N 1
ATOM 2922 C CA . SER B 1 173 ? -1.356 -21.344 13.211 1 97.06 173 SER B CA 1
ATOM 2923 C C . SER B 1 173 ? -2.287 -22.172 12.344 1 97.06 173 SER B C 1
ATOM 2925 O O . SER B 1 173 ? -2.291 -22.047 11.117 1 97.06 173 SER B O 1
ATOM 2927 N N . PRO B 1 174 ? -3.037 -23.031 12.977 1 97.5 174 PRO B N 1
ATOM 2928 C CA . PRO B 1 174 ? -3.953 -23.844 12.172 1 97.5 174 PRO B CA 1
ATOM 2929 C C . PRO B 1 174 ? -4.918 -23 11.336 1 97.5 174 PRO B C 1
ATOM 2931 O O . PRO B 1 174 ? -5.234 -23.375 10.203 1 97.5 174 PRO B O 1
ATOM 2934 N N . VAL B 1 175 ? -5.316 -21.906 11.891 1 98.31 175 VAL B N 1
ATOM 2935 C CA . VAL B 1 175 ? -6.23 -21.016 11.188 1 98.31 175 VAL B CA 1
ATOM 2936 C C . VAL B 1 175 ? -5.559 -20.484 9.922 1 98.31 175 VAL B C 1
ATOM 2938 O O . VAL B 1 175 ? -6.145 -20.516 8.844 1 98.31 175 VAL B O 1
ATOM 2941 N N . LEU B 1 176 ? -4.371 -20.047 10.07 1 98.62 176 LEU B N 1
ATOM 2942 C CA . LEU B 1 176 ? -3.664 -19.453 8.938 1 98.62 176 LEU B CA 1
ATOM 2943 C C . LEU B 1 176 ? -3.26 -20.516 7.93 1 98.62 176 LEU B C 1
ATOM 2945 O O . LEU B 1 176 ? -3.334 -20.297 6.719 1 98.62 176 LEU B O 1
ATOM 2949 N N . ARG B 1 177 ? -2.799 -21.656 8.422 1 97.69 177 ARG B N 1
ATOM 2950 C CA . ARG B 1 177 ? -2.451 -22.75 7.516 1 97.69 177 ARG B CA 1
ATOM 2951 C C . ARG B 1 177 ? -3.658 -23.172 6.684 1 97.69 177 ARG B C 1
ATOM 2953 O O . ARG B 1 177 ? -3.543 -23.391 5.477 1 97.69 177 ARG B O 1
ATOM 2960 N N . GLY B 1 178 ? -4.797 -23.328 7.398 1 98.31 178 GLY B N 1
ATOM 2961 C CA . GLY B 1 178 ? -6.02 -23.641 6.684 1 98.31 178 GLY B CA 1
ATOM 2962 C C . GLY B 1 178 ? -6.391 -22.625 5.629 1 98.31 178 GLY B C 1
ATOM 2963 O O . GLY B 1 178 ? -6.797 -22.969 4.523 1 98.31 178 GLY B O 1
ATOM 2964 N N . TRP B 1 179 ? -6.242 -21.344 5.941 1 98.81 179 TRP B N 1
ATOM 2965 C CA . TRP B 1 179 ? -6.523 -20.25 5.023 1 98.81 179 TRP B CA 1
ATOM 2966 C C . TRP B 1 179 ? -5.578 -20.281 3.826 1 98.81 179 TRP B C 1
ATOM 2968 O O . TRP B 1 179 ? -6.016 -20.156 2.68 1 98.81 179 TRP B O 1
ATOM 2978 N N . ILE B 1 180 ? -4.297 -20.484 4.055 1 98.56 180 ILE B N 1
ATOM 2979 C CA . ILE B 1 180 ? -3.305 -20.547 2.986 1 98.56 180 ILE B CA 1
ATOM 2980 C C . ILE B 1 180 ? -3.596 -21.75 2.08 1 98.56 180 ILE B C 1
ATOM 2982 O O . ILE B 1 180 ? -3.529 -21.625 0.854 1 98.56 180 ILE B O 1
ATOM 2986 N N . GLU B 1 181 ? -3.945 -22.859 2.652 1 97.88 181 GLU B N 1
ATOM 2987 C CA . GLU B 1 181 ? -4.289 -24.047 1.878 1 97.88 181 GLU B CA 1
ATOM 2988 C C . GLU B 1 181 ? -5.504 -23.797 0.991 1 97.88 181 GLU B C 1
ATOM 2990 O O . GLU B 1 181 ? -5.523 -24.203 -0.173 1 97.88 181 GLU B O 1
ATOM 2995 N N . ARG B 1 182 ? -6.52 -23.172 1.511 1 98.62 182 ARG B N 1
ATOM 2996 C CA . ARG B 1 182 ? -7.691 -22.844 0.711 1 98.62 182 ARG B CA 1
ATOM 2997 C C . ARG B 1 182 ? -7.316 -21.938 -0.457 1 98.62 182 ARG B C 1
ATOM 2999 O O . ARG B 1 182 ? -7.781 -22.141 -1.581 1 98.62 182 ARG B O 1
ATOM 3006 N N . CYS B 1 183 ? -6.484 -20.953 -0.185 1 98.75 183 CYS B N 1
ATOM 3007 C CA . CYS B 1 183 ? -6.055 -20.031 -1.225 1 98.75 183 CYS B CA 1
ATOM 3008 C C . CYS B 1 183 ? -5.266 -20.75 -2.309 1 98.75 183 CYS B C 1
ATOM 3010 O O . CYS B 1 183 ? -5.492 -20.531 -3.5 1 98.75 183 CYS B O 1
ATOM 3012 N N . THR B 1 184 ? -4.371 -21.672 -1.889 1 97.75 184 THR B N 1
ATOM 3013 C CA . THR B 1 184 ? -3.443 -22.297 -2.83 1 97.75 184 THR B CA 1
ATOM 3014 C C . THR B 1 184 ? -4.105 -23.469 -3.551 1 97.75 184 THR B C 1
ATOM 3016 O O . THR B 1 184 ? -3.559 -23.984 -4.52 1 97.75 184 THR B O 1
ATOM 3019 N N . ALA B 1 185 ? -5.27 -23.844 -3.121 1 98.31 185 ALA B N 1
ATOM 3020 C CA . ALA B 1 185 ? -6.027 -24.906 -3.793 1 98.31 185 ALA B CA 1
ATOM 3021 C C . ALA B 1 185 ? -6.902 -24.328 -4.898 1 98.31 185 ALA B C 1
ATOM 3023 O O . ALA B 1 185 ? -7.449 -25.062 -5.719 1 98.31 185 ALA B O 1
ATOM 3024 N N . ARG B 1 186 ? -7.09 -23.062 -4.918 1 98.31 186 ARG B N 1
ATOM 3025 C CA . ARG B 1 186 ? -7.941 -22.422 -5.922 1 98.31 186 ARG B CA 1
ATOM 3026 C C . ARG B 1 186 ? -7.355 -22.594 -7.32 1 98.31 186 ARG B C 1
ATOM 3028 O O . ARG B 1 186 ? -6.133 -22.625 -7.488 1 98.31 186 ARG B O 1
ATOM 3035 N N . PRO B 1 187 ? -8.227 -22.609 -8.297 1 96.75 187 PRO B N 1
ATOM 3036 C CA . PRO B 1 187 ? -7.777 -22.812 -9.672 1 96.75 187 PRO B CA 1
ATOM 3037 C C . PRO B 1 187 ? -6.766 -21.766 -10.125 1 96.75 187 PRO B C 1
ATOM 3039 O O . PRO B 1 187 ? -5.82 -22.094 -10.852 1 96.75 187 PRO B O 1
ATOM 3042 N N . GLY B 1 188 ? -6.93 -20.547 -9.75 1 98.44 188 GLY B N 1
ATOM 3043 C CA . GLY B 1 188 ? -6.016 -19.484 -10.156 1 98.44 188 GLY B CA 1
ATOM 3044 C C . GLY B 1 188 ? -4.586 -19.734 -9.711 1 98.44 188 GLY B C 1
ATOM 3045 O O . GLY B 1 188 ? -3.65 -19.562 -10.492 1 98.44 188 GLY B O 1
ATOM 3046 N N . TYR B 1 189 ? -4.441 -20.156 -8.484 1 98.31 189 TYR B N 1
ATOM 3047 C CA . TYR B 1 189 ? -3.111 -20.422 -7.945 1 98.31 189 TYR B CA 1
ATOM 3048 C C . TYR B 1 189 ? -2.455 -21.594 -8.664 1 98.31 189 TYR B C 1
ATOM 3050 O O . TYR B 1 189 ? -1.312 -21.484 -9.117 1 98.31 189 TYR B O 1
ATOM 3058 N N . VAL B 1 190 ? -3.168 -22.656 -8.805 1 98.38 190 VAL B N 1
ATOM 3059 C CA . VAL B 1 190 ? -2.656 -23.891 -9.383 1 98.38 190 VAL B CA 1
ATOM 3060 C C . VAL B 1 190 ? -2.266 -23.656 -10.844 1 98.38 190 VAL B C 1
ATOM 3062 O O . VAL B 1 190 ? -1.151 -24 -11.258 1 98.38 190 VAL B O 1
ATOM 3065 N N . ARG B 1 191 ? -3.152 -23.078 -11.547 1 98.56 191 ARG B N 1
ATOM 3066 C CA . ARG B 1 191 ? -2.914 -22.844 -12.969 1 98.56 191 ARG B CA 1
ATOM 3067 C C . ARG B 1 191 ? -1.765 -21.859 -13.18 1 98.56 191 ARG B C 1
ATOM 3069 O O . ARG B 1 191 ? -0.973 -22.016 -14.117 1 98.56 191 ARG B O 1
ATOM 3076 N N . ALA B 1 192 ? -1.662 -20.812 -12.383 1 98.69 192 ALA B N 1
ATOM 3077 C CA . ALA B 1 192 ? -0.568 -19.859 -12.5 1 98.69 192 ALA B CA 1
ATOM 3078 C C . ALA B 1 192 ? 0.784 -20.531 -12.305 1 98.69 192 ALA B C 1
ATOM 3080 O O . ALA B 1 192 ? 1.733 -20.266 -13.039 1 98.69 192 ALA B O 1
ATOM 3081 N N . ALA B 1 193 ? 0.86 -21.422 -11.344 1 97.69 193 ALA B N 1
ATOM 3082 C CA . ALA B 1 193 ? 2.094 -22.156 -11.094 1 97.69 193 ALA B CA 1
ATOM 3083 C C . ALA B 1 193 ? 2.457 -23.047 -12.281 1 97.69 193 ALA B C 1
ATOM 3085 O O . ALA B 1 193 ? 3.625 -23.125 -12.672 1 97.69 193 ALA B O 1
ATOM 3086 N N . GLN B 1 194 ? 1.455 -23.641 -12.828 1 98.19 194 GLN B N 1
ATOM 3087 C CA . GLN B 1 194 ? 1.679 -24.484 -13.992 1 98.19 194 GLN B CA 1
ATOM 3088 C C . GLN B 1 194 ? 2.178 -23.672 -15.18 1 98.19 194 GLN B C 1
ATOM 3090 O O . GLN B 1 194 ? 3.084 -24.094 -15.898 1 98.19 194 GLN B O 1
ATOM 3095 N N . MET B 1 195 ? 1.575 -22.562 -15.352 1 98.25 195 MET B N 1
ATOM 3096 C CA . MET B 1 195 ? 1.99 -21.672 -16.438 1 98.25 195 MET B CA 1
ATOM 3097 C C . MET B 1 195 ? 3.43 -21.219 -16.25 1 98.25 195 MET B C 1
ATOM 3099 O O . MET B 1 195 ? 4.191 -21.125 -17.203 1 98.25 195 MET B O 1
ATOM 3103 N N . ASP B 1 196 ? 3.781 -20.844 -15.016 1 98 196 ASP B N 1
ATOM 3104 C CA . ASP B 1 196 ? 5.156 -20.453 -14.727 1 98 196 ASP B CA 1
ATOM 3105 C C . ASP B 1 196 ? 6.133 -21.578 -15.07 1 98 196 ASP B C 1
ATOM 3107 O O . ASP B 1 196 ? 7.191 -21.328 -15.656 1 98 196 ASP B O 1
ATOM 3111 N N . GLU B 1 197 ? 5.793 -22.797 -14.711 1 97.5 197 GLU B N 1
ATOM 3112 C CA . GLU B 1 197 ? 6.652 -23.938 -15.008 1 97.5 197 GLU B CA 1
ATOM 3113 C C . GLU B 1 197 ? 6.809 -24.125 -16.516 1 97.5 197 GLU B C 1
ATOM 3115 O O . GLU B 1 197 ? 7.898 -24.438 -17 1 97.5 197 GLU B O 1
ATOM 3120 N N . ALA B 1 198 ? 5.695 -23.953 -17.188 1 97.81 198 ALA B N 1
ATOM 3121 C CA . ALA B 1 198 ? 5.742 -24.062 -18.641 1 97.81 198 ALA B CA 1
ATOM 3122 C C . ALA B 1 198 ? 6.621 -22.984 -19.25 1 97.81 198 ALA B C 1
ATOM 3124 O O . ALA B 1 198 ? 7.359 -23.234 -20.203 1 97.81 198 ALA B O 1
ATOM 3125 N N . ASP B 1 199 ? 6.539 -21.734 -18.734 1 97.25 199 ASP B N 1
ATOM 3126 C CA . ASP B 1 199 ? 7.344 -20.609 -19.219 1 97.25 199 ASP B CA 1
ATOM 3127 C C . ASP B 1 199 ? 8.828 -20.875 -18.984 1 97.25 199 ASP B C 1
ATOM 3129 O O . ASP B 1 199 ? 9.656 -20.562 -19.844 1 97.25 199 ASP B O 1
ATOM 3133 N N . VAL B 1 200 ? 9.188 -21.406 -17.812 1 94.75 200 VAL B N 1
ATOM 3134 C CA . VAL B 1 200 ? 10.578 -21.703 -17.484 1 94.75 200 VAL B CA 1
ATOM 3135 C C . VAL B 1 200 ? 11.117 -22.797 -18.406 1 94.75 200 VAL B C 1
ATOM 3137 O O . VAL B 1 200 ? 12.258 -22.719 -18.875 1 94.75 200 VAL B O 1
ATOM 3140 N N . ALA B 1 201 ? 10.266 -23.797 -18.703 1 93.94 201 ALA B N 1
ATOM 3141 C CA . ALA B 1 201 ? 10.672 -24.922 -19.547 1 93.94 201 ALA B CA 1
ATOM 3142 C C . ALA B 1 201 ? 10.906 -24.469 -20.984 1 93.94 201 ALA B C 1
ATOM 3144 O O . ALA B 1 201 ? 11.758 -25.031 -21.672 1 93.94 201 ALA B O 1
ATOM 3145 N N . ARG B 1 202 ? 10.18 -23.438 -21.312 1 90.38 202 ARG B N 1
ATOM 3146 C CA . ARG B 1 202 ? 10.281 -22.953 -22.688 1 90.38 202 ARG B CA 1
ATOM 3147 C C . ARG B 1 202 ? 11.453 -21.984 -22.844 1 90.38 202 ARG B C 1
ATOM 3149 O O . ARG B 1 202 ? 11.93 -21.766 -23.953 1 90.38 202 ARG B O 1
ATOM 3156 N N . ALA B 1 203 ? 12.062 -21.531 -21.859 1 81.56 203 ALA B N 1
ATOM 3157 C CA . ALA B 1 203 ? 13.164 -20.578 -21.922 1 81.56 203 ALA B CA 1
ATOM 3158 C C . ALA B 1 203 ? 14.5 -21.281 -22.078 1 81.56 203 ALA B C 1
ATOM 3160 O O . ALA B 1 203 ? 15.375 -20.812 -22.812 1 81.56 203 ALA B O 1
#